Protein AF-A0A3P9BJD8-F1 (afdb_monomer_lite)

Secondary structure (DSSP, 8-state):
---HHHHHHHHHHTT---EEETTEEEETTEEEETT-EEEEEPTT-S-TTPPP-EEEHHHHHHHHHTTTS-HHHHHHHHHHTT--PPPTTHHHHHHHHHHTS-S--TTB-TTSPPPPPEEPTHHHHHHHHHHHHHTTS----S--HHHHHHHHHHTT---EEETTEEEETTEEEETT-EEEEEPTT-SSTTPPP-EEEHHHHHHHHHTTTS-HHHHHHHHHHTTPPPPPHHHHHHHHHHHTTS-S--TTB-TTSPP---EE---------------------THHHHHHHHHHHHHTTTSS-------------TTSSS-HHHHHHHHHHHHHHHHHS--S-SHHHHHHHHHHHHHHHHHHHHHHHHH------HHHHSS-TT---HHHHHHHHHHHHHHHTT-----------------------------TT-TTS-------------S--------TTSSSS---------------------PPPPS---PPP---EEE----TTSSS-TTTHHHHHTS-----HHHHHHTTPPPPS-EEEEEEEEEE-TTS-EEEEEEEEEEES-GGGS-GGGGGGEEEEE--S-GGGGTT-TT--TTS--HHHHHHSEEEEEEETTSPPPHHHHHSSEEEEEE-SS-GGGHHHHHHHHHHHHHHHHHHH-TTS--

Radius of gyration: 41.99 Å; chains: 1; bounding box: 119×107×106 Å

Organism: NCBI:txid106582

InterPro domains:
  IPR007852 Cdc73/Parafibromin [PTHR12466] (142-667)
  IPR031336 Cell division control protein 73, C-terminal [PF05179] (497-660)
  IPR032041 Paf1 complex subunit Cdc73, N-terminal domain [PF16050] (1-141)
  IPR032041 Paf1 complex subunit Cdc73, N-terminal domain [PF16050] (142-437)
  IPR038103 Cell division control protein 73, C-terminal domain superfamily [G3DSA:3.40.50.11990] (488-667)

Foldseek 3Di:
DDFPLSLLLVCLQVVHDWDDDDQWIDRDQFIDGQQAFGQFWQPPAPPPPHDTGGAGNVQLVLCVVCVVDDQVVSCVVCVVVVHDHRDPVCSVVSVCCSNVVDVDDPRGDPPDDGDDTDGDCVVVVVVVVVVVVVVVDDDPQQDFPLRLLLVCLQVVHDWDDDDQWIDRPQFIDGQQDFGQFWQPPAPPPPHHTGGAGNVQLVLCVVCVVDDLVVSVVVCVVVVHDHRDPVVSVQSVCCSNVVDVDGPRGHPPPDGDRTDRPPDDPDDDDDDDDDDDDDDDPPPPVVVVVVVVVVVVVPPPDDDDDDDDDDDDDPPPPDDPVRVVVVVVVVVVVVVVPDDPDPPVVVVVVVVVVVVVVVVVVVVVVSPDDDPDDPVNVVDDDPDDCCVVVVVVVVVVVCVVVVPDDDDDDDDDDDDDDDDDDDDDYDDDDDDDPPPPDDDDDDDDDDDDDDPDDDDDDDDDPPPDDDDDDDDDDDDDDDDDDDDDDDDDDDPDDPPDALAAEEEEAPDLPDQDDQQCVQCCQAVLFRDGPVVSVVVVDDRDQKDKHWHWDWDQDPPRDTDTDTGIHIYHNCCVPDDPVCLLRYAEYEDPQDLCSCPPPPPQDPVSDCARVCVRHAYEYEDEPPDDDHPRCVVHNYHYQYDHPPPRVVSNVSSVVVVVVSVVSCVPRPVSHGD

pLDDT: mean 72.23, std 21.78, range [26.94, 97.06]

Sequence (671 aa):
MADVLSVLRQYNIQKKEIVAKGDEVIFGEFSWPKNVKTNYIIWGTGKEGQPKEYYTLDSILFFLNNVHLPHPSYVQRAATENIRAVRRPDRKDLRTYLNGESSTSTSIDRSAPIEIGLQSRTQVRREADEAFSEAKKPRVEMADVLSVLRQYNIQKKEIVAKGDEVIFGEFSWPKNVKTNYIISGTGKEGQPKEYYTLDSILFLLNNVHLPHPSYVRRAATENIPVVRRPDRKGLLSYLNGESSTSTSIDRSAPIEIGLQSRTQVKRAADEASSEAKKPRVEDEERVRLDKERLAARLEGHKEGIVQIEQIRSLSEAMSVEKIAAIKAKIMAKKRSTIKTDLDDDITLKQRSFVDAEVDVTRDIVSRERVWRTRTTILQSTGKNFSKNIFAILQSVKAREEGRAPEQRPAQNTTQADPSLRNKQPVPAAYNRYDQERFKGKEETEGFKIDTMGTYHGMTLKSVTEGASARKAQTPALQPVPRPVSQARPPPNQKKGSRTPIIIIPAATTSLITMLNAKDLLQDLKFITSEEKKKQGIPRDNEVLLQRRKDQIQPGGTTLSVTVPYRVIDQPLKLAPQDWDRVVAVFVQGPAWQFKGWPWLLPDGSPVDIFAKIRAFHLKYDEATTDPNVQKWDVTVLELSRHRRHLDRPVFLRFWETLDRYMVKHKSHLRF

Structure (mmCIF, N/CA/C/O backbone):
data_AF-A0A3P9BJD8-F1
#
_entry.id   AF-A0A3P9BJD8-F1
#
loop_
_atom_site.group_PDB
_atom_site.id
_atom_site.type_symbol
_atom_site.label_atom_id
_atom_site.label_alt_id
_atom_site.label_comp_id
_atom_site.label_asym_id
_atom_site.label_entity_id
_atom_site.label_seq_id
_atom_site.pdbx_PDB_ins_code
_atom_site.Cartn_x
_atom_site.Cartn_y
_atom_site.Cartn_z
_atom_site.occupancy
_atom_site.B_iso_or_equiv
_atom_site.auth_seq_id
_atom_site.auth_comp_id
_atom_site.auth_asym_id
_atom_site.auth_atom_id
_atom_site.pdbx_PDB_model_num
ATOM 1 N N . MET A 1 1 ? 7.776 16.584 6.955 1.00 47.06 1 MET A N 1
ATOM 2 C CA . MET A 1 1 ? 6.543 16.967 7.676 1.00 47.06 1 MET A CA 1
ATOM 3 C C . MET A 1 1 ? 6.412 18.472 7.546 1.00 47.06 1 MET A C 1
ATOM 5 O O . MET A 1 1 ? 7.406 19.143 7.781 1.00 47.06 1 MET A O 1
ATOM 9 N N . ALA A 1 2 ? 5.279 18.977 7.057 1.00 63.59 2 ALA A N 1
ATOM 10 C CA . ALA A 1 2 ? 5.068 20.417 6.910 1.00 63.59 2 ALA A CA 1
ATOM 11 C C . ALA A 1 2 ? 4.661 21.017 8.262 1.00 63.59 2 ALA A C 1
ATOM 13 O O . ALA A 1 2 ? 3.865 20.416 8.981 1.00 63.59 2 ALA A O 1
ATOM 14 N N . ASP A 1 3 ? 5.225 22.169 8.611 1.00 84.25 3 ASP A N 1
ATOM 15 C CA . ASP A 1 3 ? 4.826 22.951 9.778 1.00 84.25 3 ASP A CA 1
ATOM 16 C C . ASP A 1 3 ? 3.440 23.587 9.583 1.00 84.25 3 ASP A C 1
ATOM 18 O O . ASP A 1 3 ? 2.992 23.813 8.456 1.00 84.25 3 ASP A O 1
ATOM 22 N N . VAL A 1 4 ? 2.758 23.895 10.690 1.00 89.38 4 VAL A N 1
ATOM 23 C CA . VAL A 1 4 ? 1.381 24.420 10.684 1.00 89.38 4 VAL A CA 1
ATOM 24 C C . VAL A 1 4 ? 1.233 25.734 9.903 1.00 89.38 4 VAL A C 1
ATOM 26 O O . VAL A 1 4 ? 0.201 25.966 9.273 1.00 89.38 4 VAL A O 1
ATOM 29 N N . LEU A 1 5 ? 2.274 26.574 9.872 1.00 90.81 5 LEU A N 1
ATOM 30 C CA . LEU A 1 5 ? 2.264 27.824 9.115 1.00 90.81 5 LEU A CA 1
ATOM 31 C C . LEU A 1 5 ? 2.356 27.571 7.606 1.00 90.81 5 LEU A C 1
ATOM 33 O O . LEU A 1 5 ? 1.607 28.172 6.834 1.00 90.81 5 LEU A O 1
ATOM 37 N N . SER A 1 6 ? 3.219 26.646 7.182 1.00 90.19 6 SER A N 1
ATOM 38 C CA . SER A 1 6 ? 3.285 26.189 5.791 1.00 90.19 6 SER A CA 1
ATOM 39 C C . SER A 1 6 ? 1.965 25.565 5.325 1.00 90.19 6 SER A C 1
ATOM 41 O O . SER A 1 6 ? 1.542 25.808 4.191 1.00 90.19 6 SER A O 1
ATOM 43 N N . VAL A 1 7 ? 1.284 24.805 6.193 1.00 90.69 7 VAL A N 1
ATOM 44 C CA . VAL A 1 7 ? -0.049 24.242 5.906 1.00 90.69 7 VAL A CA 1
ATOM 45 C C . VAL A 1 7 ? -1.085 25.358 5.746 1.00 90.69 7 VAL A C 1
ATOM 47 O O . VAL A 1 7 ? -1.796 25.384 4.740 1.00 90.69 7 VAL A O 1
ATOM 50 N N . LEU A 1 8 ? -1.120 26.330 6.664 1.00 91.75 8 LEU A N 1
ATOM 51 C CA . LEU A 1 8 ? -2.004 27.496 6.566 1.00 91.75 8 LEU A CA 1
ATOM 52 C C . LEU A 1 8 ? -1.777 28.275 5.260 1.00 91.75 8 LEU A C 1
ATOM 54 O O . LEU A 1 8 ? -2.735 28.599 4.556 1.00 91.75 8 LEU A O 1
ATOM 58 N N . ARG A 1 9 ? -0.512 28.521 4.893 1.00 91.62 9 ARG A N 1
ATOM 59 C CA . ARG A 1 9 ? -0.142 29.151 3.617 1.00 91.62 9 ARG A CA 1
ATOM 60 C C . ARG A 1 9 ? -0.677 28.357 2.428 1.00 91.62 9 ARG A C 1
ATOM 62 O O . ARG A 1 9 ? -1.290 28.934 1.534 1.00 91.62 9 ARG A O 1
ATOM 69 N N . GLN A 1 10 ? -0.461 27.043 2.400 1.00 91.81 10 GLN A N 1
ATOM 70 C CA . GLN A 1 10 ? -0.922 26.193 1.303 1.00 91.81 10 GLN A CA 1
ATOM 71 C C . GLN A 1 10 ? -2.446 26.258 1.135 1.00 91.81 10 GLN A C 1
ATOM 73 O O . GLN A 1 10 ? -2.926 26.402 0.010 1.00 91.81 10 GLN A O 1
ATOM 78 N N . TYR A 1 11 ? -3.200 26.189 2.234 1.00 92.38 11 TYR A N 1
ATOM 79 C CA . TYR A 1 11 ? -4.661 26.272 2.204 1.00 92.38 11 TYR A CA 1
ATOM 80 C C . TYR A 1 11 ? -5.148 27.650 1.742 1.00 92.38 11 TYR A C 1
ATOM 82 O O . TYR A 1 11 ? -6.061 27.721 0.918 1.00 92.38 11 TYR A O 1
ATOM 90 N N . ASN A 1 12 ? -4.498 28.735 2.179 1.00 91.12 12 ASN A N 1
ATOM 91 C CA . ASN A 1 12 ? -4.837 30.090 1.737 1.00 91.12 12 ASN A CA 1
ATOM 92 C C . ASN A 1 12 ? -4.551 30.326 0.241 1.00 91.12 12 ASN A C 1
ATOM 94 O O . ASN A 1 12 ? -5.351 30.973 -0.441 1.00 91.12 12 ASN A O 1
ATOM 98 N N . ILE A 1 13 ? -3.441 29.789 -0.282 1.00 91.50 13 ILE A N 1
ATOM 99 C CA . ILE A 1 13 ? -3.094 29.863 -1.714 1.00 91.50 13 ILE A CA 1
ATOM 100 C C . ILE A 1 13 ? -4.089 29.055 -2.548 1.00 91.50 13 ILE A C 1
ATOM 102 O O . ILE A 1 13 ? -4.570 29.530 -3.572 1.00 91.50 13 ILE A O 1
ATOM 106 N N . GLN A 1 14 ? -4.428 27.846 -2.097 1.00 92.12 14 GLN A N 1
ATOM 107 C CA . GLN A 1 14 ? -5.347 26.948 -2.802 1.00 92.12 14 GLN A CA 1
ATOM 108 C C . GLN A 1 14 ? -6.828 27.301 -2.595 1.00 92.12 14 GLN A C 1
ATOM 110 O O . GLN A 1 14 ? -7.682 26.609 -3.143 1.00 92.12 14 GLN A O 1
ATOM 115 N N . LYS A 1 15 ? -7.137 28.335 -1.798 1.00 89.69 15 LYS A N 1
ATOM 116 C CA . LYS A 1 15 ? -8.506 28.725 -1.412 1.00 89.69 15 LYS A CA 1
ATOM 117 C C . LYS A 1 15 ? -9.332 27.547 -0.887 1.00 89.69 15 LYS A C 1
ATOM 119 O O . LYS A 1 15 ? -10.521 27.429 -1.164 1.00 89.69 15 LYS A O 1
ATOM 124 N N . LYS A 1 16 ? -8.676 26.673 -0.121 1.00 89.38 16 LYS A N 1
ATOM 125 C CA . LYS A 1 16 ? -9.310 25.546 0.565 1.00 89.38 16 LYS A CA 1
ATOM 126 C C . LYS A 1 16 ? -9.976 26.013 1.853 1.00 89.38 16 LYS A C 1
ATOM 128 O O . LYS A 1 16 ? -9.532 26.978 2.471 1.00 89.38 16 LYS A O 1
ATOM 133 N N . GLU A 1 17 ? -11.016 25.299 2.263 1.00 87.94 17 GLU A N 1
ATOM 134 C CA . GLU A 1 17 ? -11.741 25.590 3.497 1.00 87.94 17 GLU A CA 1
ATOM 135 C C . GLU A 1 17 ? -10.847 25.363 4.731 1.00 87.94 17 GLU A C 1
ATOM 137 O O . GLU A 1 17 ? -10.181 24.331 4.852 1.00 87.94 17 GLU A O 1
ATOM 142 N N . ILE A 1 18 ? -10.834 26.344 5.638 1.00 91.00 18 ILE A N 1
ATOM 143 C CA . ILE A 1 18 ? -10.172 26.275 6.946 1.00 91.00 18 ILE A CA 1
ATOM 144 C C . ILE A 1 18 ? -11.271 26.399 7.997 1.00 91.00 18 ILE A C 1
ATOM 146 O O . ILE A 1 18 ? -11.939 27.430 8.076 1.00 91.00 18 ILE A O 1
ATOM 150 N N . VAL A 1 19 ? -11.463 25.356 8.805 1.00 87.94 19 VAL A N 1
ATOM 151 C CA . VAL A 1 19 ? -12.564 25.295 9.776 1.00 87.94 19 VAL A CA 1
ATOM 152 C C . VAL A 1 19 ? -12.017 25.527 11.180 1.00 87.94 19 VAL A C 1
ATOM 154 O O . VAL A 1 19 ? -11.294 24.690 11.713 1.00 87.94 19 VAL A O 1
ATOM 157 N N . ALA A 1 20 ? -12.379 26.644 11.810 1.00 86.00 20 ALA A N 1
ATOM 158 C CA . ALA A 1 20 ? -12.096 26.886 13.225 1.00 86.00 20 ALA A CA 1
ATOM 159 C C . ALA A 1 20 ? -13.279 26.394 14.077 1.00 86.00 20 ALA A C 1
ATOM 161 O O . ALA A 1 20 ? -14.385 26.922 13.959 1.00 86.00 20 ALA A O 1
ATOM 162 N N . LYS A 1 21 ? -13.067 25.381 14.929 1.00 80.94 21 LYS A N 1
ATOM 163 C CA . LYS A 1 21 ? -14.112 24.798 15.789 1.00 80.94 21 LYS A CA 1
ATOM 164 C C . LYS A 1 21 ? -13.615 24.704 17.232 1.00 80.94 21 LYS A C 1
ATOM 166 O O . LYS A 1 21 ? -12.722 23.919 17.532 1.00 80.94 21 LYS A O 1
ATOM 171 N N . GLY A 1 22 ? -14.223 25.480 18.132 1.00 85.12 22 GLY A N 1
ATOM 172 C CA . GLY A 1 22 ? -13.765 25.583 19.523 1.00 85.12 22 GLY A CA 1
ATOM 173 C C . GLY A 1 22 ? -12.336 26.131 19.598 1.00 85.12 22 GLY A C 1
ATOM 174 O O . GLY A 1 22 ? -12.045 27.156 18.975 1.00 85.12 22 GLY A O 1
ATOM 175 N N . ASP A 1 23 ? -11.459 25.412 20.300 1.00 85.81 23 ASP A N 1
ATOM 176 C CA . ASP A 1 23 ? -10.032 25.733 20.452 1.00 85.81 23 ASP A CA 1
ATOM 177 C C . ASP A 1 23 ? -9.136 25.089 19.385 1.00 85.81 23 ASP A C 1
ATOM 179 O O . ASP A 1 23 ? -7.915 25.129 19.498 1.00 85.81 23 ASP A O 1
ATOM 183 N N . GLU A 1 24 ? -9.715 24.514 18.330 1.00 87.75 24 GLU A N 1
ATOM 184 C CA . GLU A 1 24 ? -8.978 23.851 17.254 1.00 87.75 24 GLU A CA 1
ATOM 185 C C . GLU A 1 24 ? -9.192 24.524 15.892 1.00 87.75 24 GLU A C 1
ATOM 187 O O . GLU A 1 24 ? -10.252 25.084 15.589 1.00 87.75 24 GLU A O 1
ATOM 192 N N . VAL A 1 25 ? -8.168 24.430 15.046 1.00 88.69 25 VAL A N 1
ATOM 193 C CA . VAL A 1 25 ? -8.170 24.842 13.642 1.00 88.69 25 VAL A CA 1
ATOM 194 C C . VAL A 1 25 ? -7.900 23.618 12.778 1.00 88.69 25 VAL A C 1
ATOM 196 O O . VAL A 1 25 ? -6.876 22.948 12.921 1.00 88.69 25 VAL A O 1
ATOM 199 N N . ILE A 1 26 ? -8.826 23.346 11.865 1.00 88.06 26 ILE A N 1
ATOM 200 C CA . ILE A 1 26 ? -8.856 22.139 11.047 1.00 88.06 26 ILE A CA 1
ATOM 201 C C . ILE A 1 26 ? -8.512 22.490 9.597 1.00 88.06 26 ILE A C 1
ATOM 203 O O . ILE A 1 26 ? -9.154 23.338 8.971 1.00 88.06 26 ILE A O 1
ATOM 207 N N . PHE A 1 27 ? -7.527 21.775 9.061 1.00 88.56 27 PHE A N 1
ATOM 208 C CA . PHE A 1 27 ? -7.068 21.813 7.677 1.00 88.56 27 PHE A CA 1
ATOM 209 C C . PHE A 1 27 ? -7.289 20.434 7.048 1.00 88.56 27 PHE A C 1
ATOM 211 O O . PHE A 1 27 ? -6.396 19.580 7.049 1.00 88.56 27 PHE A O 1
ATOM 218 N N . GLY A 1 28 ? -8.501 20.194 6.540 1.00 84.81 28 GLY A N 1
ATOM 219 C CA . GLY A 1 28 ? -8.898 18.881 6.030 1.00 84.81 28 GLY A CA 1
ATOM 220 C C . GLY A 1 28 ? -8.763 17.798 7.107 1.00 84.81 28 GLY A C 1
ATOM 221 O O . GLY A 1 28 ? -9.435 17.844 8.136 1.00 84.81 28 GLY A O 1
ATOM 222 N N . GLU A 1 29 ? -7.860 16.842 6.889 1.00 79.88 29 GLU A N 1
ATOM 223 C CA . GLU A 1 29 ? -7.611 15.716 7.801 1.00 79.88 29 GLU A CA 1
ATOM 224 C C . GLU A 1 29 ? -6.773 16.077 9.038 1.00 79.88 29 GLU A C 1
ATOM 226 O O . GLU A 1 29 ? -6.646 15.260 9.947 1.00 79.88 29 GLU A O 1
ATOM 231 N N . PHE A 1 30 ? -6.187 17.275 9.097 1.00 85.44 30 PHE A N 1
ATOM 232 C CA . PHE A 1 30 ? -5.306 17.691 10.189 1.00 85.44 30 PHE A CA 1
ATOM 233 C C . PHE A 1 30 ? -5.970 18.742 11.080 1.00 85.44 30 PHE A C 1
ATOM 235 O O . PHE A 1 30 ? -6.682 19.614 10.591 1.00 85.44 30 PHE A O 1
ATOM 242 N N . SER A 1 31 ? -5.717 18.678 12.384 1.00 85.88 31 SER A N 1
ATOM 243 C CA . SER A 1 31 ? -6.149 19.645 13.393 1.00 85.88 31 SER A CA 1
ATOM 244 C C . SER A 1 31 ? -4.959 20.094 14.234 1.00 85.88 31 SER A C 1
ATOM 246 O O . SER A 1 31 ? -4.095 19.290 14.603 1.00 85.88 31 SER A O 1
ATOM 248 N N . TRP A 1 32 ? -4.937 21.381 14.556 1.00 89.44 32 TRP A N 1
ATOM 249 C CA . TRP A 1 32 ? -4.026 21.961 15.533 1.00 89.44 32 TRP A CA 1
ATOM 250 C C . TRP A 1 32 ? -4.806 22.816 16.525 1.00 89.44 32 TRP A C 1
ATOM 252 O O . TRP A 1 32 ? -5.788 23.454 16.137 1.00 89.44 32 TRP A O 1
ATOM 262 N N . PRO A 1 33 ? -4.367 22.894 17.789 1.00 90.06 33 PRO A N 1
ATOM 263 C CA . PRO A 1 33 ? -4.965 23.824 18.726 1.00 90.06 33 PRO A CA 1
ATOM 264 C C . PRO A 1 33 ? -4.637 25.265 18.308 1.00 90.06 33 PRO A C 1
ATOM 266 O O . PRO A 1 33 ? -3.548 25.555 17.818 1.00 90.06 33 PRO A O 1
ATOM 269 N N . LYS A 1 34 ? -5.567 26.198 18.507 1.00 90.19 34 LYS A N 1
ATOM 270 C CA . LYS A 1 34 ? -5.431 27.627 18.170 1.00 90.19 34 LYS A CA 1
ATOM 271 C C . LYS A 1 34 ? -4.180 28.266 18.779 1.00 90.19 34 LYS A C 1
ATOM 273 O O . LYS A 1 34 ? -3.515 29.090 18.149 1.00 90.19 34 LYS A O 1
ATOM 278 N N . ASN A 1 35 ? -3.831 27.856 19.995 1.00 89.75 35 ASN A N 1
ATOM 279 C CA . ASN A 1 35 ? -2.677 28.358 20.733 1.00 89.75 35 ASN A CA 1
ATOM 280 C C . ASN A 1 35 ? -1.329 27.758 20.285 1.00 89.75 35 ASN A C 1
ATOM 282 O O . ASN A 1 35 ? -0.302 28.157 20.839 1.00 89.75 35 ASN A O 1
ATOM 286 N N . VAL A 1 36 ? -1.303 26.849 19.296 1.00 91.31 36 VAL A N 1
ATOM 287 C CA . VAL A 1 36 ? -0.048 26.277 18.789 1.00 91.31 36 VAL A CA 1
ATOM 288 C C . VAL A 1 36 ? 0.872 27.389 18.307 1.00 91.31 36 VAL A C 1
ATOM 290 O O . VAL A 1 36 ? 0.460 28.275 17.551 1.00 91.31 36 VAL A O 1
ATOM 293 N N . LYS A 1 37 ? 2.132 27.356 18.744 1.00 91.69 37 LYS A N 1
ATOM 294 C CA . LYS A 1 37 ? 3.149 28.293 18.267 1.00 91.69 37 LYS A CA 1
ATOM 295 C C . LYS A 1 37 ? 3.562 27.909 16.852 1.00 91.69 37 LYS A C 1
ATOM 297 O O . LYS A 1 37 ? 3.872 26.757 16.566 1.00 91.69 37 LYS A O 1
ATOM 302 N N . THR A 1 38 ? 3.568 28.893 15.968 1.00 92.25 38 THR A N 1
ATOM 303 C CA . THR A 1 38 ? 4.128 28.746 14.626 1.00 92.25 38 THR A CA 1
ATOM 304 C C . THR A 1 38 ? 5.648 28.912 14.659 1.00 92.25 38 THR A C 1
ATOM 306 O O . THR A 1 38 ? 6.244 29.136 15.708 1.00 92.25 38 THR A O 1
ATOM 309 N N . ASN A 1 39 ? 6.285 28.826 13.498 1.00 90.88 39 ASN A N 1
ATOM 310 C CA . ASN A 1 39 ? 7.700 29.137 13.304 1.00 90.88 39 ASN A CA 1
ATOM 311 C C . ASN A 1 39 ? 7.946 30.608 12.900 1.00 90.88 39 ASN A C 1
ATOM 313 O O . ASN A 1 39 ? 9.070 30.955 12.545 1.00 90.88 39 ASN A O 1
ATOM 317 N N . TYR A 1 40 ? 6.930 31.481 12.944 1.00 92.19 40 TYR A N 1
ATOM 318 C CA . TYR A 1 40 ? 7.081 32.902 12.612 1.00 92.19 40 TYR A CA 1
ATOM 319 C C . TYR A 1 40 ? 7.417 33.730 13.858 1.00 92.19 40 TYR A C 1
ATOM 321 O O . TYR A 1 40 ? 6.608 33.817 14.788 1.00 92.19 40 TYR A O 1
ATOM 329 N N . ILE A 1 41 ? 8.599 34.348 13.868 1.00 91.50 41 ILE A N 1
ATOM 330 C CA . ILE A 1 41 ? 9.127 35.155 14.972 1.00 91.50 41 ILE A CA 1
ATOM 331 C C . ILE A 1 41 ? 8.352 36.472 15.092 1.00 91.50 41 ILE A C 1
ATOM 333 O O . ILE A 1 41 ? 8.094 37.158 14.106 1.00 91.50 41 ILE A O 1
ATOM 337 N N . ILE A 1 42 ? 8.032 36.859 16.324 1.00 92.56 42 ILE A N 1
ATOM 338 C CA . ILE A 1 42 ? 7.440 38.160 16.637 1.00 92.56 42 ILE A CA 1
ATOM 339 C C . ILE A 1 42 ? 8.519 39.242 16.536 1.00 92.56 42 ILE A C 1
ATOM 341 O O . ILE A 1 42 ? 9.519 39.194 17.263 1.00 92.56 42 ILE A O 1
ATOM 345 N N . TRP A 1 43 ? 8.304 40.259 15.696 1.00 90.50 43 TRP A N 1
ATOM 346 C CA . TRP A 1 43 ? 9.260 41.351 15.515 1.00 90.50 43 TRP A CA 1
ATOM 347 C C . TRP A 1 43 ? 9.629 42.016 16.838 1.00 90.50 43 TRP A C 1
ATOM 349 O O . TRP A 1 43 ? 8.755 42.410 17.611 1.00 90.50 43 TRP A O 1
ATOM 359 N N . GLY A 1 44 ? 10.930 42.188 17.080 1.00 84.81 44 GLY A N 1
ATOM 360 C CA . GLY A 1 44 ? 11.466 42.793 18.302 1.00 84.81 44 GLY A CA 1
ATOM 361 C C . GLY A 1 44 ? 11.752 41.804 19.436 1.00 84.81 44 GLY A C 1
ATOM 362 O O . GLY A 1 44 ? 12.218 42.240 20.480 1.00 84.81 44 GLY A O 1
ATOM 363 N N . THR A 1 45 ? 11.512 40.505 19.240 1.00 86.12 45 THR A N 1
ATOM 364 C CA . THR A 1 45 ? 11.947 39.436 20.162 1.00 86.12 45 THR A CA 1
ATOM 365 C C . THR A 1 45 ? 13.257 38.801 19.678 1.00 86.12 45 THR A C 1
ATOM 367 O O . THR A 1 45 ? 13.653 39.015 18.531 1.00 86.12 45 THR A O 1
ATOM 370 N N . GLY A 1 46 ? 13.972 38.061 20.536 1.00 79.75 46 GLY A N 1
ATOM 371 C CA . GLY A 1 46 ? 15.245 37.434 20.147 1.00 79.75 46 GLY A CA 1
ATOM 372 C C . GLY A 1 46 ? 16.455 38.376 20.056 1.00 79.75 46 GLY A C 1
ATOM 373 O O . GLY A 1 46 ? 17.476 37.990 19.488 1.00 79.75 46 GLY A O 1
ATOM 374 N N . LYS A 1 47 ? 16.343 39.613 20.559 1.00 80.50 47 LYS A N 1
ATOM 375 C CA . LYS A 1 47 ? 17.441 40.594 20.622 1.00 80.50 47 LYS A CA 1
ATOM 376 C C . LYS A 1 47 ? 18.143 40.520 21.981 1.00 80.50 47 LYS A C 1
ATOM 378 O O . LYS A 1 47 ? 17.505 40.187 22.975 1.00 80.50 47 LYS A O 1
ATOM 383 N N . GLU A 1 48 ? 19.442 40.824 22.013 1.00 73.88 48 GLU A N 1
ATOM 384 C CA . GLU A 1 48 ? 20.230 40.971 23.257 1.00 73.88 48 GLU A CA 1
ATOM 385 C C . GLU A 1 48 ? 20.163 39.752 24.203 1.00 73.88 48 GLU A C 1
ATOM 387 O O . GLU A 1 48 ? 20.160 39.882 25.422 1.00 73.88 48 GLU A O 1
ATOM 392 N N . GLY A 1 49 ? 20.087 38.538 23.643 1.00 74.38 49 GLY A N 1
ATOM 393 C CA . GLY A 1 49 ? 20.049 37.295 24.424 1.00 74.38 49 GLY A CA 1
ATOM 394 C C . GLY A 1 49 ? 18.677 36.926 25.003 1.00 74.38 49 GLY A C 1
ATOM 395 O O . GLY A 1 49 ? 18.560 35.889 25.653 1.00 74.38 49 GLY A O 1
ATOM 396 N N . GLN A 1 50 ? 17.625 37.711 24.745 1.00 79.56 50 GLN A N 1
ATOM 397 C CA . GLN A 1 50 ? 16.257 37.333 25.110 1.00 79.56 50 GLN A CA 1
ATOM 398 C C . GLN A 1 50 ? 15.720 36.200 24.219 1.00 79.56 50 GLN A C 1
ATOM 400 O O . GLN A 1 50 ? 16.099 36.102 23.048 1.00 79.56 50 GLN A O 1
ATOM 405 N N . PRO A 1 51 ? 14.814 35.342 24.728 1.00 84.81 51 PRO A N 1
ATOM 406 C CA . PRO A 1 51 ? 14.244 34.257 23.940 1.00 84.81 51 PRO A CA 1
ATOM 407 C C . PRO A 1 51 ? 13.437 34.787 22.746 1.00 84.81 51 PRO A C 1
ATOM 409 O O . PRO A 1 51 ? 12.753 35.810 22.823 1.00 84.81 51 PRO A O 1
ATOM 412 N N . LYS A 1 52 ? 13.499 34.064 21.623 1.00 88.19 52 LYS A N 1
ATOM 413 C CA . LYS A 1 52 ? 12.615 34.306 20.476 1.00 88.19 52 LYS A CA 1
ATOM 414 C C . LYS A 1 52 ? 11.191 33.903 20.850 1.00 88.19 52 LYS A C 1
ATOM 416 O O . LYS A 1 52 ? 10.973 32.793 21.338 1.00 88.19 52 LYS A O 1
ATOM 421 N N . GLU A 1 53 ? 10.223 34.771 20.580 1.00 90.62 53 GLU A N 1
ATOM 422 C CA . GLU A 1 53 ? 8.807 34.418 20.681 1.00 90.62 53 GLU A CA 1
ATOM 423 C C . GLU A 1 53 ? 8.203 34.237 19.293 1.00 90.62 53 GLU A C 1
ATOM 425 O O . GLU A 1 53 ? 8.611 34.890 18.333 1.00 90.62 53 GLU A O 1
ATOM 430 N N . TYR A 1 54 ? 7.183 33.388 19.208 1.00 92.00 54 TYR A N 1
ATOM 431 C CA . TYR A 1 54 ? 6.516 33.053 17.958 1.00 92.00 54 TYR A CA 1
ATOM 432 C C . TYR A 1 54 ? 5.029 33.377 18.026 1.00 92.00 54 TYR A C 1
ATOM 434 O O . TYR A 1 54 ? 4.408 33.257 19.088 1.00 92.00 54 TYR A O 1
ATOM 442 N N . TYR A 1 55 ? 4.448 33.768 16.893 1.00 94.06 55 TYR A N 1
ATOM 443 C CA . TYR A 1 55 ? 3.000 33.935 16.790 1.00 94.06 55 TYR A CA 1
ATOM 444 C C . TYR A 1 55 ? 2.287 32.591 16.906 1.00 94.06 55 TYR A C 1
ATOM 446 O O . TYR A 1 55 ? 2.776 31.576 16.405 1.00 94.06 55 TYR A O 1
ATOM 454 N N . THR A 1 56 ? 1.112 32.591 17.533 1.00 93.44 56 THR A N 1
ATOM 455 C CA . THR A 1 56 ? 0.239 31.418 17.542 1.00 93.44 56 THR A CA 1
ATOM 456 C C . THR A 1 56 ? -0.531 31.305 16.230 1.00 93.44 56 THR A C 1
ATOM 458 O O . THR A 1 56 ? -0.660 32.279 15.480 1.00 93.44 56 THR A O 1
ATOM 461 N N . LEU A 1 57 ? -1.064 30.118 15.947 1.00 92.94 57 LEU A N 1
ATOM 462 C CA . LEU A 1 57 ? -1.917 29.903 14.783 1.00 92.94 57 LEU A CA 1
ATOM 463 C C . LEU A 1 57 ? -3.138 30.830 14.791 1.00 92.94 57 LEU A C 1
ATOM 465 O O . LEU A 1 57 ? -3.469 31.402 13.755 1.00 92.94 57 LEU A O 1
ATOM 469 N N . ASP A 1 58 ? -3.754 31.031 15.955 1.00 93.69 58 ASP A N 1
ATOM 470 C CA . ASP A 1 58 ? -4.913 31.914 16.117 1.00 93.69 58 ASP A CA 1
ATOM 471 C C . ASP A 1 58 ? -4.585 33.371 15.774 1.00 93.69 58 ASP A C 1
ATOM 473 O O . ASP A 1 58 ? -5.316 34.017 15.027 1.00 93.69 58 ASP A O 1
ATOM 477 N N . SER A 1 59 ? -3.427 33.877 16.218 1.00 94.19 59 SER A N 1
ATOM 478 C CA . SER A 1 59 ? -2.959 35.227 15.879 1.00 94.19 59 SER A CA 1
ATOM 479 C C . SER A 1 59 ? -2.836 35.441 14.369 1.00 94.19 59 SER A C 1
ATOM 481 O O . SER A 1 59 ? -3.242 36.485 13.847 1.00 94.19 59 SER A O 1
ATOM 483 N N . ILE A 1 60 ? -2.275 34.456 13.661 1.00 94.44 60 ILE A N 1
ATOM 484 C CA . ILE A 1 60 ? -2.036 34.536 12.215 1.00 94.44 60 ILE A CA 1
ATOM 485 C C . ILE A 1 60 ? -3.340 34.342 11.434 1.00 94.44 60 ILE A C 1
ATOM 487 O O . ILE A 1 60 ? -3.592 35.074 10.476 1.00 94.44 60 ILE A O 1
ATOM 491 N N . LEU A 1 61 ? -4.198 33.410 11.852 1.00 93.56 61 LEU A N 1
ATOM 492 C CA . LEU A 1 61 ? -5.500 33.178 11.228 1.00 93.56 61 LEU A CA 1
ATOM 493 C C . LEU A 1 61 ? -6.432 34.384 11.416 1.00 93.56 61 LEU A C 1
ATOM 495 O O . LEU A 1 61 ? -7.065 34.840 10.463 1.00 93.56 61 LEU A O 1
ATOM 499 N N . PHE A 1 62 ? -6.458 34.965 12.618 1.00 94.19 62 PHE A N 1
ATOM 500 C CA . PHE A 1 62 ? -7.209 36.183 12.902 1.00 94.19 62 PHE A CA 1
ATOM 501 C C . PHE A 1 62 ? -6.707 37.371 12.073 1.00 94.19 62 PHE A C 1
ATOM 503 O O . PHE A 1 62 ? -7.512 38.157 11.564 1.00 94.19 62 PHE A O 1
ATOM 510 N N . PHE A 1 63 ? -5.386 37.494 11.890 1.00 95.12 63 PHE A N 1
ATOM 511 C CA . PHE A 1 63 ? -4.798 38.458 10.960 1.00 95.12 63 PHE A CA 1
ATOM 512 C C . PHE A 1 63 ? -5.272 38.232 9.526 1.00 95.12 63 PHE A C 1
ATOM 514 O O . PHE A 1 63 ? -5.744 39.187 8.912 1.00 95.12 63 PHE A O 1
ATOM 521 N N . LEU A 1 64 ? -5.211 36.996 9.023 1.00 92.25 64 LEU A N 1
ATOM 522 C CA . LEU A 1 64 ? -5.602 36.649 7.657 1.00 92.25 64 LEU A CA 1
ATOM 523 C C . LEU A 1 64 ? -7.077 36.986 7.366 1.00 92.25 64 LEU A C 1
ATOM 525 O O . LEU A 1 64 ? -7.384 37.553 6.319 1.00 92.25 64 LEU A O 1
ATOM 529 N N . ASN A 1 65 ? -7.976 36.730 8.318 1.00 92.12 65 ASN A N 1
ATOM 530 C CA . ASN A 1 65 ? -9.408 37.025 8.177 1.00 92.12 65 ASN A CA 1
ATOM 531 C C . ASN A 1 65 ? -9.734 38.528 8.262 1.00 92.12 65 ASN A C 1
ATOM 533 O O . ASN A 1 65 ? -10.752 38.983 7.742 1.00 92.12 65 ASN A O 1
ATOM 537 N N . ASN A 1 66 ? -8.863 39.324 8.888 1.00 93.00 66 ASN A N 1
ATOM 538 C CA . ASN A 1 66 ? -9.070 40.755 9.126 1.00 93.00 66 ASN A CA 1
ATOM 539 C C . ASN A 1 66 ? -8.049 41.641 8.390 1.00 93.00 66 ASN A C 1
ATOM 541 O O . ASN A 1 66 ? -7.824 42.788 8.782 1.00 93.00 66 ASN A O 1
ATOM 545 N N . VAL A 1 67 ? -7.435 41.145 7.309 1.00 91.25 67 VAL A N 1
ATOM 546 C CA . VAL A 1 67 ? -6.430 41.898 6.527 1.00 91.25 67 VAL A CA 1
ATOM 547 C C . VAL A 1 67 ? -6.963 43.189 5.904 1.00 91.25 67 VAL A C 1
ATOM 549 O O . VAL A 1 67 ? -6.173 44.073 5.581 1.00 91.25 67 VAL A O 1
ATOM 552 N N . HIS A 1 68 ? -8.281 43.297 5.726 1.00 89.94 68 HIS A N 1
ATOM 553 C CA . HIS A 1 68 ? -8.952 44.472 5.169 1.00 89.94 68 HIS A CA 1
ATOM 554 C C . HIS A 1 68 ? -9.067 45.628 6.177 1.00 89.94 68 HIS A C 1
ATOM 556 O O . HIS A 1 68 ? -9.263 46.770 5.769 1.00 89.94 68 HIS A O 1
ATOM 562 N N . LEU A 1 69 ? -8.934 45.358 7.482 1.00 92.00 69 LEU A N 1
ATOM 563 C CA . LEU A 1 69 ? -9.046 46.384 8.513 1.00 92.00 69 LEU A CA 1
ATOM 564 C C . LEU A 1 69 ? -7.742 47.190 8.654 1.00 92.00 69 LEU A C 1
ATOM 566 O O . LEU A 1 69 ? -6.648 46.604 8.682 1.00 92.00 69 LEU A O 1
ATOM 570 N N . PRO A 1 70 ? -7.830 48.522 8.846 1.00 93.56 70 PRO A N 1
ATOM 571 C CA . PRO A 1 70 ? -6.698 49.333 9.280 1.00 93.56 70 PRO A CA 1
ATOM 572 C C . PRO A 1 70 ? -6.066 48.775 10.562 1.00 93.56 70 PRO A C 1
ATOM 574 O O . PRO A 1 70 ? -6.758 48.233 11.426 1.00 93.56 70 PRO A O 1
ATOM 577 N N . HIS A 1 71 ? -4.743 48.913 10.710 1.00 92.19 71 HIS A N 1
ATOM 578 C CA . HIS A 1 71 ? -4.018 48.309 11.836 1.00 92.19 71 HIS A CA 1
ATOM 579 C C . HIS A 1 71 ? -4.588 48.677 13.220 1.00 92.19 71 HIS A C 1
ATOM 581 O O . HIS A 1 71 ? -4.772 47.748 14.004 1.00 92.19 71 HIS A O 1
ATOM 587 N N . PRO A 1 72 ? -4.932 49.946 13.524 1.00 93.31 72 PRO A N 1
ATOM 588 C CA . PRO A 1 72 ? -5.524 50.298 14.817 1.00 93.31 72 PRO A CA 1
ATOM 589 C C . PRO A 1 72 ? -6.843 49.561 15.092 1.00 93.31 72 PRO A C 1
ATOM 591 O O . PRO A 1 72 ? -6.993 48.943 16.142 1.00 93.31 72 PRO A O 1
ATOM 594 N N . SER A 1 73 ? -7.756 49.533 14.115 1.00 94.06 73 SER A N 1
ATOM 595 C CA . SER A 1 73 ? -9.049 48.844 14.229 1.00 94.06 73 SER A CA 1
ATOM 596 C C . SER A 1 73 ? -8.887 47.331 14.382 1.00 94.06 73 SER A C 1
ATOM 598 O O . SER A 1 73 ? -9.590 46.703 15.168 1.00 94.06 73 SER A O 1
ATOM 600 N N . TYR A 1 74 ? -7.920 46.734 13.678 1.00 95.50 74 TYR A N 1
ATOM 601 C CA . TYR A 1 74 ? -7.567 45.325 13.857 1.00 95.50 74 TYR A CA 1
ATOM 602 C C . TYR A 1 74 ? -7.030 45.036 15.261 1.00 95.50 74 TYR A C 1
ATOM 604 O O . TYR A 1 74 ? -7.391 44.015 15.834 1.00 95.50 74 TYR A O 1
ATOM 612 N N . VAL A 1 75 ? -6.157 45.894 15.804 1.00 93.81 75 VAL A N 1
ATOM 613 C CA . VAL A 1 75 ? -5.580 45.695 17.145 1.00 93.81 75 VAL A CA 1
ATOM 614 C C . VAL A 1 75 ? -6.673 45.777 18.202 1.00 93.81 75 VAL A C 1
ATOM 616 O O . VAL A 1 75 ? -6.718 44.923 19.081 1.00 93.81 75 VAL A O 1
ATOM 619 N N . GLN A 1 76 ? -7.586 46.743 18.078 1.00 93.25 76 GLN A N 1
ATOM 620 C CA . GLN A 1 76 ? -8.738 46.856 18.968 1.00 93.25 76 GLN A CA 1
ATOM 621 C C . GLN A 1 76 ? -9.613 45.598 18.903 1.00 93.25 76 GLN A C 1
ATOM 623 O O . GLN A 1 76 ? -9.944 45.032 19.939 1.00 93.25 76 GLN A O 1
ATOM 628 N N . ARG A 1 77 ? -9.904 45.102 17.693 1.00 92.88 77 ARG A N 1
ATOM 629 C CA . ARG A 1 77 ? -10.685 43.872 17.501 1.00 92.88 77 ARG A CA 1
ATOM 630 C C . ARG A 1 77 ? -9.971 42.630 18.045 1.00 92.88 77 ARG A C 1
ATOM 632 O O . ARG A 1 77 ? -10.609 41.787 18.658 1.00 92.88 77 ARG A O 1
ATOM 639 N N . ALA A 1 78 ? -8.656 42.525 17.854 1.00 93.19 78 ALA A N 1
ATOM 640 C CA . ALA A 1 78 ? -7.850 41.438 18.409 1.00 93.19 78 ALA A CA 1
ATOM 641 C C . ALA A 1 78 ? -7.873 41.452 19.945 1.00 93.19 78 ALA A C 1
ATOM 643 O O . ALA A 1 78 ? -7.993 40.399 20.562 1.00 93.19 78 ALA A O 1
ATOM 644 N N . ALA A 1 79 ? -7.809 42.640 20.556 1.00 92.00 79 ALA A N 1
ATOM 645 C CA . ALA A 1 79 ? -7.895 42.799 22.004 1.00 92.00 79 ALA A CA 1
ATOM 646 C C . ALA A 1 79 ? -9.270 42.384 22.551 1.00 92.00 79 ALA A C 1
ATOM 648 O O . ALA A 1 79 ? -9.327 41.722 23.583 1.00 92.00 79 ALA A O 1
ATOM 649 N N . THR A 1 80 ? -10.362 42.707 21.846 1.00 93.94 80 THR A N 1
ATOM 650 C CA . THR A 1 80 ? -11.718 42.260 22.213 1.00 93.94 80 THR A CA 1
ATOM 651 C C . THR A 1 80 ? -11.850 40.736 22.201 1.00 93.94 80 THR A C 1
ATOM 653 O O . THR A 1 80 ? -12.474 40.176 23.093 1.00 93.94 80 THR A O 1
ATOM 656 N N . GLU A 1 81 ? -11.221 40.065 21.235 1.00 89.44 81 GLU A N 1
ATOM 657 C CA . GLU A 1 81 ? -11.215 38.598 21.119 1.00 89.44 81 GLU A CA 1
ATOM 658 C C . GLU A 1 81 ? -10.139 37.928 22.000 1.00 89.44 81 GLU A C 1
ATOM 660 O O . GLU A 1 81 ? -9.974 36.712 21.965 1.00 89.44 81 GLU A O 1
ATOM 665 N N . ASN A 1 82 ? -9.383 38.708 22.786 1.00 91.94 82 ASN A N 1
ATOM 666 C CA . ASN A 1 82 ? -8.250 38.247 23.596 1.00 91.94 82 ASN A CA 1
ATOM 667 C C . ASN A 1 82 ? -7.169 37.491 22.787 1.00 91.94 82 ASN A C 1
ATOM 669 O O . ASN A 1 82 ? -6.502 36.579 23.280 1.00 91.94 82 ASN A O 1
ATOM 673 N N . ILE A 1 83 ? -6.975 37.886 21.526 1.00 92.50 83 ILE A N 1
ATOM 674 C CA . ILE A 1 83 ? -5.986 37.314 20.609 1.00 92.50 83 ILE A CA 1
ATOM 675 C C . ILE A 1 83 ? -4.791 38.261 20.510 1.00 92.50 83 ILE A C 1
ATOM 677 O O . ILE A 1 83 ? -4.923 39.469 20.301 1.00 92.50 83 ILE A O 1
ATOM 681 N N . ARG A 1 84 ? -3.573 37.713 20.589 1.00 92.38 84 ARG A N 1
ATOM 682 C CA . ARG A 1 84 ? -2.351 38.503 20.396 1.00 92.38 84 ARG A CA 1
ATOM 683 C C . ARG A 1 84 ? -2.289 39.037 18.959 1.00 92.38 84 ARG A C 1
ATOM 685 O O . ARG A 1 84 ? -2.164 38.267 18.008 1.00 92.38 84 ARG A O 1
ATOM 692 N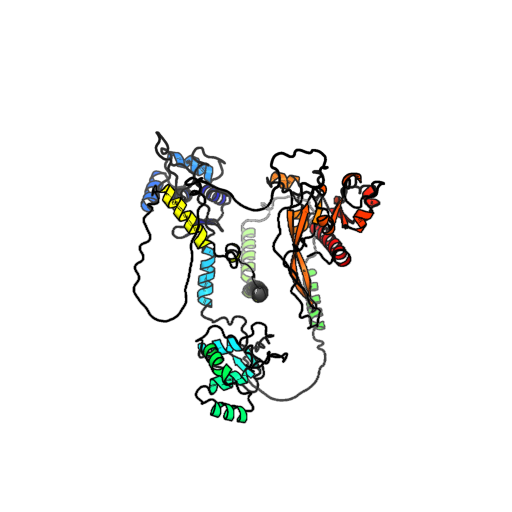 N . ALA A 1 85 ? -2.332 40.357 18.805 1.00 93.19 85 ALA A N 1
ATOM 693 C CA . ALA A 1 85 ? -2.287 41.025 17.508 1.00 93.19 85 ALA A CA 1
ATOM 694 C C . ALA A 1 85 ? -0.926 40.867 16.797 1.00 93.19 85 ALA A C 1
ATOM 696 O O . ALA A 1 85 ? 0.137 41.020 17.407 1.00 93.19 85 ALA A O 1
ATOM 697 N N . VAL A 1 86 ? -0.954 40.653 15.477 1.00 95.25 86 VAL A N 1
ATOM 698 C CA . VAL A 1 86 ? 0.250 40.733 14.632 1.00 95.25 86 VAL A CA 1
ATOM 699 C C . VAL A 1 86 ? 0.763 42.175 14.608 1.00 95.25 86 VAL A C 1
ATOM 701 O O . VAL A 1 86 ? 0.020 43.108 14.266 1.00 95.25 86 VAL A O 1
ATOM 704 N N . ARG A 1 87 ? 2.041 42.353 14.970 1.00 93.81 87 ARG A N 1
ATOM 705 C CA . ARG A 1 87 ? 2.699 43.658 15.113 1.00 93.81 87 ARG A CA 1
ATOM 706 C C . ARG A 1 87 ? 2.804 44.331 13.749 1.00 93.81 87 ARG A C 1
ATOM 708 O O . ARG A 1 87 ? 2.959 43.671 12.725 1.00 93.81 87 ARG A O 1
ATOM 715 N N . ARG A 1 88 ? 2.727 45.665 13.724 1.00 92.44 88 ARG A N 1
ATOM 716 C CA . ARG A 1 88 ? 2.736 46.454 12.481 1.00 92.44 88 ARG A CA 1
ATOM 717 C C . ARG A 1 88 ? 3.885 46.102 11.518 1.00 92.44 88 ARG A C 1
ATOM 719 O O . ARG A 1 88 ? 3.575 45.965 10.335 1.00 92.44 88 ARG A O 1
ATOM 726 N N . PRO A 1 89 ? 5.145 45.924 11.975 1.00 93.50 89 PRO A N 1
ATOM 727 C CA . PRO A 1 89 ? 6.263 45.593 11.086 1.00 93.50 89 PRO A CA 1
ATOM 728 C C . PRO A 1 89 ? 6.111 44.235 10.388 1.00 93.50 89 PRO A C 1
ATOM 730 O O . PRO A 1 89 ? 6.477 44.110 9.225 1.00 93.50 89 PRO A O 1
ATOM 733 N N . ASP A 1 90 ? 5.496 43.254 11.054 1.00 93.25 90 ASP A N 1
ATOM 734 C CA . ASP A 1 90 ? 5.336 41.895 10.523 1.00 93.25 90 ASP A CA 1
ATOM 735 C C . ASP A 1 90 ? 4.182 41.761 9.525 1.00 93.25 90 ASP A C 1
ATOM 737 O O . ASP A 1 90 ? 4.178 40.845 8.710 1.00 93.25 90 ASP A O 1
ATOM 741 N N . ARG A 1 91 ? 3.194 42.669 9.542 1.00 93.25 91 ARG A N 1
ATOM 742 C CA . ARG A 1 91 ? 1.962 42.526 8.736 1.00 93.25 91 ARG A CA 1
ATOM 743 C C . ARG A 1 91 ? 2.230 42.379 7.243 1.00 93.25 91 ARG A C 1
ATOM 745 O O . ARG A 1 91 ? 1.554 41.593 6.586 1.00 93.25 91 ARG A O 1
ATOM 752 N N . LYS A 1 92 ? 3.140 43.194 6.696 1.00 91.88 92 LYS A N 1
ATOM 753 C CA . LYS A 1 92 ? 3.400 43.211 5.250 1.00 91.88 92 LYS A CA 1
ATOM 754 C C . LYS A 1 92 ? 4.052 41.900 4.825 1.00 91.88 92 LYS A C 1
ATOM 756 O O . LYS A 1 92 ? 3.530 41.250 3.930 1.00 91.88 92 LYS A O 1
ATOM 761 N N . ASP A 1 93 ? 5.122 41.516 5.510 1.00 93.06 93 ASP A N 1
ATOM 762 C CA . ASP A 1 93 ? 5.901 40.315 5.209 1.00 93.06 93 ASP A CA 1
ATOM 763 C C . ASP A 1 93 ? 5.110 39.016 5.447 1.00 93.06 93 ASP A C 1
ATOM 765 O O . ASP A 1 93 ? 5.075 38.124 4.600 1.00 93.06 93 ASP A O 1
ATOM 769 N N . LEU A 1 94 ? 4.358 38.940 6.549 1.00 92.69 94 LEU A N 1
ATOM 770 C CA . LEU A 1 94 ? 3.498 37.793 6.831 1.00 92.69 94 LEU A CA 1
ATOM 771 C C . LEU A 1 94 ? 2.387 37.647 5.782 1.00 92.69 94 LEU A C 1
ATOM 773 O O . LEU A 1 94 ? 2.075 36.537 5.353 1.00 92.69 94 LEU A O 1
ATOM 777 N N . ARG A 1 95 ? 1.789 38.762 5.338 1.00 93.00 95 ARG A N 1
ATOM 778 C CA . ARG A 1 95 ? 0.744 38.750 4.304 1.00 93.00 95 ARG A CA 1
ATOM 779 C C . ARG A 1 95 ? 1.291 38.291 2.954 1.00 93.00 95 ARG A C 1
ATOM 781 O O . ARG A 1 95 ? 0.660 37.445 2.324 1.00 93.00 95 ARG A O 1
ATOM 788 N N . THR A 1 96 ? 2.430 38.826 2.515 1.00 92.38 96 THR A N 1
ATOM 789 C CA . THR A 1 96 ? 3.052 38.431 1.240 1.00 92.38 96 THR A CA 1
ATOM 790 C C . THR A 1 96 ? 3.421 36.948 1.254 1.00 92.38 96 THR A C 1
ATOM 792 O O . THR A 1 96 ? 3.142 36.232 0.291 1.00 92.38 96 THR A O 1
ATOM 795 N N . TYR A 1 97 ? 3.937 36.445 2.379 1.00 92.00 97 TYR A N 1
ATOM 796 C CA . TYR A 1 97 ? 4.226 35.024 2.552 1.00 92.00 97 TYR A CA 1
ATOM 797 C C . TYR A 1 97 ? 2.964 34.148 2.484 1.00 92.00 97 TYR A C 1
ATOM 799 O O . TYR A 1 97 ? 2.927 33.182 1.715 1.00 92.00 97 TYR A O 1
ATOM 807 N N . LEU A 1 98 ? 1.907 34.486 3.235 1.00 91.69 98 LEU A N 1
ATOM 808 C CA . LEU A 1 98 ? 0.656 33.713 3.273 1.00 91.69 98 LEU A CA 1
ATOM 809 C C . LEU A 1 98 ? -0.100 33.722 1.940 1.00 91.69 98 LEU A C 1
ATOM 811 O O . LEU A 1 98 ? -0.762 32.737 1.616 1.00 91.69 98 LEU A O 1
ATOM 815 N N . ASN A 1 99 ? -0.013 34.808 1.170 1.00 91.25 99 ASN A N 1
ATOM 816 C CA . ASN A 1 99 ? -0.599 34.908 -0.170 1.00 91.25 99 ASN A CA 1
ATOM 817 C C . ASN A 1 99 ? 0.208 34.166 -1.242 1.00 91.25 99 ASN A C 1
ATOM 819 O O . ASN A 1 99 ? -0.268 34.001 -2.361 1.00 91.25 99 ASN A O 1
ATOM 823 N N . GLY A 1 100 ? 1.416 33.712 -0.908 1.00 88.38 100 GLY A N 1
ATOM 824 C CA . GLY A 1 100 ? 2.308 33.041 -1.842 1.00 88.38 100 GLY A CA 1
ATOM 825 C C . GLY A 1 100 ? 3.115 33.973 -2.743 1.00 88.38 100 GLY A C 1
ATOM 826 O O . GLY A 1 100 ? 3.806 33.474 -3.625 1.00 88.38 100 GLY A O 1
ATOM 827 N N . GLU A 1 101 ? 3.076 35.286 -2.498 1.00 89.69 101 GLU A N 1
ATOM 828 C CA . GLU A 1 101 ? 3.895 36.289 -3.195 1.00 89.69 101 GLU A CA 1
ATOM 829 C C . GLU A 1 101 ? 5.384 36.131 -2.845 1.00 89.69 101 GLU A C 1
ATOM 831 O O . GLU A 1 101 ? 6.252 36.397 -3.672 1.00 89.69 101 GLU A O 1
ATOM 836 N N . SER A 1 102 ? 5.686 35.627 -1.642 1.00 85.75 102 SER A N 1
ATOM 837 C CA . SER A 1 102 ? 7.016 35.147 -1.269 1.00 85.75 102 SER A CA 1
ATOM 838 C C . SER A 1 102 ? 6.995 33.663 -0.877 1.00 85.75 102 SER A C 1
ATOM 840 O O . SER A 1 102 ? 6.024 33.124 -0.329 1.00 85.75 102 SER A O 1
ATOM 842 N N . SER A 1 103 ? 8.082 32.957 -1.194 1.00 77.81 103 SER A N 1
ATOM 843 C CA . SER A 1 103 ? 8.313 31.561 -0.793 1.00 77.81 103 SER A CA 1
ATOM 844 C C . SER A 1 103 ? 9.034 31.439 0.554 1.00 77.81 103 SER A C 1
ATOM 846 O O . SER A 1 103 ? 9.077 30.353 1.131 1.00 77.81 103 SER A O 1
ATOM 848 N N . THR A 1 104 ? 9.605 32.536 1.056 1.00 78.44 104 THR A N 1
ATOM 849 C CA . THR A 1 104 ? 10.389 32.609 2.297 1.00 78.44 104 THR A CA 1
ATOM 850 C C . THR A 1 104 ? 10.204 33.967 2.975 1.00 78.44 104 THR A C 1
ATOM 852 O O . THR A 1 104 ? 9.965 34.959 2.293 1.00 78.44 104 THR A O 1
ATOM 855 N N . SER A 1 105 ? 10.372 34.009 4.297 1.00 85.19 105 SER A N 1
ATOM 856 C CA . SER A 1 105 ? 10.434 35.230 5.109 1.00 85.19 105 SER A CA 1
ATOM 857 C C . SER A 1 105 ? 11.648 35.139 6.037 1.00 85.19 105 SER A C 1
ATOM 859 O O . SER A 1 105 ? 12.004 34.047 6.487 1.00 85.19 105 SER A O 1
ATOM 861 N N . THR A 1 106 ? 12.299 36.272 6.305 1.00 84.00 106 THR A N 1
ATOM 862 C CA . THR A 1 106 ? 13.435 36.368 7.240 1.00 84.00 106 THR A CA 1
ATOM 863 C C . THR A 1 106 ? 13.016 36.152 8.694 1.00 84.00 106 THR A C 1
ATOM 865 O O . THR A 1 106 ? 13.854 35.807 9.524 1.00 84.00 106 THR A O 1
ATOM 868 N N . SER A 1 107 ? 11.724 36.303 8.991 1.00 87.19 107 SER A N 1
ATOM 869 C CA . SER A 1 107 ? 11.133 36.065 10.308 1.00 87.19 107 SER A CA 1
ATOM 870 C C . SER A 1 107 ? 10.728 34.603 10.534 1.00 87.19 107 SER A C 1
ATOM 872 O O . SER A 1 107 ? 10.291 34.267 11.631 1.00 87.19 107 SER A O 1
ATOM 874 N N . ILE A 1 108 ? 10.866 33.713 9.542 1.00 88.88 108 ILE A N 1
ATOM 875 C CA . ILE A 1 108 ? 10.562 32.282 9.700 1.00 88.88 108 ILE A CA 1
ATOM 876 C C . ILE A 1 108 ? 11.799 31.535 10.205 1.00 88.88 108 ILE A C 1
ATOM 878 O O . ILE A 1 108 ? 12.777 31.350 9.477 1.00 88.88 108 ILE A O 1
ATOM 882 N N . ASP A 1 109 ? 11.727 31.036 11.438 1.00 85.00 109 ASP A N 1
ATOM 883 C CA . ASP A 1 109 ? 12.773 30.216 12.044 1.00 85.00 109 ASP A CA 1
ATOM 884 C C . ASP A 1 109 ? 12.551 28.727 11.753 1.00 85.00 109 ASP A C 1
ATOM 886 O O . ASP A 1 109 ? 11.736 28.056 12.386 1.00 85.00 109 ASP A O 1
ATOM 890 N N . ARG A 1 110 ? 13.310 28.167 10.807 1.00 79.38 110 ARG A N 1
ATOM 891 C CA . ARG A 1 110 ? 13.230 26.731 10.476 1.00 79.38 110 ARG A CA 1
ATOM 892 C C . ARG A 1 110 ? 13.782 25.811 11.571 1.00 79.38 110 ARG A C 1
ATOM 894 O O . ARG A 1 110 ? 13.610 24.601 11.460 1.00 79.38 110 ARG A O 1
ATOM 901 N N . SER A 1 111 ? 14.449 26.360 12.587 1.00 75.50 111 SER A N 1
ATOM 902 C CA . SER A 1 111 ? 14.977 25.600 13.724 1.00 75.50 111 SER A CA 1
ATOM 903 C C . SER A 1 111 ? 14.001 25.507 14.903 1.00 75.50 111 SER A C 1
ATOM 905 O O . SER A 1 111 ? 14.281 24.796 15.868 1.00 75.50 111 SER A O 1
ATOM 907 N N . ALA A 1 112 ? 12.848 26.185 14.833 1.00 73.56 112 ALA A N 1
ATOM 908 C CA . ALA A 1 112 ? 11.834 26.123 15.878 1.00 73.56 112 ALA A CA 1
ATOM 909 C C . ALA A 1 112 ? 11.246 24.698 16.012 1.00 73.56 112 ALA A C 1
ATOM 911 O O . ALA A 1 112 ? 10.989 24.046 14.996 1.00 73.56 112 ALA A O 1
ATOM 912 N N . PRO A 1 113 ? 11.001 24.200 17.239 1.00 59.75 113 PRO A N 1
ATOM 913 C CA . PRO A 1 113 ? 10.348 22.910 17.449 1.00 59.75 113 PRO A CA 1
ATOM 914 C C . PRO A 1 113 ? 8.926 22.930 16.864 1.00 59.75 113 PRO A C 1
ATOM 916 O O . PRO A 1 113 ? 8.109 23.775 17.223 1.00 59.75 113 PRO A O 1
ATOM 919 N N . ILE A 1 114 ? 8.645 22.009 15.937 1.00 66.69 114 ILE A N 1
ATOM 920 C CA . ILE A 1 114 ? 7.379 21.938 15.193 1.00 66.69 114 ILE A CA 1
ATOM 921 C C . ILE A 1 114 ? 6.424 20.970 15.900 1.00 66.69 114 ILE A C 1
ATOM 923 O O . ILE A 1 114 ? 6.734 19.786 16.034 1.00 66.69 114 ILE A O 1
ATOM 927 N N . GLU A 1 115 ? 5.234 21.440 16.279 1.00 62.41 115 GLU A N 1
ATOM 928 C CA . GLU A 1 115 ? 4.135 20.558 16.686 1.00 62.41 115 GLU A CA 1
ATOM 929 C C . GLU A 1 115 ? 3.467 19.922 15.452 1.00 62.41 115 GLU A C 1
ATOM 931 O O . GLU A 1 115 ? 2.946 20.601 14.561 1.00 62.41 115 GLU A O 1
ATOM 936 N N . ILE A 1 116 ? 3.505 18.588 15.383 1.00 62.28 116 ILE A N 1
ATOM 937 C CA . ILE A 1 116 ? 2.914 17.797 14.295 1.00 62.28 116 ILE A CA 1
ATOM 938 C C . ILE A 1 116 ? 1.395 17.727 14.505 1.00 62.28 116 ILE A C 1
ATOM 940 O O . ILE A 1 116 ? 0.940 17.372 15.590 1.00 62.28 116 ILE A O 1
ATOM 944 N N . GLY A 1 117 ? 0.618 18.048 13.466 1.00 59.59 117 GLY A N 1
ATOM 945 C CA . GLY A 1 117 ? -0.847 18.079 13.531 1.00 59.59 117 GLY A CA 1
ATOM 946 C C . GLY A 1 117 ? -1.461 16.743 13.920 1.00 59.59 117 GLY A C 1
ATOM 947 O O . GLY A 1 117 ? -1.079 15.693 13.399 1.00 59.59 117 GLY A O 1
ATOM 948 N N . LEU A 1 118 ? -2.442 16.795 14.817 1.00 61.16 118 LEU A N 1
ATOM 949 C CA . LEU A 1 118 ? -3.258 15.651 15.207 1.00 61.16 118 LEU A CA 1
ATOM 950 C C . LEU A 1 118 ? -4.325 15.440 14.128 1.00 61.16 118 LEU A C 1
ATOM 952 O O . LEU A 1 118 ? -4.941 16.401 13.681 1.00 61.16 118 LEU A O 1
ATOM 956 N N . GLN A 1 119 ? -4.566 14.206 13.680 1.00 56.22 119 GLN A N 1
ATOM 957 C CA . GLN A 1 119 ? -5.649 13.958 12.720 1.00 56.22 119 GLN A CA 1
ATOM 958 C C . GLN A 1 119 ? -7.000 14.386 13.322 1.00 56.22 119 GLN A C 1
ATOM 960 O O . GLN A 1 119 ? -7.327 14.007 14.450 1.00 56.22 119 GLN A O 1
ATOM 965 N N . SER A 1 120 ? -7.755 15.216 12.598 1.00 49.66 120 SER A N 1
ATOM 966 C CA . SER A 1 120 ? -8.938 15.907 13.114 1.00 49.66 120 SER A CA 1
ATOM 967 C C . SER A 1 120 ? -10.072 14.919 13.442 1.00 49.66 120 SER A C 1
ATOM 969 O O . SER A 1 120 ? -10.549 14.155 12.606 1.00 49.66 120 SER A O 1
ATOM 971 N N . ARG A 1 121 ? -10.544 14.938 14.698 1.00 46.00 121 ARG A N 1
ATOM 972 C CA . ARG A 1 121 ? -11.637 14.095 15.244 1.00 46.00 121 ARG A CA 1
ATOM 973 C C . ARG A 1 121 ? -13.037 14.510 14.762 1.00 46.00 121 ARG A C 1
ATOM 975 O O . ARG A 1 121 ? -14.049 14.012 15.250 1.00 46.00 121 ARG A O 1
ATOM 982 N N . THR A 1 122 ? -13.120 15.469 13.851 1.00 41.78 122 THR A N 1
ATOM 983 C CA . THR A 1 122 ? -14.336 16.252 13.601 1.00 41.78 122 THR A CA 1
ATOM 984 C C . THR A 1 122 ? -15.265 15.602 12.578 1.00 41.78 122 THR A C 1
ATOM 986 O O . THR A 1 122 ? -16.469 15.851 12.623 1.00 41.78 122 THR A O 1
ATOM 989 N N . GLN A 1 123 ? -14.745 14.698 11.743 1.00 42.53 123 GLN A N 1
ATOM 990 C CA . GLN A 1 123 ? -15.559 13.815 10.901 1.00 42.53 123 GLN A CA 1
ATOM 991 C C . GLN A 1 123 ? -16.207 12.686 11.729 1.00 42.53 123 GLN A C 1
ATOM 993 O O . GLN A 1 123 ? -17.356 12.335 11.495 1.00 42.53 123 GLN A O 1
ATOM 998 N N . VAL A 1 124 ? -15.557 12.272 12.827 1.00 44.56 124 VAL A N 1
ATOM 999 C CA . VAL A 1 124 ? -16.064 11.255 13.770 1.00 44.56 124 VAL A CA 1
ATOM 1000 C C . VAL A 1 124 ? -17.317 11.724 14.520 1.00 44.56 124 VAL A C 1
ATOM 1002 O O . VAL A 1 124 ? -18.107 10.896 14.947 1.00 44.56 124 VAL A O 1
ATOM 1005 N N . ARG A 1 125 ? -17.535 13.038 14.697 1.00 40.00 125 ARG A N 1
ATOM 1006 C CA . ARG A 1 125 ? -18.679 13.566 15.473 1.00 40.00 125 ARG A CA 1
ATOM 1007 C C . ARG A 1 125 ? -19.967 13.766 14.671 1.00 40.00 125 ARG A C 1
ATOM 1009 O O . ARG A 1 125 ? -21.026 13.532 15.230 1.00 40.00 125 ARG A O 1
ATOM 1016 N N . ARG A 1 126 ? -19.902 14.158 13.391 1.00 40.09 126 ARG A N 1
ATOM 1017 C CA . ARG A 1 126 ? -21.118 14.209 12.549 1.00 40.09 126 ARG A CA 1
ATOM 1018 C C . ARG A 1 126 ? -21.613 12.801 12.228 1.00 40.09 126 ARG A C 1
ATOM 1020 O O . ARG A 1 126 ? -22.802 12.553 12.345 1.00 40.09 126 ARG A O 1
ATOM 1027 N N . GLU A 1 127 ? -20.685 11.876 11.981 1.00 41.00 127 GLU A N 1
ATOM 1028 C CA . GLU A 1 127 ? -20.992 10.446 11.894 1.00 41.00 127 GLU A CA 1
ATOM 1029 C C . GLU A 1 127 ? -21.489 9.886 13.239 1.00 41.00 127 GLU A C 1
ATOM 1031 O O . GLU A 1 127 ? -22.370 9.038 13.241 1.00 41.00 127 GLU A O 1
ATOM 1036 N N . ALA A 1 128 ? -20.998 10.378 14.388 1.00 39.28 128 ALA A N 1
ATOM 1037 C CA . ALA A 1 128 ? -21.463 9.923 15.702 1.00 39.28 128 ALA A CA 1
ATOM 1038 C C . ALA A 1 128 ? -22.837 10.467 16.115 1.00 39.28 128 ALA A C 1
ATOM 1040 O O . ALA A 1 128 ? -23.559 9.721 16.761 1.00 39.28 128 ALA A O 1
ATOM 1041 N N . ASP A 1 129 ? -23.210 11.706 15.778 1.00 37.28 129 ASP A N 1
ATOM 1042 C CA . ASP A 1 129 ? -24.522 12.275 16.138 1.00 37.28 129 ASP A CA 1
ATOM 1043 C C . ASP A 1 129 ? -25.642 11.724 15.234 1.00 37.28 129 ASP A C 1
ATOM 1045 O O . ASP A 1 129 ? -26.733 11.409 15.716 1.00 37.28 129 ASP A O 1
ATOM 1049 N N . GLU A 1 130 ? -25.349 11.504 13.947 1.00 44.03 130 GLU A N 1
ATOM 1050 C CA . GLU A 1 130 ? -26.243 10.799 13.018 1.00 44.03 130 GLU A CA 1
ATOM 1051 C C . GLU A 1 130 ? -26.383 9.320 13.439 1.00 44.03 130 GLU A C 1
ATOM 1053 O O . GLU A 1 130 ? -27.503 8.821 13.589 1.00 44.03 130 GLU A O 1
ATOM 1058 N N . ALA A 1 131 ? -25.274 8.677 13.843 1.00 41.44 131 ALA A N 1
ATOM 1059 C CA . ALA A 1 131 ? -25.282 7.342 14.445 1.00 41.44 131 ALA A CA 1
ATOM 1060 C C . ALA A 1 131 ? -25.938 7.277 15.839 1.00 41.44 131 ALA A C 1
ATOM 1062 O O . ALA A 1 131 ? -26.432 6.215 16.210 1.00 41.44 131 ALA A O 1
ATOM 1063 N N . PHE A 1 132 ? -25.988 8.361 16.625 1.00 36.41 132 PHE A N 1
ATOM 1064 C CA . PHE A 1 132 ? -26.616 8.357 17.956 1.00 36.41 132 PHE A CA 1
ATOM 1065 C C . PHE A 1 132 ? -28.145 8.336 17.865 1.00 36.41 132 PHE A C 1
ATOM 1067 O O . PHE A 1 132 ? -28.810 7.729 18.706 1.00 36.41 132 PHE A O 1
ATOM 1074 N N . SER A 1 133 ? -28.706 8.958 16.822 1.00 37.28 133 SER A N 1
ATOM 1075 C CA . SER A 1 133 ? -30.142 8.891 16.529 1.00 37.28 133 SER A CA 1
ATOM 1076 C C . SER A 1 133 ? -30.563 7.509 16.004 1.00 37.28 133 SER A C 1
ATOM 1078 O O . SER A 1 133 ? -31.654 7.028 16.319 1.00 37.28 133 SER A O 1
ATOM 1080 N N . GLU A 1 134 ? -29.658 6.816 15.306 1.00 37.97 134 GLU A N 1
ATOM 1081 C CA . GLU A 1 134 ? -29.876 5.465 14.779 1.00 37.97 134 GLU A CA 1
ATOM 1082 C C . GLU A 1 134 ? -29.574 4.357 15.816 1.00 37.97 134 GLU A C 1
ATOM 1084 O O . GLU A 1 134 ? -30.174 3.279 15.790 1.00 37.97 134 GLU A O 1
ATOM 1089 N N . ALA A 1 135 ? -28.743 4.647 16.826 1.00 34.16 135 ALA A N 1
ATOM 1090 C CA . ALA A 1 135 ? -28.346 3.733 17.906 1.00 34.16 135 ALA A CA 1
ATOM 1091 C C . ALA A 1 135 ? -29.437 3.422 18.951 1.00 34.16 135 ALA A C 1
ATOM 1093 O O . ALA A 1 135 ? -29.172 2.701 19.916 1.00 34.16 135 ALA A O 1
ATOM 1094 N N . LYS A 1 136 ? -30.679 3.893 18.770 1.00 31.47 136 LYS A N 1
ATOM 1095 C CA . LYS A 1 136 ? -31.827 3.405 19.558 1.00 31.47 136 LYS A CA 1
ATOM 1096 C C . LYS A 1 136 ? -32.558 2.214 18.931 1.00 31.47 136 LYS A C 1
ATOM 1098 O O . LYS A 1 136 ? -33.504 1.711 19.536 1.00 31.47 136 LYS A O 1
ATOM 1103 N N . LYS A 1 137 ? -32.101 1.697 17.785 1.00 33.12 137 LYS A N 1
ATOM 1104 C CA . LYS A 1 137 ? -32.477 0.353 17.323 1.00 33.12 137 LYS A CA 1
ATOM 1105 C C . LYS A 1 137 ? -31.333 -0.624 17.612 1.00 33.12 137 LYS A C 1
ATOM 1107 O O . LYS A 1 137 ? -30.243 -0.449 17.073 1.00 33.12 137 LYS A O 1
ATOM 1112 N N . PRO A 1 138 ? -31.532 -1.654 18.455 1.00 31.61 138 PRO A N 1
ATOM 1113 C CA . PRO A 1 138 ? -30.493 -2.645 18.696 1.00 31.61 138 PRO A CA 1
ATOM 1114 C C . PRO A 1 138 ? -30.231 -3.429 17.402 1.00 31.61 138 PRO A C 1
ATOM 1116 O O . PRO A 1 138 ? -31.049 -4.256 17.005 1.00 31.61 138 PRO A O 1
ATOM 1119 N N . ARG A 1 139 ? -29.087 -3.163 16.757 1.00 35.44 139 ARG A N 1
ATOM 1120 C CA . ARG A 1 139 ? -28.525 -3.997 15.686 1.00 35.44 139 ARG A CA 1
ATOM 1121 C C . ARG A 1 139 ? -28.221 -5.382 16.260 1.00 35.44 139 ARG A C 1
ATOM 1123 O O . ARG A 1 139 ? -27.401 -5.514 17.167 1.00 35.44 139 ARG A O 1
ATOM 1130 N N . VAL A 1 140 ? -28.891 -6.404 15.738 1.00 37.12 140 VAL A N 1
ATOM 1131 C CA . VAL A 1 140 ? -28.531 -7.808 15.959 1.00 37.12 140 VAL A CA 1
ATOM 1132 C C . VAL A 1 140 ? -27.302 -8.077 15.089 1.00 37.12 140 VAL A C 1
ATOM 1134 O O . VAL A 1 140 ? -27.417 -8.299 13.887 1.00 37.12 140 VAL A O 1
ATOM 1137 N N . GLU A 1 141 ? -26.108 -7.943 15.671 1.00 39.19 141 GLU A N 1
ATOM 1138 C CA . GLU A 1 141 ? -24.871 -8.434 15.055 1.00 39.19 141 GLU A CA 1
ATOM 1139 C C . GLU A 1 141 ? -25.014 -9.936 14.797 1.00 39.19 141 GLU A C 1
ATOM 1141 O O . GLU A 1 141 ? -25.553 -10.625 15.653 1.00 39.19 141 GLU A O 1
ATOM 1146 N N . MET A 1 142 ? -24.552 -10.405 13.632 1.00 48.38 142 MET A N 1
ATOM 1147 C CA . MET A 1 142 ? -24.527 -11.794 13.132 1.00 48.38 142 MET A CA 1
ATOM 1148 C C . MET A 1 142 ? -24.436 -12.862 14.236 1.00 48.38 142 MET A C 1
ATOM 1150 O O . MET A 1 142 ? -23.360 -13.374 14.549 1.00 48.38 142 MET A O 1
ATOM 1154 N N . ALA A 1 143 ? -25.575 -13.187 14.836 1.00 55.19 143 ALA A N 1
ATOM 1155 C CA . ALA A 1 143 ? -25.632 -13.957 16.062 1.00 55.19 143 ALA A CA 1
ATOM 1156 C C . ALA A 1 143 ? -26.053 -15.386 15.740 1.00 55.19 143 ALA A C 1
ATOM 1158 O O . ALA A 1 143 ? -27.055 -15.638 15.072 1.00 55.19 143 ALA A O 1
ATOM 1159 N N . ASP A 1 144 ? -25.267 -16.329 16.242 1.00 75.50 144 ASP A N 1
ATOM 1160 C CA . ASP A 1 144 ? -25.685 -17.711 16.394 1.00 75.50 144 ASP A CA 1
ATOM 1161 C C . ASP A 1 144 ? -26.998 -17.780 17.190 1.00 75.50 144 ASP A C 1
ATOM 1163 O O . ASP A 1 144 ? -27.253 -16.957 18.072 1.00 75.50 144 ASP A O 1
ATOM 1167 N N . VAL A 1 145 ? -27.824 -18.789 16.901 1.00 82.44 145 VAL A N 1
ATOM 1168 C CA . VAL A 1 145 ? -29.164 -18.959 17.493 1.00 82.44 145 VAL A CA 1
ATOM 1169 C C . VAL A 1 145 ? -29.142 -18.880 19.025 1.00 82.44 145 VAL A C 1
ATOM 1171 O O . VAL A 1 145 ? -30.048 -18.313 19.634 1.00 82.44 145 VAL A O 1
ATOM 1174 N N . LEU A 1 146 ? -28.081 -19.389 19.665 1.00 84.12 146 LEU A N 1
ATOM 1175 C CA . LEU A 1 146 ? -27.925 -19.338 21.119 1.00 84.12 146 LEU A CA 1
ATOM 1176 C C . LEU A 1 146 ? -27.640 -17.919 21.632 1.00 84.12 146 LEU A C 1
ATOM 1178 O O . LEU A 1 146 ? -28.198 -17.520 22.655 1.00 84.12 146 LEU A O 1
ATOM 1182 N N . SER A 1 147 ? -26.805 -17.144 20.937 1.00 84.00 147 SER A N 1
ATOM 1183 C CA . SER A 1 147 ? -26.568 -15.734 21.263 1.00 84.00 147 SER A CA 1
ATOM 1184 C C . SER A 1 147 ? -27.817 -14.878 21.059 1.00 84.00 147 SER A C 1
ATOM 1186 O O . SER A 1 147 ? -28.094 -14.022 21.903 1.00 84.00 147 SER A O 1
ATOM 1188 N N . VAL A 1 148 ? -28.604 -15.136 20.006 1.00 84.94 148 VAL A N 1
ATOM 1189 C CA . VAL A 1 148 ? -29.905 -14.473 19.796 1.00 84.94 148 VAL A CA 1
ATOM 1190 C C . VAL A 1 148 ? -30.859 -14.815 20.938 1.00 84.94 148 VAL A C 1
ATOM 1192 O O . VAL A 1 148 ? -31.413 -13.912 21.566 1.00 84.94 148 VAL A O 1
ATOM 1195 N N . LEU A 1 149 ? -30.983 -16.100 21.286 1.00 85.19 149 LEU A N 1
ATOM 1196 C CA . LEU A 1 149 ? -31.811 -16.559 22.402 1.00 85.19 149 LEU A CA 1
ATOM 1197 C C . LEU A 1 149 ? -31.391 -15.912 23.731 1.00 85.19 149 LEU A C 1
ATOM 1199 O O . LEU A 1 149 ? -32.237 -15.425 24.482 1.00 85.19 149 LEU A O 1
ATOM 1203 N N . ARG A 1 150 ? -30.083 -15.847 24.011 1.00 85.00 150 ARG A N 1
ATOM 1204 C CA . ARG A 1 150 ? -29.527 -15.156 25.184 1.00 85.00 150 ARG A CA 1
ATOM 1205 C C . ARG A 1 150 ? -29.897 -13.676 25.185 1.00 85.00 150 ARG A C 1
ATOM 1207 O O . ARG A 1 150 ? -30.338 -13.163 26.209 1.00 85.00 150 ARG A O 1
ATOM 1214 N N . GLN A 1 151 ? -29.726 -12.985 24.060 1.00 84.00 151 GLN A N 1
ATOM 1215 C CA . GLN A 1 151 ? -30.041 -11.563 23.952 1.00 84.00 151 GLN A CA 1
ATOM 1216 C C . GLN A 1 151 ? -31.528 -11.300 24.213 1.00 84.00 151 GLN A C 1
ATOM 1218 O O . GLN A 1 151 ? -31.850 -10.398 24.985 1.00 84.00 151 GLN A O 1
ATOM 1223 N N . TYR A 1 152 ? -32.424 -12.105 23.636 1.00 84.81 152 TYR A N 1
ATOM 1224 C CA . TYR A 1 152 ? -33.868 -11.988 23.855 1.00 84.81 152 TYR A CA 1
ATOM 1225 C C . TYR A 1 152 ? -34.260 -12.298 25.305 1.00 84.81 152 TYR A C 1
ATOM 1227 O O . TYR A 1 152 ? -35.050 -11.554 25.888 1.00 84.81 152 TYR A O 1
ATOM 1235 N N . ASN A 1 153 ? -33.650 -13.314 25.927 1.00 85.62 153 ASN A N 1
ATOM 1236 C CA . ASN A 1 153 ? -33.902 -13.658 27.329 1.00 85.62 153 ASN A CA 1
ATOM 1237 C C . ASN A 1 153 ? -33.405 -12.578 28.312 1.00 85.62 153 ASN A C 1
ATOM 1239 O O . ASN A 1 153 ? -34.108 -12.253 29.272 1.00 85.62 153 ASN A O 1
ATOM 1243 N N . ILE A 1 154 ? -32.228 -11.984 28.064 1.00 84.88 154 ILE A N 1
ATOM 1244 C CA . ILE A 1 154 ? -31.682 -10.871 28.864 1.00 84.88 154 ILE A CA 1
ATOM 1245 C C . ILE A 1 154 ? -32.535 -9.610 28.687 1.00 84.88 154 ILE A C 1
ATOM 1247 O O . ILE A 1 154 ? -32.843 -8.931 29.663 1.00 84.88 154 ILE A O 1
ATOM 1251 N N . GLN A 1 155 ? -32.939 -9.301 27.452 1.00 82.94 155 GLN A N 1
ATOM 1252 C CA . GLN A 1 155 ? -33.744 -8.117 27.133 1.00 82.94 155 GLN A CA 1
ATOM 1253 C C . GLN A 1 155 ? -35.237 -8.288 27.457 1.00 82.94 155 GLN A C 1
ATOM 1255 O O . GLN A 1 155 ? -35.993 -7.339 27.267 1.00 82.94 155 GLN A O 1
ATOM 1260 N N . LYS A 1 156 ? -35.667 -9.474 27.921 1.00 81.31 156 LYS A N 1
ATOM 1261 C CA . LYS A 1 156 ? -37.078 -9.831 28.165 1.00 81.31 156 LYS A CA 1
ATOM 1262 C C . LYS A 1 156 ? -37.985 -9.531 26.966 1.00 81.31 156 LYS A C 1
ATOM 1264 O O . LYS A 1 156 ? -39.122 -9.096 27.125 1.00 81.31 156 LYS A O 1
ATOM 1269 N N . LYS A 1 157 ? -37.464 -9.761 25.760 1.00 80.12 157 LYS A N 1
ATOM 1270 C CA . LYS A 1 157 ? -38.222 -9.646 24.512 1.00 80.12 157 LYS A CA 1
ATOM 1271 C C . LYS A 1 157 ? -39.060 -10.898 24.287 1.00 80.12 157 LYS A C 1
ATOM 1273 O O . LYS A 1 157 ? -38.680 -11.988 24.708 1.00 80.12 157 LYS A O 1
ATOM 1278 N N . GLU A 1 158 ? -40.184 -10.732 23.602 1.00 78.19 158 GLU A N 1
ATOM 1279 C CA . GLU A 1 158 ? -41.081 -11.833 23.267 1.00 78.19 158 GLU A CA 1
ATOM 1280 C C . GLU A 1 158 ? -40.412 -12.815 22.290 1.00 78.19 158 GLU A C 1
ATOM 1282 O O . GLU A 1 158 ? -39.783 -12.404 21.312 1.00 78.19 158 GLU A O 1
ATOM 1287 N N . ILE A 1 159 ? -40.535 -14.113 22.580 1.00 85.69 159 ILE A N 1
ATOM 1288 C CA . ILE A 1 159 ? -40.087 -15.217 21.725 1.00 85.69 159 ILE A CA 1
ATOM 1289 C C . ILE A 1 159 ? -41.345 -15.984 21.323 1.00 85.69 159 ILE A C 1
ATOM 1291 O O . ILE A 1 159 ? -42.002 -16.578 22.180 1.00 85.69 159 ILE A O 1
ATOM 1295 N N . VAL A 1 160 ? -41.690 -15.967 20.036 1.00 80.81 160 VAL A N 1
ATOM 1296 C CA . VAL A 1 160 ? -42.921 -16.592 19.534 1.00 80.81 160 VAL A CA 1
ATOM 1297 C C . VAL A 1 160 ? -42.581 -17.953 18.937 1.00 80.81 160 VAL A C 1
ATOM 1299 O O . VAL A 1 160 ? -41.871 -18.037 17.939 1.00 80.81 160 VAL A O 1
ATOM 1302 N N . ALA A 1 161 ? -43.098 -19.030 19.528 1.00 80.88 161 ALA A N 1
ATOM 1303 C CA . ALA A 1 161 ? -43.020 -20.369 18.949 1.00 80.88 161 ALA A CA 1
ATOM 1304 C C . ALA A 1 161 ? -44.310 -20.657 18.164 1.00 80.88 161 ALA A C 1
ATOM 1306 O O . ALA A 1 161 ? -45.377 -20.793 18.763 1.00 80.88 161 ALA A O 1
ATOM 1307 N N . LYS A 1 162 ? -44.227 -20.744 16.830 1.00 77.06 162 LYS A N 1
ATOM 1308 C CA . LYS A 1 162 ? -45.374 -20.995 15.943 1.00 77.06 162 LYS A CA 1
ATOM 1309 C C . LYS A 1 162 ? -45.115 -22.250 15.110 1.00 77.06 162 LYS A C 1
ATOM 1311 O O . LYS A 1 162 ? -44.232 -22.265 14.263 1.00 77.06 162 LYS A O 1
ATOM 1316 N N . GLY A 1 163 ? -45.899 -23.304 15.342 1.00 79.75 163 GLY A N 1
ATOM 1317 C CA . GLY A 1 163 ? -45.710 -24.587 14.657 1.00 79.75 163 GLY A CA 1
ATOM 1318 C C . GLY A 1 163 ? -44.337 -25.198 14.962 1.00 79.75 163 GLY A C 1
ATOM 1319 O O . GLY A 1 163 ? -44.016 -25.415 16.134 1.00 79.75 163 GLY A O 1
ATOM 1320 N N . ASP A 1 164 ? -43.545 -25.448 13.917 1.00 81.00 164 ASP A N 1
ATOM 1321 C CA . ASP A 1 164 ? -42.183 -26.005 13.997 1.00 81.00 164 ASP A CA 1
ATOM 1322 C C . ASP A 1 164 ? -41.073 -24.931 13.997 1.00 81.00 164 ASP A C 1
ATOM 1324 O O . ASP A 1 164 ? -39.886 -25.244 14.015 1.00 81.00 164 ASP A O 1
ATOM 1328 N N . GLU A 1 165 ? -41.438 -23.645 14.022 1.00 84.50 165 GLU A N 1
ATOM 1329 C CA . GLU A 1 165 ? -40.490 -22.527 13.977 1.00 84.50 165 GLU A CA 1
ATOM 1330 C C . GLU A 1 165 ? -40.533 -21.670 15.251 1.00 84.50 165 GLU A C 1
ATOM 1332 O O . GLU A 1 165 ? -41.563 -21.516 15.919 1.00 84.50 165 GLU A O 1
ATOM 1337 N N . VAL A 1 166 ? -39.381 -21.094 15.586 1.00 83.88 166 VAL A N 1
ATOM 1338 C CA . VAL A 1 166 ? -39.179 -20.143 16.680 1.00 83.88 166 VAL A CA 1
ATOM 1339 C C . VAL A 1 166 ? -38.751 -18.806 16.089 1.00 83.88 166 VAL A C 1
ATOM 1341 O O . VAL A 1 166 ? -37.758 -18.722 15.363 1.00 83.88 166 VAL A O 1
ATOM 1344 N N . ILE A 1 167 ? -39.504 -17.759 16.413 1.00 82.38 167 ILE A N 1
ATOM 1345 C CA . ILE A 1 167 ? -39.367 -16.419 15.846 1.00 82.38 167 ILE A CA 1
ATOM 1346 C C . ILE A 1 167 ? -38.789 -15.471 16.903 1.00 82.38 167 ILE A C 1
ATOM 1348 O O . ILE A 1 167 ? -39.348 -15.303 17.990 1.00 82.38 167 ILE A O 1
ATOM 1352 N N . PHE A 1 168 ? -37.682 -14.819 16.548 1.00 81.81 168 PHE A N 1
ATOM 1353 C CA . PHE A 1 168 ? -36.989 -13.788 17.317 1.00 81.81 168 PHE A CA 1
ATOM 1354 C C . PHE A 1 168 ? -37.014 -12.469 16.535 1.00 81.81 168 PHE A C 1
ATOM 1356 O O . PHE A 1 168 ? -36.050 -12.104 15.852 1.00 81.81 168 PHE A O 1
ATOM 1363 N N . GLY A 1 169 ? -38.130 -11.744 16.623 1.00 78.44 169 GLY A N 1
ATOM 1364 C CA . GLY A 1 169 ? -38.328 -10.499 15.877 1.00 78.44 169 GLY A CA 1
ATOM 1365 C C . GLY A 1 169 ? -38.347 -10.744 14.366 1.00 78.44 169 GLY A C 1
ATOM 1366 O O . GLY A 1 169 ? -39.336 -11.241 13.844 1.00 78.44 169 GLY A O 1
ATOM 1367 N N . GLU A 1 170 ? -37.261 -10.394 13.673 1.00 72.31 170 GLU A N 1
ATOM 1368 C CA . GLU A 1 170 ? -37.113 -10.520 12.209 1.00 72.31 170 GLU A CA 1
ATOM 1369 C C . GLU A 1 170 ? -36.499 -11.861 11.759 1.00 72.31 170 GLU A C 1
ATOM 1371 O O . GLU A 1 170 ? -36.461 -12.161 10.564 1.00 72.31 170 GLU A O 1
ATOM 1376 N N . PHE A 1 171 ? -36.018 -12.679 12.700 1.00 80.25 171 PHE A N 1
ATOM 1377 C CA . PHE A 1 171 ? -35.357 -13.951 12.407 1.00 80.25 171 PHE A CA 1
ATOM 1378 C C . PHE A 1 171 ? -36.213 -15.142 12.834 1.00 80.25 171 PHE A C 1
ATOM 1380 O O . PHE A 1 171 ? -36.785 -15.134 13.924 1.00 80.25 171 PHE A O 1
ATOM 1387 N N . SER A 1 172 ? -36.250 -16.189 12.011 1.00 80.75 172 SER A N 1
ATOM 1388 C CA . SER A 1 172 ? -36.938 -17.450 12.306 1.00 80.75 172 SER A CA 1
ATOM 1389 C C . SER A 1 172 ? -35.993 -18.639 12.136 1.00 80.75 172 SER A C 1
ATOM 1391 O O . SER A 1 172 ? -35.264 -18.723 11.145 1.00 80.75 172 SER A O 1
ATOM 1393 N N . TRP A 1 173 ? -36.023 -19.568 13.094 1.00 83.19 173 TRP A N 1
ATOM 1394 C CA . TRP A 1 173 ? -35.300 -20.843 13.034 1.00 83.19 173 TRP A CA 1
ATOM 1395 C C . TRP A 1 173 ? -36.235 -22.011 13.339 1.00 83.19 173 TRP A C 1
ATOM 1397 O O . TRP A 1 173 ? -37.095 -21.872 14.212 1.00 83.19 173 TRP A O 1
ATOM 1407 N N . PRO A 1 174 ? -36.050 -23.177 12.704 1.00 85.12 174 PRO A N 1
ATOM 1408 C CA . PRO A 1 174 ? -36.771 -24.370 13.109 1.00 85.12 174 PRO A CA 1
ATOM 1409 C C . PRO A 1 174 ? -36.386 -24.816 14.531 1.00 85.12 174 PRO A C 1
ATOM 1411 O O . PRO A 1 174 ? -35.261 -24.622 15.001 1.00 85.12 174 PRO A O 1
ATOM 1414 N N . LYS A 1 175 ? -37.328 -25.436 15.243 1.00 84.38 175 LYS A N 1
ATOM 1415 C CA . LYS A 1 175 ? -37.148 -25.935 16.620 1.00 84.38 175 LYS A CA 1
ATOM 1416 C C . LYS A 1 175 ? -36.016 -26.963 16.739 1.00 84.38 175 LYS A C 1
ATOM 1418 O O . LYS A 1 175 ? -35.311 -27.019 17.752 1.00 84.38 175 LYS A O 1
ATOM 1423 N N . ASN A 1 176 ? -35.804 -27.746 15.684 1.00 84.19 176 ASN A N 1
ATOM 1424 C CA . ASN A 1 176 ? -34.794 -28.801 15.612 1.00 84.19 176 ASN A CA 1
ATOM 1425 C C . ASN A 1 176 ? -33.356 -28.303 15.349 1.00 84.19 176 ASN A C 1
ATOM 1427 O O . ASN A 1 176 ? -32.431 -29.119 15.385 1.00 84.19 176 ASN A O 1
ATOM 1431 N N . VAL A 1 177 ? -33.142 -26.998 15.130 1.00 86.75 177 VAL A N 1
ATOM 1432 C CA . VAL A 1 177 ? -31.810 -26.441 14.841 1.00 86.75 177 VAL A CA 1
ATOM 1433 C C . VAL A 1 177 ? -30.851 -26.720 15.985 1.00 86.75 177 VAL A C 1
ATOM 1435 O O . VAL A 1 177 ? -31.134 -26.422 17.149 1.00 86.75 177 VAL A O 1
ATOM 1438 N N . LYS A 1 178 ? -29.680 -27.264 15.647 1.00 86.44 178 LYS A N 1
ATOM 1439 C CA . LYS A 1 178 ? -28.589 -27.480 16.598 1.00 86.44 178 LYS A CA 1
ATOM 1440 C C . LYS A 1 178 ? -27.937 -26.147 16.943 1.00 86.44 178 LYS A C 1
ATOM 1442 O O . LYS A 1 178 ? -27.523 -25.388 16.073 1.00 86.44 178 LYS A O 1
ATOM 1447 N N . THR A 1 179 ? -27.827 -25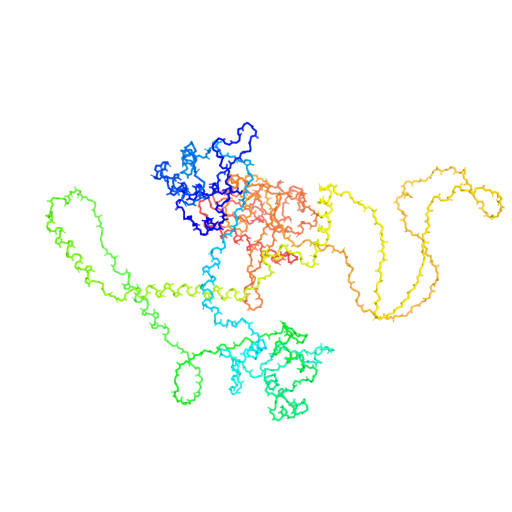.872 18.234 1.00 87.06 179 THR A N 1
ATOM 1448 C CA . THR A 1 179 ? -27.113 -24.699 18.745 1.00 87.06 179 THR A CA 1
ATOM 1449 C C . THR A 1 179 ? -25.606 -24.958 18.814 1.00 87.06 179 THR A C 1
ATOM 1451 O O . THR A 1 179 ? -25.122 -26.035 18.482 1.00 87.06 179 THR A O 1
ATOM 1454 N N . ASN A 1 180 ? -24.836 -23.980 19.284 1.00 84.44 180 ASN A N 1
ATOM 1455 C CA . ASN A 1 180 ? -23.397 -24.105 19.536 1.00 84.44 180 ASN A CA 1
ATOM 1456 C C . ASN A 1 180 ? -23.058 -24.602 20.960 1.00 84.44 180 ASN A C 1
ATOM 1458 O O . ASN A 1 180 ? -21.892 -24.546 21.360 1.00 84.44 180 ASN A O 1
ATOM 1462 N N . TYR A 1 181 ? -24.041 -25.080 21.736 1.00 84.25 181 TYR A N 1
ATOM 1463 C CA . TYR A 1 181 ? -23.811 -25.623 23.079 1.00 84.25 181 TYR A CA 1
ATOM 1464 C C . TYR A 1 181 ? -23.637 -27.148 23.050 1.00 84.25 181 TYR A C 1
ATOM 1466 O O . TYR A 1 181 ? -24.560 -27.875 22.678 1.00 84.25 181 TYR A O 1
ATOM 1474 N N . ILE A 1 182 ? -22.462 -27.632 23.463 1.00 85.19 182 ILE A N 1
ATOM 1475 C CA . ILE A 1 182 ? -22.099 -29.058 23.462 1.00 85.19 182 ILE A CA 1
ATOM 1476 C C . ILE A 1 182 ? -22.805 -29.806 24.602 1.00 85.19 182 ILE A C 1
ATOM 1478 O O . ILE A 1 182 ? -22.852 -29.333 25.739 1.00 85.19 182 ILE A O 1
ATOM 1482 N N . ILE A 1 183 ? -23.280 -31.018 24.312 1.00 85.69 183 ILE A N 1
ATOM 1483 C CA . ILE A 1 183 ? -23.820 -31.954 25.304 1.00 85.69 183 ILE A CA 1
ATOM 1484 C C . ILE A 1 183 ? -22.670 -32.568 26.122 1.00 85.69 183 ILE A C 1
ATOM 1486 O O . ILE A 1 183 ? -21.796 -33.248 25.572 1.00 85.69 183 ILE A O 1
ATOM 1490 N N . SER A 1 184 ? -22.663 -32.384 27.447 1.00 79.31 184 SER A N 1
ATOM 1491 C CA . SER A 1 184 ? -21.608 -32.921 28.317 1.00 79.31 184 SER A CA 1
ATOM 1492 C C . SER A 1 184 ? -21.548 -34.444 28.281 1.00 79.31 184 SER A C 1
ATOM 1494 O O . SER A 1 184 ? -22.557 -35.133 28.447 1.00 79.31 184 SER A O 1
ATOM 1496 N N . GLY A 1 185 ? -20.337 -34.966 28.073 1.00 70.88 185 GLY A N 1
ATOM 1497 C CA . GLY A 1 185 ? -20.057 -36.391 27.885 1.00 70.88 185 GLY A CA 1
ATOM 1498 C C . GLY A 1 185 ? -19.866 -36.804 26.423 1.00 70.88 185 GLY A C 1
ATOM 1499 O O . GLY A 1 185 ? -19.488 -37.942 26.183 1.00 70.88 185 GLY A O 1
ATOM 1500 N N . THR A 1 186 ? -20.072 -35.898 25.461 1.00 70.44 186 THR A N 1
ATOM 1501 C CA . THR A 1 186 ? -19.772 -36.129 24.035 1.00 70.44 186 THR A CA 1
ATOM 1502 C C . THR A 1 186 ? -18.395 -35.557 23.659 1.00 70.44 186 THR A C 1
ATOM 1504 O O . THR A 1 186 ? -17.870 -34.682 24.353 1.00 70.44 186 THR A O 1
ATOM 1507 N N . GLY A 1 187 ? -17.745 -36.084 22.613 1.00 61.91 187 GLY A N 1
ATOM 1508 C CA . GLY A 1 187 ? -16.409 -35.635 22.179 1.00 61.91 187 GLY A CA 1
ATOM 1509 C C . GLY A 1 187 ? -15.211 -36.143 23.002 1.00 61.91 187 GLY A C 1
ATOM 1510 O O . GLY A 1 187 ? -14.082 -35.716 22.756 1.00 61.91 187 GLY A O 1
ATOM 1511 N N . LYS A 1 188 ? -15.426 -37.046 23.968 1.00 59.66 188 LYS A N 1
ATOM 1512 C CA . LYS A 1 188 ? -14.369 -37.820 24.646 1.00 59.66 188 LYS A CA 1
ATOM 1513 C C . LYS A 1 188 ? -14.369 -39.248 24.079 1.00 59.66 188 LYS A C 1
ATOM 1515 O O . LYS A 1 188 ? -15.423 -39.740 23.703 1.00 59.66 188 LYS A O 1
ATOM 1520 N N . GLU A 1 189 ? -13.195 -39.875 23.972 1.00 53.12 189 GLU A N 1
ATOM 1521 C CA . GLU A 1 189 ? -13.021 -41.249 23.444 1.00 53.12 189 GLU A CA 1
ATOM 1522 C C . GLU A 1 189 ? -13.416 -41.459 21.963 1.00 53.12 189 GLU A C 1
ATOM 1524 O O . GLU A 1 189 ? -13.884 -42.521 21.573 1.00 53.12 189 GLU A O 1
ATOM 1529 N N . GLY A 1 190 ? -13.208 -40.457 21.100 1.00 53.41 190 GLY A N 1
ATOM 1530 C CA . GLY A 1 190 ? -13.352 -40.624 19.642 1.00 53.41 190 GLY A CA 1
ATOM 1531 C C . GLY A 1 190 ? -14.787 -40.582 19.097 1.00 53.41 190 GLY A C 1
ATOM 1532 O O . GLY A 1 190 ? -14.970 -40.690 17.889 1.00 53.41 190 GLY A O 1
ATOM 1533 N N . GLN A 1 191 ? -15.792 -40.369 19.949 1.00 63.31 191 GLN A N 1
ATOM 1534 C CA . GLN A 1 191 ? -17.183 -40.131 19.540 1.00 63.31 191 GLN A CA 1
ATOM 1535 C C . GLN A 1 191 ? -17.383 -38.689 19.017 1.00 63.31 191 GLN A C 1
ATOM 1537 O O . GLN A 1 191 ? -16.741 -37.763 19.530 1.00 63.31 191 GLN A O 1
ATOM 1542 N N . PRO A 1 192 ? -18.270 -38.459 18.026 1.00 73.50 192 PRO A N 1
ATOM 1543 C CA . PRO A 1 192 ? -18.556 -37.124 17.502 1.00 73.50 192 PRO A CA 1
ATOM 1544 C C . PRO A 1 192 ? -19.156 -36.203 18.579 1.00 73.50 192 PRO A C 1
ATOM 1546 O O . PRO A 1 192 ? -19.823 -36.646 19.514 1.00 73.50 192 PRO A O 1
ATOM 1549 N N . LYS A 1 193 ? -18.899 -34.895 18.463 1.00 79.75 193 LYS A N 1
ATOM 1550 C CA . LYS A 1 193 ? -19.510 -33.880 19.335 1.00 79.75 193 LYS A CA 1
ATOM 1551 C C . LYS A 1 193 ? -20.987 -33.719 18.978 1.00 79.75 193 LYS A C 1
ATOM 1553 O O . LYS A 1 193 ? -21.309 -33.512 17.809 1.00 79.75 193 LYS A O 1
ATOM 1558 N N . GLU A 1 194 ? -21.861 -33.742 19.978 1.00 83.38 194 GLU A N 1
ATOM 1559 C CA . GLU A 1 194 ? -23.289 -33.462 19.803 1.00 83.38 194 GLU A CA 1
ATOM 1560 C C . GLU A 1 194 ? -23.669 -32.140 20.470 1.00 83.38 194 GLU A C 1
ATOM 1562 O O . GLU A 1 194 ? -23.075 -31.733 21.473 1.00 83.38 194 GLU A O 1
ATOM 1567 N N . TYR A 1 195 ? -24.684 -31.480 19.915 1.00 87.12 195 TYR A N 1
ATOM 1568 C CA . TYR A 1 195 ? -25.132 -30.155 20.331 1.00 87.12 195 TYR A CA 1
ATOM 1569 C C . TYR A 1 195 ? -26.621 -30.171 20.683 1.00 87.12 195 TYR A C 1
ATOM 1571 O O . TYR A 1 195 ? -27.397 -30.880 20.040 1.00 87.12 195 TYR A O 1
ATOM 1579 N N . TYR A 1 196 ? -27.026 -29.378 21.679 1.00 87.81 196 TYR A N 1
ATOM 1580 C CA . TYR A 1 196 ? -28.443 -29.242 22.036 1.00 87.81 196 TYR A CA 1
ATOM 1581 C C . TYR A 1 196 ? -29.223 -28.493 20.954 1.00 87.81 196 TYR A C 1
ATOM 1583 O O . TYR A 1 196 ? -28.714 -27.536 20.363 1.00 87.81 196 TYR A O 1
ATOM 1591 N N . THR A 1 197 ? -30.474 -28.896 20.731 1.00 89.62 197 THR A N 1
ATOM 1592 C CA . THR A 1 197 ? -31.388 -28.193 19.824 1.00 89.62 197 THR A CA 1
ATOM 1593 C C . THR A 1 197 ? -31.981 -26.947 20.475 1.00 89.62 197 THR A C 1
ATOM 1595 O O . THR A 1 197 ? -32.038 -26.843 21.704 1.00 89.62 197 THR A O 1
ATOM 1598 N N . LEU A 1 198 ? -32.445 -26.006 19.652 1.00 87.81 198 LEU A N 1
ATOM 1599 C CA . LEU A 1 198 ? -33.114 -24.791 20.108 1.00 87.81 198 LEU A CA 1
ATOM 1600 C C . LEU A 1 198 ? -34.307 -25.106 21.021 1.00 87.81 198 LEU A C 1
ATOM 1602 O O . LEU A 1 198 ? -34.435 -24.514 22.093 1.00 87.81 198 LEU A O 1
ATOM 1606 N N . ASP A 1 199 ? -35.124 -26.085 20.637 1.00 88.31 199 ASP A N 1
ATOM 1607 C CA . ASP A 1 199 ? -36.300 -26.512 21.399 1.00 88.31 199 ASP A CA 1
ATOM 1608 C C . ASP A 1 199 ? -35.943 -27.047 22.794 1.00 88.31 199 ASP A C 1
ATOM 1610 O O . ASP A 1 199 ? -36.553 -26.671 23.793 1.00 88.31 199 ASP A O 1
ATOM 1614 N N . SER A 1 200 ? -34.863 -27.829 22.898 1.00 87.81 200 SER A N 1
ATOM 1615 C CA . SER A 1 200 ? -34.379 -28.372 24.178 1.00 87.81 200 SER A CA 1
ATOM 1616 C C . SER A 1 200 ? -34.011 -27.265 25.175 1.00 87.81 200 SER A C 1
ATOM 1618 O O . SER A 1 200 ? -34.290 -27.359 26.376 1.00 87.81 200 SER A O 1
ATOM 1620 N N . ILE A 1 201 ? -33.380 -26.197 24.676 1.00 88.75 201 ILE A N 1
ATOM 1621 C CA . ILE A 1 201 ? -32.932 -25.056 25.484 1.00 88.75 201 ILE A CA 1
ATOM 1622 C C . ILE A 1 201 ? -34.108 -24.134 25.828 1.00 88.75 201 ILE A C 1
ATOM 1624 O O . ILE A 1 201 ? -34.213 -23.676 26.969 1.00 88.75 201 ILE A O 1
ATOM 1628 N N . LEU A 1 202 ? -35.022 -23.899 24.884 1.00 87.25 202 LEU A N 1
ATOM 1629 C CA . LEU A 1 202 ? -36.232 -23.109 25.114 1.00 87.25 202 LEU A CA 1
ATOM 1630 C C . LEU A 1 202 ? -37.156 -23.792 26.135 1.00 87.25 202 LEU A C 1
ATOM 1632 O O . LEU A 1 202 ? -37.657 -23.152 27.061 1.00 87.25 202 LEU A O 1
ATOM 1636 N N . PHE A 1 203 ? -37.307 -25.114 26.037 1.00 87.38 203 PHE A N 1
ATOM 1637 C CA . PHE A 1 203 ? -38.077 -25.905 26.990 1.00 87.38 203 PHE A CA 1
ATOM 1638 C C . PHE A 1 203 ? -37.485 -25.847 28.405 1.00 87.38 203 PHE A C 1
ATOM 1640 O O . PHE A 1 203 ? -38.230 -25.760 29.388 1.00 87.38 203 PHE A O 1
ATOM 1647 N N . LEU A 1 204 ? -36.149 -25.837 28.527 1.00 87.69 204 LEU A N 1
ATOM 1648 C CA . LEU A 1 204 ? -35.469 -25.610 29.804 1.00 87.69 204 LEU A CA 1
ATOM 1649 C C . LEU A 1 204 ? -35.770 -24.216 30.369 1.00 87.69 204 LEU A C 1
ATOM 1651 O O . LEU A 1 204 ? -36.055 -24.128 31.562 1.00 87.69 204 LEU A O 1
ATOM 1655 N N . LEU A 1 205 ? -35.738 -23.162 29.542 1.00 86.06 205 LEU A N 1
ATOM 1656 C CA . LEU A 1 205 ? -36.034 -21.779 29.950 1.00 86.06 205 LEU A CA 1
ATOM 1657 C C . LEU A 1 205 ? -37.478 -21.603 30.451 1.00 86.06 205 LEU A C 1
ATOM 1659 O O . LEU A 1 205 ? -37.700 -20.948 31.468 1.00 86.06 205 LEU A O 1
ATOM 1663 N N . ASN A 1 206 ? -38.450 -22.251 29.810 1.00 87.56 206 ASN A N 1
ATOM 1664 C CA . ASN A 1 206 ? -39.852 -22.197 30.241 1.00 87.56 206 ASN A CA 1
ATOM 1665 C C . ASN A 1 206 ? -40.105 -22.976 31.546 1.00 87.56 206 ASN A C 1
ATOM 1667 O O . ASN A 1 206 ? -41.009 -22.651 32.316 1.00 87.56 206 ASN A O 1
ATOM 1671 N N . ASN A 1 207 ? -39.283 -23.989 31.836 1.00 86.56 207 ASN A N 1
ATOM 1672 C CA . ASN A 1 207 ? -39.446 -24.887 32.982 1.00 86.56 207 ASN A CA 1
ATOM 1673 C C . ASN A 1 207 ? -38.320 -24.758 34.029 1.00 86.56 207 ASN A C 1
ATOM 1675 O O . ASN A 1 207 ? -38.071 -25.697 34.790 1.00 86.56 207 ASN A O 1
ATOM 1679 N N . VAL A 1 208 ? -37.642 -23.602 34.116 1.00 86.00 208 VAL A N 1
ATOM 1680 C CA . VAL A 1 208 ? -36.508 -23.390 35.049 1.00 86.00 208 VAL A CA 1
ATOM 1681 C C . VAL A 1 208 ? -36.901 -23.616 36.508 1.00 86.00 208 VAL A C 1
ATOM 1683 O O . VAL A 1 208 ? -36.098 -24.154 37.271 1.00 86.00 208 VAL A O 1
ATOM 1686 N N . HIS A 1 209 ? -38.133 -23.256 36.872 1.00 82.25 209 HIS A N 1
ATOM 1687 C CA . HIS A 1 209 ? -38.685 -23.378 38.223 1.00 82.25 209 HIS A CA 1
ATOM 1688 C C . HIS A 1 209 ? -38.886 -24.836 38.674 1.00 82.25 209 HIS A C 1
ATOM 1690 O O . HIS A 1 209 ? -39.005 -25.098 39.869 1.00 82.25 209 HIS A O 1
ATOM 1696 N N . LEU A 1 210 ? -38.909 -25.801 37.746 1.00 85.88 210 LEU A N 1
ATOM 1697 C CA . LEU A 1 210 ? -39.104 -27.204 38.092 1.00 85.88 210 LEU A CA 1
ATOM 1698 C C . LEU A 1 210 ? -37.796 -27.868 38.557 1.00 85.88 210 LEU A C 1
ATOM 1700 O O . LEU A 1 210 ? -36.758 -27.753 37.883 1.00 85.88 210 LEU A O 1
ATOM 1704 N N . PRO A 1 211 ? -37.839 -28.675 39.636 1.00 86.00 211 PRO A N 1
ATOM 1705 C CA . PRO A 1 211 ? -36.756 -29.589 39.978 1.00 86.00 211 PRO A CA 1
ATOM 1706 C C . PRO A 1 211 ? -36.403 -30.488 38.788 1.00 86.00 211 PRO A C 1
ATOM 1708 O O . PRO A 1 211 ? -37.279 -30.903 38.029 1.00 86.00 211 PRO A O 1
ATOM 1711 N N . HIS A 1 212 ? -35.118 -30.814 38.615 1.00 85.94 212 HIS A N 1
ATOM 1712 C CA . HIS A 1 212 ? -34.643 -31.575 37.449 1.00 85.94 212 HIS A CA 1
ATOM 1713 C C . HIS A 1 212 ? -35.413 -32.880 37.171 1.00 85.94 212 HIS A C 1
ATOM 1715 O O . HIS A 1 212 ? -35.774 -33.076 36.015 1.00 85.94 212 HIS A O 1
ATOM 1721 N N . PRO A 1 213 ? -35.778 -33.706 38.171 1.00 86.44 213 PRO A N 1
ATOM 1722 C CA . PRO A 1 213 ? -36.595 -34.899 37.927 1.00 86.44 213 PRO A CA 1
ATOM 1723 C C . PRO A 1 213 ? -37.991 -34.603 37.348 1.00 86.44 213 PRO A C 1
ATOM 1725 O O . PRO A 1 213 ? -38.499 -35.357 36.523 1.00 86.44 213 PRO A O 1
ATOM 1728 N N . SER A 1 214 ? -38.625 -33.499 37.751 1.00 87.38 214 SER A N 1
ATOM 1729 C CA . SER A 1 214 ? -39.935 -33.089 37.223 1.00 87.38 214 SER A CA 1
ATOM 1730 C C . SER A 1 214 ? -39.821 -32.478 35.825 1.00 87.38 214 SER A C 1
ATOM 1732 O O . SER A 1 214 ? -40.674 -32.731 34.982 1.00 87.38 214 SER A O 1
ATOM 1734 N N . TYR A 1 215 ? -38.735 -31.750 35.554 1.00 90.88 215 TYR A N 1
ATOM 1735 C CA . TYR A 1 215 ? -38.394 -31.275 34.211 1.00 90.88 215 TYR A CA 1
ATOM 1736 C C . TYR A 1 215 ? -38.170 -32.434 33.228 1.00 90.88 215 TYR A C 1
ATOM 1738 O O . TYR A 1 215 ? -38.722 -32.401 32.135 1.00 90.88 215 TYR A O 1
ATOM 1746 N N . VAL A 1 216 ? -37.426 -33.477 33.626 1.00 87.50 216 VAL A N 1
ATOM 1747 C CA . VAL A 1 216 ? -37.168 -34.653 32.771 1.00 87.50 216 VAL A CA 1
ATOM 1748 C C . VAL A 1 216 ? -38.469 -35.365 32.405 1.00 87.50 216 VAL A C 1
ATOM 1750 O O . VAL A 1 216 ? -38.682 -35.677 31.238 1.00 87.50 216 VAL A O 1
ATOM 1753 N N . ARG A 1 217 ? -39.367 -35.572 33.380 1.00 87.50 217 ARG A N 1
ATOM 1754 C CA . ARG A 1 217 ? -40.684 -36.177 33.124 1.00 87.50 217 ARG A CA 1
ATOM 1755 C C . ARG A 1 217 ? -41.504 -35.352 32.134 1.00 87.50 217 ARG A C 1
ATOM 1757 O O . ARG A 1 217 ? -42.075 -35.920 31.215 1.00 87.50 217 ARG A O 1
ATOM 1764 N N . ARG A 1 218 ? -41.510 -34.025 32.286 1.00 86.31 218 ARG A N 1
ATOM 1765 C CA . ARG A 1 218 ? -42.249 -33.122 31.395 1.00 86.31 218 ARG A CA 1
ATOM 1766 C C . ARG A 1 218 ? -41.661 -33.072 29.982 1.00 86.31 218 ARG A C 1
ATOM 1768 O O . ARG A 1 218 ? -42.416 -33.088 29.024 1.00 86.31 218 ARG A O 1
ATOM 1775 N N . ALA A 1 219 ? -40.335 -33.058 29.857 1.00 87.56 219 ALA A N 1
ATOM 1776 C CA . ALA A 1 219 ? -39.650 -33.113 28.564 1.00 87.56 219 ALA A CA 1
ATOM 1777 C C . ALA A 1 219 ? -39.954 -34.421 27.817 1.00 87.56 219 ALA A C 1
ATOM 1779 O O . ALA A 1 219 ? -40.188 -34.399 26.615 1.00 87.56 219 ALA A O 1
ATOM 1780 N N . ALA A 1 220 ? -40.007 -35.546 28.540 1.00 87.31 220 ALA A N 1
ATOM 1781 C CA . ALA A 1 220 ? -40.360 -36.841 27.966 1.00 87.31 220 ALA A CA 1
ATOM 1782 C C . ALA A 1 220 ? -41.813 -36.885 27.464 1.00 87.31 220 ALA A C 1
ATOM 1784 O O . ALA A 1 220 ? -42.066 -37.465 26.415 1.00 87.31 220 ALA A O 1
ATOM 1785 N N . THR A 1 221 ? -42.758 -36.249 28.167 1.00 86.88 221 THR A N 1
ATOM 1786 C CA . THR A 1 221 ? -44.156 -36.138 27.712 1.00 86.88 221 THR A CA 1
ATOM 1787 C C . THR A 1 221 ? -44.287 -35.328 26.419 1.00 86.88 221 THR A C 1
ATOM 1789 O O . THR A 1 221 ? -45.082 -35.688 25.559 1.00 86.88 221 THR A O 1
ATOM 1792 N N . GLU A 1 222 ? -43.481 -34.277 26.261 1.00 81.38 222 GLU A N 1
ATOM 1793 C CA . GLU A 1 222 ? -43.472 -33.397 25.080 1.00 81.38 222 GLU A CA 1
ATOM 1794 C C . GLU A 1 222 ? -42.547 -33.910 23.952 1.00 81.38 222 GLU A C 1
ATOM 1796 O O . GLU A 1 222 ? -42.409 -33.257 22.923 1.00 81.38 222 GLU A O 1
ATOM 1801 N N . ASN A 1 223 ? -41.906 -35.077 24.122 1.00 83.31 223 ASN A N 1
ATOM 1802 C CA . ASN A 1 223 ? -40.903 -35.647 23.205 1.00 83.31 223 ASN A CA 1
ATOM 1803 C C . ASN A 1 223 ? -39.696 -34.727 22.910 1.00 83.31 223 ASN A C 1
ATOM 1805 O O . ASN A 1 223 ? -39.098 -34.791 21.836 1.00 83.31 223 ASN A O 1
ATOM 1809 N N . ILE A 1 224 ? -39.291 -33.900 23.878 1.00 85.56 224 ILE A N 1
ATOM 1810 C CA . ILE A 1 224 ? -38.172 -32.959 23.731 1.00 85.56 224 ILE A CA 1
ATOM 1811 C C . ILE A 1 224 ? -36.895 -33.547 24.360 1.00 85.56 224 ILE A C 1
ATOM 1813 O O . ILE A 1 224 ? -36.937 -34.033 25.498 1.00 85.56 224 ILE A O 1
ATOM 1817 N N . PRO A 1 225 ? -35.728 -33.480 23.685 1.00 85.06 225 PRO A N 1
ATOM 1818 C CA . PRO A 1 225 ? -34.462 -33.919 24.266 1.00 85.06 225 PRO A CA 1
ATOM 1819 C C . PRO A 1 225 ? -34.115 -33.171 25.566 1.00 85.06 225 PRO A C 1
ATOM 1821 O O . PRO A 1 225 ? -34.112 -31.943 25.648 1.00 85.06 225 PRO A O 1
ATOM 1824 N N . VAL A 1 226 ? -33.800 -33.930 26.617 1.00 86.50 226 VAL A N 1
ATOM 1825 C CA . VAL A 1 226 ? -33.576 -33.397 27.970 1.00 86.50 226 VAL A CA 1
ATOM 1826 C C . VAL A 1 226 ? -32.177 -32.785 28.088 1.00 86.50 226 VAL A C 1
ATOM 1828 O O . VAL A 1 226 ? -31.173 -33.456 27.834 1.00 86.50 226 VAL A O 1
ATOM 1831 N N . VAL A 1 227 ? -32.078 -31.545 28.585 1.00 87.75 227 VAL A N 1
ATOM 1832 C CA . VAL A 1 227 ? -30.778 -30.953 28.949 1.00 87.75 227 VAL A CA 1
ATOM 1833 C C . VAL A 1 227 ? -30.195 -31.665 30.170 1.00 87.75 227 VAL A C 1
ATOM 1835 O O . VAL A 1 227 ? -30.822 -31.712 31.234 1.00 87.75 227 VAL A O 1
ATOM 1838 N N . ARG A 1 228 ? -28.977 -32.208 30.041 1.00 87.12 228 ARG A N 1
ATOM 1839 C CA . ARG A 1 228 ? -28.324 -33.006 31.090 1.00 87.12 228 ARG A CA 1
ATOM 1840 C C . ARG A 1 228 ? -28.056 -32.168 32.345 1.00 87.12 228 ARG A C 1
ATOM 1842 O O . ARG A 1 228 ? -27.729 -30.981 32.283 1.00 87.12 228 ARG A O 1
ATOM 1849 N N . ARG A 1 229 ? -28.129 -32.809 33.517 1.00 82.94 229 ARG A N 1
ATOM 1850 C CA . ARG A 1 229 ? -27.920 -32.158 34.826 1.00 82.94 229 ARG A CA 1
ATOM 1851 C C . ARG A 1 229 ? -26.599 -31.370 34.947 1.00 82.94 229 ARG A C 1
ATOM 1853 O O . ARG A 1 229 ? -26.660 -30.273 35.502 1.00 82.94 229 ARG A O 1
ATOM 1860 N N . PRO A 1 230 ? -25.440 -31.859 34.450 1.00 84.25 230 PRO A N 1
ATOM 1861 C CA . PRO A 1 230 ? -24.175 -31.119 34.526 1.00 84.25 230 PRO A CA 1
ATOM 1862 C C . PRO A 1 230 ? -24.177 -29.814 33.718 1.00 84.25 230 PRO A C 1
ATOM 1864 O O . PRO A 1 230 ? -23.574 -28.832 34.143 1.00 84.25 230 PRO A O 1
ATOM 1867 N N . ASP A 1 231 ? -24.897 -29.785 32.595 1.00 85.69 231 ASP A N 1
ATOM 1868 C CA . ASP A 1 231 ? -24.938 -28.641 31.676 1.00 85.69 231 ASP A CA 1
ATOM 1869 C C . ASP A 1 231 ? -25.923 -27.565 32.124 1.00 85.69 231 ASP A C 1
ATOM 1871 O O . ASP A 1 231 ? -25.713 -26.377 31.878 1.00 85.69 231 ASP A O 1
ATOM 1875 N N . ARG A 1 232 ? -26.978 -27.962 32.848 1.00 87.00 232 ARG A N 1
ATOM 1876 C CA . ARG A 1 232 ? -28.072 -27.074 33.263 1.00 87.00 232 ARG A CA 1
ATOM 1877 C C . ARG A 1 232 ? -27.583 -25.804 33.965 1.00 87.00 232 ARG A C 1
ATOM 1879 O O . ARG A 1 232 ? -28.072 -24.723 33.655 1.00 87.00 232 ARG A O 1
ATOM 1886 N N . LYS A 1 233 ? -26.627 -25.910 34.895 1.00 84.94 233 LYS A N 1
ATOM 1887 C CA . LYS A 1 233 ? -26.123 -24.746 35.649 1.00 84.94 233 LYS A CA 1
ATOM 1888 C C . LYS A 1 233 ? -25.344 -23.783 34.746 1.00 84.94 233 LYS A C 1
ATOM 1890 O O . LYS A 1 233 ? -25.608 -22.587 34.759 1.00 84.94 233 LYS A O 1
ATOM 1895 N N . GLY A 1 234 ? -24.412 -24.305 33.946 1.00 83.38 234 GLY A N 1
ATOM 1896 C CA . GLY A 1 234 ? -23.569 -23.489 33.069 1.00 83.38 234 GLY A CA 1
ATOM 1897 C C . GLY A 1 234 ? -24.346 -22.836 31.925 1.00 83.38 234 GLY A C 1
ATOM 1898 O O . GLY A 1 234 ? -24.050 -21.699 31.560 1.00 83.38 234 GLY A O 1
ATOM 1899 N N . LEU A 1 235 ? -25.346 -23.536 31.383 1.00 85.81 235 LEU A N 1
ATOM 1900 C CA . LEU A 1 235 ? -26.224 -23.026 30.334 1.00 85.81 235 LEU A CA 1
ATOM 1901 C C . LEU A 1 235 ? -27.137 -21.905 30.852 1.00 85.81 235 LEU A C 1
ATOM 1903 O O . LEU A 1 235 ? -27.243 -20.866 30.207 1.00 85.81 235 LEU A O 1
ATOM 1907 N N . LEU A 1 236 ? -27.741 -22.067 32.035 1.00 86.62 236 LEU A N 1
ATOM 1908 C CA . LEU A 1 236 ? -28.607 -21.037 32.624 1.00 86.62 236 LEU A CA 1
ATOM 1909 C C . LEU A 1 236 ? -27.838 -19.767 33.004 1.00 86.62 236 LEU A C 1
ATOM 1911 O O . LEU A 1 236 ? -28.295 -18.676 32.671 1.00 86.62 236 LEU A O 1
ATOM 1915 N N . SER A 1 237 ? -26.653 -19.884 33.614 1.00 85.12 237 SER A N 1
ATOM 1916 C CA . SER A 1 237 ? -25.820 -18.707 33.916 1.00 85.12 237 SER A CA 1
ATOM 1917 C C . SER A 1 237 ? -25.413 -17.946 32.650 1.00 85.12 237 SER A C 1
ATOM 1919 O O . SER A 1 237 ? -25.369 -16.717 32.652 1.00 85.12 237 SER A O 1
ATOM 1921 N N . TYR A 1 238 ? -25.186 -18.649 31.536 1.00 84.44 238 TYR A N 1
ATOM 1922 C CA . TYR A 1 238 ? -24.911 -18.003 30.255 1.00 84.44 238 TYR A CA 1
ATOM 1923 C C . TYR A 1 238 ? -26.153 -17.295 29.686 1.00 84.44 238 TYR A C 1
ATOM 1925 O O . TYR A 1 238 ? -26.078 -16.118 29.326 1.00 84.44 238 TYR A O 1
ATOM 1933 N N . LEU A 1 239 ? -27.305 -17.976 29.651 1.00 84.94 239 LEU A N 1
ATOM 1934 C CA . LEU A 1 239 ? -28.560 -17.446 29.098 1.00 84.94 239 LEU A CA 1
ATOM 1935 C C . LEU A 1 239 ? -29.142 -16.281 29.908 1.00 84.94 239 LEU A C 1
ATOM 1937 O O . LEU A 1 239 ? -29.778 -15.405 29.328 1.00 84.94 239 LEU A O 1
ATOM 1941 N N . ASN A 1 240 ? -28.919 -16.251 31.223 1.00 84.44 240 ASN A N 1
ATOM 1942 C CA . ASN A 1 240 ? -29.330 -15.148 32.096 1.00 84.44 240 ASN A CA 1
ATOM 1943 C C . ASN A 1 240 ? -28.336 -13.976 32.089 1.00 84.44 240 ASN A C 1
ATOM 1945 O O . ASN A 1 240 ? -28.616 -12.931 32.668 1.00 84.44 240 ASN A O 1
ATOM 1949 N N . GLY A 1 241 ? -27.181 -14.133 31.436 1.00 78.88 241 GLY A N 1
ATOM 1950 C CA . GLY A 1 241 ? -26.155 -13.096 31.353 1.00 78.88 241 GLY A CA 1
ATOM 1951 C C . GLY A 1 241 ? -25.208 -13.016 32.554 1.00 78.88 241 GLY A C 1
ATOM 1952 O O . GLY A 1 241 ? -24.339 -12.150 32.551 1.00 78.88 241 GLY A O 1
ATOM 1953 N N . GLU A 1 242 ? -25.313 -13.924 33.531 1.00 80.44 242 GLU A N 1
ATOM 1954 C CA . GLU A 1 242 ? -24.398 -14.020 34.683 1.00 80.44 242 GLU A CA 1
ATOM 1955 C C . GLU A 1 242 ? -22.965 -14.359 34.248 1.00 80.44 242 GLU A C 1
ATOM 1957 O O . GLU A 1 242 ? -21.996 -13.908 34.858 1.00 80.44 242 GLU A O 1
ATOM 1962 N N . SER A 1 243 ? -22.816 -15.133 33.168 1.00 73.00 243 SER A N 1
ATOM 1963 C CA . SER A 1 243 ? -21.531 -15.403 32.529 1.00 73.00 243 SER A CA 1
ATOM 1964 C C . SER A 1 243 ? -21.518 -14.938 31.070 1.00 73.00 243 SER A C 1
ATOM 1966 O O . SER A 1 243 ? -22.472 -15.105 30.306 1.00 73.00 243 SER A O 1
ATOM 1968 N N . SER A 1 244 ? -20.407 -14.321 30.661 1.00 63.78 244 SER A N 1
ATOM 1969 C CA . SER A 1 244 ? -20.175 -13.873 29.280 1.00 63.78 244 SER A CA 1
ATOM 1970 C C . SER A 1 244 ? -19.639 -14.986 28.373 1.00 63.78 244 SER A C 1
ATOM 1972 O O . SER A 1 244 ? -19.678 -14.862 27.150 1.00 63.78 244 SER A O 1
ATOM 1974 N N . THR A 1 245 ? -19.147 -16.085 28.957 1.00 64.44 245 THR A N 1
ATOM 1975 C CA . THR A 1 245 ? -18.617 -17.260 28.254 1.00 64.44 245 THR A CA 1
ATOM 1976 C C . THR A 1 245 ? -18.927 -18.542 29.034 1.00 64.44 245 THR A C 1
ATOM 1978 O O . THR A 1 245 ? -19.045 -18.516 30.258 1.00 64.44 245 THR A O 1
ATOM 1981 N N . SER A 1 246 ? -19.056 -19.669 28.330 1.00 71.12 246 SER A N 1
ATOM 1982 C CA . SER A 1 246 ? -19.160 -21.007 28.923 1.00 71.12 246 SER A CA 1
ATOM 1983 C C . SER A 1 246 ? -18.188 -21.948 28.215 1.00 71.12 246 SER A C 1
ATOM 1985 O O . SER A 1 246 ? -18.000 -21.852 27.003 1.00 71.12 246 SER A O 1
ATOM 1987 N N . THR A 1 247 ? -17.558 -22.851 28.967 1.00 70.38 247 THR A N 1
ATOM 1988 C CA . THR A 1 247 ? -16.584 -23.833 28.454 1.00 70.38 247 THR A CA 1
ATOM 1989 C C . THR A 1 247 ? -17.183 -24.803 27.437 1.00 70.38 247 THR A C 1
ATOM 1991 O O . THR A 1 247 ? -16.443 -25.388 26.654 1.00 70.38 247 THR A O 1
ATOM 1994 N N . SER A 1 248 ? -18.508 -24.969 27.449 1.00 77.69 248 SER A N 1
ATOM 1995 C CA . SER A 1 248 ? -19.247 -25.883 26.570 1.00 77.69 248 SER A CA 1
ATOM 1996 C C . SER A 1 248 ? -19.717 -25.229 25.262 1.00 77.69 248 SER A C 1
ATOM 1998 O O . SER A 1 248 ? -20.391 -25.886 24.473 1.00 77.69 248 SER A O 1
ATOM 2000 N N . ILE A 1 249 ? -19.386 -23.953 25.019 1.00 80.00 249 ILE A N 1
ATOM 2001 C CA . ILE A 1 249 ? -19.748 -23.239 23.785 1.00 80.00 249 ILE A CA 1
ATOM 2002 C C . ILE A 1 249 ? -18.655 -23.442 22.734 1.00 80.00 249 ILE A C 1
ATOM 2004 O O . ILE A 1 249 ? -17.527 -22.966 22.890 1.00 80.00 249 ILE A O 1
ATOM 2008 N N . ASP A 1 250 ? -19.006 -24.106 21.635 1.00 73.94 250 ASP A N 1
ATOM 2009 C CA . ASP A 1 250 ? -18.108 -24.339 20.507 1.00 73.94 250 ASP A CA 1
ATOM 2010 C C . ASP A 1 250 ? -18.275 -23.253 19.440 1.00 73.94 250 ASP A C 1
ATOM 2012 O O . ASP A 1 250 ? -19.182 -23.295 18.612 1.00 73.94 250 ASP A O 1
ATOM 2016 N N . ARG A 1 251 ? -17.364 -22.275 19.420 1.00 69.31 251 ARG A N 1
ATOM 2017 C CA . ARG A 1 251 ? -17.366 -21.198 18.409 1.00 69.31 251 ARG A CA 1
ATOM 2018 C C . ARG A 1 251 ? -16.977 -21.665 17.001 1.00 69.31 251 ARG A C 1
ATOM 2020 O O . ARG A 1 251 ? -16.930 -20.840 16.095 1.00 69.31 251 ARG A O 1
ATOM 2027 N N . SER A 1 252 ? -16.636 -22.943 16.830 1.00 62.97 252 SER A N 1
ATOM 2028 C CA . SER A 1 252 ? -16.288 -23.539 15.537 1.00 62.97 252 SER A CA 1
ATOM 2029 C C . SER A 1 252 ? -17.402 -24.400 14.934 1.00 62.97 252 SER A C 1
ATOM 2031 O O . SER A 1 252 ? -17.215 -24.933 13.842 1.00 62.97 252 SER A O 1
ATOM 2033 N N . ALA A 1 253 ? -18.549 -24.532 15.615 1.00 63.19 253 ALA A N 1
ATOM 2034 C CA . ALA A 1 253 ? -19.694 -25.272 15.092 1.00 63.19 253 ALA A CA 1
ATOM 2035 C C . ALA A 1 253 ? -20.232 -24.609 13.802 1.00 63.19 253 ALA A C 1
ATOM 2037 O O . ALA A 1 253 ? -20.328 -23.379 13.763 1.00 63.19 253 ALA A O 1
ATOM 2038 N N . PRO A 1 254 ? -20.581 -25.382 12.753 1.00 52.22 254 PRO A N 1
ATOM 2039 C CA . PRO A 1 254 ? -21.237 -24.850 11.561 1.00 52.22 254 PRO A CA 1
ATOM 2040 C C . PRO A 1 254 ? -22.522 -24.112 11.957 1.00 52.22 254 PRO A C 1
ATOM 2042 O O . PRO A 1 254 ? -23.386 -24.691 12.610 1.00 52.22 254 PRO A O 1
ATOM 2045 N N . ILE A 1 255 ? -22.625 -22.828 11.612 1.00 59.59 255 ILE A N 1
ATOM 2046 C CA . ILE A 1 255 ? -23.772 -21.988 11.976 1.00 59.59 255 ILE A CA 1
ATOM 2047 C C . ILE A 1 255 ? -24.798 -22.063 10.845 1.00 59.59 255 ILE A C 1
ATOM 2049 O O . ILE A 1 255 ? -24.504 -21.658 9.721 1.00 59.59 255 ILE A O 1
ATOM 2053 N N . GLU A 1 256 ? -26.005 -22.544 11.144 1.00 54.50 256 GLU A N 1
ATOM 2054 C CA . GLU A 1 256 ? -27.158 -22.388 10.254 1.00 54.50 256 GLU A CA 1
ATOM 2055 C C . GLU A 1 256 ? -27.665 -20.940 10.354 1.00 54.50 256 GLU A C 1
ATOM 2057 O O . GLU A 1 256 ? -28.171 -20.494 11.388 1.00 54.50 256 GLU A O 1
ATOM 2062 N N . ILE A 1 257 ? -27.452 -20.169 9.284 1.00 57.22 257 ILE A N 1
ATOM 2063 C CA . ILE A 1 257 ? -27.883 -18.770 9.180 1.00 57.22 257 ILE A CA 1
ATOM 2064 C C . ILE A 1 257 ? -29.414 -18.756 9.148 1.00 57.22 257 ILE A C 1
ATOM 2066 O O . ILE A 1 257 ? -30.019 -19.418 8.307 1.00 57.22 257 ILE A O 1
ATOM 2070 N N . GLY A 1 258 ? -30.031 -18.014 10.073 1.00 53.62 258 GLY A N 1
ATOM 2071 C CA . GLY A 1 258 ? -31.486 -17.887 10.144 1.00 53.62 258 GLY A CA 1
ATOM 2072 C C . GLY A 1 258 ? -32.059 -17.376 8.832 1.00 53.62 258 GLY A C 1
ATOM 2073 O O . GLY A 1 258 ? -31.547 -16.411 8.261 1.00 53.62 258 GLY A O 1
ATOM 2074 N N . LEU A 1 259 ? -33.116 -18.030 8.355 1.00 50.16 259 LEU A N 1
ATOM 2075 C CA . LEU A 1 259 ? -33.860 -17.566 7.194 1.00 50.16 259 LEU A CA 1
ATOM 2076 C C . LEU A 1 259 ? -34.496 -16.226 7.583 1.00 50.16 259 LEU A C 1
ATOM 2078 O O . LEU A 1 259 ? -35.331 -16.170 8.485 1.00 50.16 259 LEU A O 1
ATOM 2082 N N . GLN A 1 260 ? -34.066 -15.129 6.952 1.00 43.84 260 GLN A N 1
ATOM 2083 C CA . GLN A 1 260 ? -34.745 -13.843 7.095 1.00 43.84 260 GLN A CA 1
ATOM 2084 C C . GLN A 1 260 ? -36.174 -14.016 6.583 1.00 43.84 260 GLN A C 1
ATOM 2086 O O . GLN A 1 260 ? -36.399 -14.179 5.380 1.00 43.84 260 GLN A O 1
ATOM 2091 N N . SER A 1 261 ? -37.143 -13.995 7.497 1.00 37.34 261 SER A N 1
ATOM 2092 C CA . SER A 1 261 ? -38.549 -13.984 7.120 1.00 37.34 261 SER A CA 1
ATOM 2093 C C . SER A 1 261 ? -38.826 -12.675 6.384 1.00 37.34 261 SER A C 1
ATOM 2095 O O . SER A 1 261 ? -38.763 -11.589 6.956 1.00 37.34 261 SER A O 1
ATOM 2097 N N . ARG A 1 262 ? -39.120 -12.771 5.084 1.00 32.91 262 ARG A N 1
ATOM 2098 C CA . ARG A 1 262 ? -39.610 -11.657 4.270 1.00 32.91 262 ARG A CA 1
ATOM 2099 C C . ARG A 1 262 ? -40.965 -11.240 4.833 1.00 32.91 262 ARG A C 1
ATOM 2101 O O . ARG A 1 262 ? -41.977 -11.867 4.529 1.00 32.91 262 ARG A O 1
ATOM 2108 N N . THR A 1 263 ? -40.992 -10.198 5.655 1.00 30.08 263 THR A N 1
ATOM 2109 C CA . THR A 1 263 ? -42.220 -9.664 6.250 1.00 30.08 263 THR A CA 1
ATOM 2110 C C . THR A 1 263 ? -43.116 -9.089 5.149 1.00 30.08 263 THR A C 1
ATOM 2112 O O . THR A 1 263 ? -43.016 -7.924 4.773 1.00 30.08 263 THR A O 1
ATOM 2115 N N . GLN A 1 264 ? -43.999 -9.918 4.591 1.00 31.83 264 GLN A N 1
ATOM 2116 C CA . GLN A 1 264 ? -45.156 -9.455 3.839 1.00 31.83 264 GLN A CA 1
ATOM 2117 C C . GLN A 1 264 ? -46.254 -9.090 4.834 1.00 31.83 264 GLN A C 1
ATOM 2119 O O . GLN A 1 264 ? -46.935 -9.950 5.385 1.00 31.83 264 GLN A O 1
ATOM 2124 N N . VAL A 1 265 ? -46.465 -7.792 5.033 1.00 31.94 265 VAL A N 1
ATOM 2125 C CA . VAL A 1 265 ? -47.758 -7.298 5.503 1.00 31.94 265 VAL A CA 1
ATOM 2126 C C . VAL A 1 265 ? -48.654 -7.159 4.277 1.00 31.94 265 VAL A C 1
ATOM 2128 O O . VAL A 1 265 ? -48.622 -6.139 3.592 1.00 31.94 265 VAL A O 1
ATOM 2131 N N . LYS A 1 266 ? -49.473 -8.175 3.998 1.00 31.95 266 LYS A N 1
ATOM 2132 C CA . LYS A 1 266 ? -50.801 -7.965 3.411 1.00 31.95 266 LYS A CA 1
ATOM 2133 C C . LYS A 1 266 ? -51.714 -9.161 3.687 1.00 31.95 266 LYS A C 1
ATOM 2135 O O . LYS A 1 266 ? -51.404 -10.290 3.346 1.00 31.95 266 LYS A O 1
ATOM 2140 N N . ARG A 1 267 ? -52.803 -8.807 4.370 1.00 28.42 267 ARG A N 1
ATOM 2141 C CA . ARG A 1 267 ? -54.094 -9.464 4.621 1.00 28.42 267 ARG A CA 1
ATOM 2142 C C . ARG A 1 267 ? -54.345 -10.834 3.983 1.00 28.42 267 ARG A C 1
ATOM 2144 O O . ARG A 1 267 ? -54.172 -11.025 2.788 1.00 28.42 267 ARG A O 1
ATOM 2151 N N . ALA A 1 268 ? -54.911 -11.687 4.832 1.00 28.53 268 ALA A N 1
ATOM 2152 C CA . ALA A 1 268 ? -55.655 -12.895 4.523 1.00 28.53 268 ALA A CA 1
ATOM 2153 C C . ALA A 1 268 ? -56.603 -12.759 3.319 1.00 28.53 268 ALA A C 1
ATOM 2155 O O . ALA A 1 268 ? -57.362 -11.792 3.253 1.00 28.53 268 ALA A O 1
ATOM 2156 N N . ALA A 1 269 ? -56.588 -13.768 2.445 1.00 29.00 269 ALA A N 1
ATOM 2157 C CA . ALA A 1 269 ? -57.769 -14.528 2.033 1.00 29.00 269 ALA A CA 1
ATOM 2158 C C . ALA A 1 269 ? -57.352 -15.734 1.165 1.00 29.00 269 ALA A C 1
ATOM 2160 O O . ALA A 1 269 ? -56.603 -15.578 0.205 1.00 29.00 269 ALA A O 1
ATOM 2161 N N . ASP A 1 270 ? -57.907 -16.881 1.547 1.00 31.17 270 ASP A N 1
ATOM 2162 C CA . ASP A 1 270 ? -58.183 -18.113 0.803 1.00 31.17 270 ASP A CA 1
ATOM 2163 C C . ASP A 1 270 ? -57.127 -19.161 0.419 1.00 31.17 270 ASP A C 1
ATOM 2165 O O . ASP A 1 270 ? -55.981 -18.906 0.058 1.00 31.17 270 ASP A O 1
ATOM 2169 N N . GLU A 1 271 ? -57.623 -20.390 0.578 1.00 31.33 271 GLU A N 1
ATOM 2170 C CA . GLU A 1 271 ? -57.004 -21.705 0.544 1.00 31.33 271 GLU A CA 1
ATOM 2171 C C . GLU A 1 271 ? -56.624 -22.231 -0.855 1.00 31.33 271 GLU A C 1
ATOM 2173 O O . GLU A 1 271 ? -57.152 -21.826 -1.886 1.00 31.33 271 GLU A O 1
ATOM 2178 N N . ALA A 1 272 ? -55.817 -23.298 -0.789 1.00 30.89 272 ALA A N 1
ATOM 2179 C CA . ALA A 1 272 ? -55.875 -24.519 -1.596 1.00 30.89 272 ALA A CA 1
ATOM 2180 C C . ALA A 1 272 ? -54.983 -24.662 -2.850 1.00 30.89 272 ALA A C 1
ATOM 2182 O O . ALA A 1 272 ? -55.258 -24.176 -3.943 1.00 30.89 272 ALA A O 1
ATOM 2183 N N . SER A 1 273 ? -54.050 -25.607 -2.680 1.00 29.02 273 SER A N 1
ATOM 2184 C CA . SER A 1 273 ? -53.677 -26.679 -3.616 1.00 29.02 273 SER A CA 1
ATOM 2185 C C . SER A 1 273 ? -52.412 -26.526 -4.471 1.00 29.02 273 SER A C 1
ATOM 2187 O O . SER A 1 273 ? -51.852 -25.460 -4.697 1.00 29.02 273 SER A O 1
ATOM 2189 N N . SER A 1 274 ? -51.914 -27.709 -4.803 1.00 33.41 274 SER A N 1
ATOM 2190 C CA . SER A 1 274 ? -50.576 -28.145 -5.171 1.00 33.41 274 SER A CA 1
ATOM 2191 C C . SER A 1 274 ? -50.279 -28.127 -6.678 1.00 33.41 274 SER A C 1
ATOM 2193 O O . SER A 1 274 ? -51.193 -28.172 -7.486 1.00 33.41 274 SER A O 1
ATOM 2195 N N . GLU A 1 275 ? -48.977 -28.221 -6.998 1.00 29.39 275 GLU A N 1
ATOM 2196 C CA . GLU A 1 275 ? -48.346 -28.882 -8.168 1.00 29.39 275 GLU A CA 1
ATOM 2197 C C . GLU A 1 275 ? -47.528 -28.040 -9.181 1.00 29.39 275 GLU A C 1
ATOM 2199 O O . GLU A 1 275 ? -47.975 -27.083 -9.798 1.00 29.39 275 GLU A O 1
ATOM 2204 N N . ALA A 1 276 ? -46.284 -28.514 -9.353 1.00 32.91 276 ALA A N 1
ATOM 2205 C CA . ALA A 1 276 ? -45.479 -28.680 -10.572 1.00 32.91 276 ALA A CA 1
ATOM 2206 C C . ALA A 1 276 ? -45.253 -27.532 -11.599 1.00 32.91 276 ALA A C 1
ATOM 2208 O O . ALA A 1 276 ? -46.081 -27.202 -12.438 1.00 32.91 276 ALA A O 1
ATOM 2209 N N . LYS A 1 277 ? -43.983 -27.085 -11.625 1.00 42.12 277 LYS A N 1
ATOM 2210 C CA . LYS A 1 277 ? -43.118 -26.653 -12.756 1.00 42.12 277 LYS A CA 1
ATOM 2211 C C . LYS A 1 277 ? -43.749 -26.428 -14.153 1.00 42.12 277 LYS A C 1
ATOM 2213 O O . LYS A 1 277 ? -44.039 -27.405 -14.836 1.00 42.12 277 LYS A O 1
ATOM 2218 N N . LYS A 1 278 ? -43.668 -25.182 -14.669 1.00 31.38 278 LYS A N 1
ATOM 2219 C CA . LYS A 1 278 ? -43.476 -24.821 -16.105 1.00 31.38 278 LYS A CA 1
ATOM 2220 C C . LYS A 1 278 ? -42.700 -23.483 -16.268 1.00 31.38 278 LYS A C 1
ATOM 2222 O O . LYS A 1 278 ? -42.764 -22.659 -15.357 1.00 31.38 278 LYS A O 1
ATOM 2227 N N . PRO A 1 279 ? -41.941 -23.270 -17.371 1.00 35.72 279 PRO A N 1
ATOM 2228 C CA . PRO A 1 279 ? -41.046 -22.118 -17.568 1.00 35.72 279 PRO A CA 1
ATOM 2229 C C . PRO A 1 279 ? -41.790 -20.859 -18.063 1.00 35.72 279 PRO A C 1
ATOM 2231 O O . PRO A 1 279 ? -42.774 -20.958 -18.792 1.00 35.72 279 PRO A O 1
ATOM 2234 N N . ARG A 1 280 ? -41.320 -19.674 -17.644 1.00 33.25 280 ARG A N 1
ATOM 2235 C CA . ARG A 1 280 ? -41.959 -18.356 -17.833 1.00 33.25 280 ARG A CA 1
ATOM 2236 C C . ARG A 1 280 ? -41.485 -17.684 -19.135 1.00 33.25 280 ARG A C 1
ATOM 2238 O O . ARG A 1 280 ? -40.296 -17.447 -19.296 1.00 33.25 280 ARG A O 1
ATOM 2245 N N . VAL A 1 281 ? -42.430 -17.360 -20.021 1.00 42.50 281 VAL A N 1
ATOM 2246 C CA . VAL A 1 281 ? -42.264 -16.779 -21.379 1.00 42.50 281 VAL A CA 1
ATOM 2247 C C . VAL A 1 281 ? -42.307 -15.230 -21.383 1.00 42.50 281 VAL A C 1
ATOM 2249 O O . VAL A 1 281 ? -42.348 -14.590 -22.422 1.00 42.50 281 VAL A O 1
ATOM 2252 N N . GLU A 1 282 ? -42.265 -14.572 -20.223 1.00 39.88 282 GLU A N 1
ATOM 2253 C CA . GLU A 1 282 ? -42.513 -13.118 -20.132 1.00 39.88 282 GLU A CA 1
ATOM 2254 C C . GLU A 1 282 ? -41.298 -12.201 -20.403 1.00 39.88 282 GLU A C 1
ATOM 2256 O O . GLU A 1 282 ? -41.465 -10.981 -20.471 1.00 39.88 282 GLU A O 1
ATOM 2261 N N . ASP A 1 283 ? -40.087 -12.743 -20.571 1.00 52.69 283 ASP A N 1
ATOM 2262 C CA . ASP A 1 283 ? -38.873 -11.925 -20.747 1.00 52.69 283 ASP A CA 1
ATOM 2263 C C . ASP A 1 283 ? -38.665 -11.421 -22.190 1.00 52.69 283 ASP A C 1
ATOM 2265 O O . ASP A 1 283 ? -38.025 -10.389 -22.398 1.00 52.69 283 ASP A O 1
ATOM 2269 N N . GLU A 1 284 ? -39.241 -12.074 -23.205 1.00 48.06 284 GLU A N 1
ATOM 2270 C CA . GLU A 1 284 ? -38.991 -11.713 -24.611 1.00 48.06 284 GLU A CA 1
ATOM 2271 C C . GLU A 1 284 ? -39.753 -10.455 -25.065 1.00 48.06 284 GLU A C 1
ATOM 2273 O O . GLU A 1 284 ? -39.209 -9.630 -25.806 1.00 48.06 284 GLU A O 1
ATOM 2278 N N . GLU A 1 285 ? -40.980 -10.240 -24.577 1.00 50.50 285 GLU A N 1
ATOM 2279 C CA . GLU A 1 285 ? -41.761 -9.040 -24.916 1.00 50.50 285 GLU A CA 1
ATOM 2280 C C . GLU A 1 285 ? -41.181 -7.772 -24.285 1.00 50.50 285 GLU A C 1
ATOM 2282 O O . GLU A 1 285 ? -41.140 -6.724 -24.932 1.00 50.50 285 GLU A O 1
ATOM 2287 N N . ARG A 1 286 ? -40.657 -7.864 -23.056 1.00 54.75 286 ARG A N 1
ATOM 2288 C CA . ARG A 1 286 ? -40.046 -6.718 -22.363 1.00 54.75 286 ARG A CA 1
ATOM 2289 C C . ARG A 1 286 ? -38.754 -6.269 -23.044 1.00 54.75 286 ARG A C 1
ATOM 2291 O O . ARG A 1 286 ? -38.542 -5.074 -23.228 1.00 54.75 286 ARG A O 1
ATOM 2298 N N . VAL A 1 287 ? -37.936 -7.220 -23.500 1.00 57.09 287 VAL A N 1
ATOM 2299 C CA . VAL A 1 287 ? -36.690 -6.937 -24.232 1.00 57.09 287 VAL A CA 1
ATOM 2300 C C . VAL A 1 287 ? -36.969 -6.339 -25.615 1.00 57.09 287 VAL A C 1
ATOM 2302 O O . VAL A 1 287 ? -36.221 -5.474 -26.082 1.00 57.09 287 VAL A O 1
ATOM 2305 N N . ARG A 1 288 ? -38.054 -6.757 -26.276 1.00 64.50 288 ARG A N 1
ATOM 2306 C CA . ARG A 1 288 ? -38.465 -6.194 -27.567 1.00 64.50 288 ARG A CA 1
ATOM 2307 C C . ARG A 1 288 ? -38.948 -4.746 -27.427 1.00 64.50 288 ARG A C 1
ATOM 2309 O O . ARG A 1 288 ? -38.532 -3.901 -28.218 1.00 64.50 288 ARG A O 1
ATOM 2316 N N . LEU A 1 289 ? -39.736 -4.453 -26.391 1.00 59.44 289 LEU A N 1
ATOM 2317 C CA . LEU A 1 289 ? -40.252 -3.108 -26.119 1.00 59.44 289 LEU A CA 1
ATOM 2318 C C . LEU A 1 289 ? -39.133 -2.121 -25.738 1.00 59.44 289 LEU A C 1
ATOM 2320 O O . LEU A 1 289 ? -39.143 -0.968 -26.171 1.00 59.44 289 LEU A O 1
ATOM 2324 N N . ASP A 1 290 ? -38.117 -2.581 -25.001 1.00 59.62 290 ASP A N 1
ATOM 2325 C CA . ASP A 1 290 ? -36.947 -1.762 -24.659 1.00 59.62 290 ASP A CA 1
ATOM 2326 C C . ASP A 1 290 ? -36.020 -1.507 -25.861 1.00 59.62 290 ASP A C 1
ATOM 2328 O O . ASP A 1 290 ? -35.470 -0.408 -25.989 1.00 59.62 290 ASP A O 1
ATOM 2332 N N . LYS A 1 291 ? -35.891 -2.464 -26.794 1.00 58.22 291 LYS A N 1
ATOM 2333 C CA . LYS A 1 291 ? -35.166 -2.251 -28.063 1.00 58.22 291 LYS A CA 1
ATOM 2334 C C . LYS A 1 291 ? -35.841 -1.202 -28.947 1.00 58.22 291 LYS A C 1
ATOM 2336 O O . LYS A 1 291 ? -35.155 -0.356 -29.519 1.00 58.22 291 LYS A O 1
ATOM 2341 N N . GLU A 1 292 ? -37.166 -1.227 -29.031 1.00 59.78 292 GLU A N 1
ATOM 2342 C CA . GLU A 1 292 ? -37.950 -0.274 -29.825 1.00 59.78 292 GLU A CA 1
ATOM 2343 C C . GLU A 1 292 ? -37.890 1.143 -29.227 1.00 59.78 292 GLU A C 1
ATOM 2345 O O . GLU A 1 292 ? -37.693 2.132 -29.937 1.00 59.78 292 GLU A O 1
ATOM 2350 N N . ARG A 1 293 ? -37.915 1.243 -27.891 1.00 64.62 293 ARG A N 1
ATOM 2351 C CA . ARG A 1 293 ? -37.773 2.510 -27.160 1.00 64.62 293 ARG A CA 1
ATOM 2352 C C . ARG A 1 293 ? -36.379 3.134 -27.294 1.00 64.62 293 ARG A C 1
ATOM 2354 O O . ARG A 1 293 ? -36.252 4.359 -27.252 1.00 64.62 293 ARG A O 1
ATOM 2361 N N . LEU A 1 294 ? -35.338 2.312 -27.454 1.00 52.25 294 LEU A N 1
ATOM 2362 C CA . LEU A 1 294 ? -33.965 2.767 -27.686 1.00 52.25 294 LEU A CA 1
ATOM 2363 C C . LEU A 1 294 ? -33.754 3.237 -29.137 1.00 52.25 294 LEU A C 1
ATOM 2365 O O . LEU A 1 294 ? -33.066 4.234 -29.352 1.00 52.25 294 LEU A O 1
ATOM 2369 N N . ALA A 1 295 ? -34.394 2.582 -30.113 1.00 56.59 295 ALA A N 1
ATOM 2370 C CA . ALA A 1 295 ? -34.352 2.971 -31.526 1.00 56.59 295 ALA A CA 1
ATOM 2371 C C . ALA A 1 295 ? -35.032 4.332 -31.776 1.00 56.59 295 ALA A C 1
ATOM 2373 O O . ALA A 1 295 ? -34.440 5.207 -32.406 1.00 56.59 295 ALA A O 1
ATOM 2374 N N . ALA A 1 296 ? -36.197 4.575 -31.163 1.00 59.59 296 ALA A N 1
ATOM 2375 C CA . ALA A 1 296 ? -36.911 5.854 -31.263 1.00 59.59 296 ALA A CA 1
ATOM 2376 C C . ALA A 1 296 ? -36.136 7.049 -30.665 1.00 59.59 296 ALA A C 1
ATOM 2378 O O . ALA A 1 296 ? -36.381 8.204 -31.008 1.00 59.59 296 ALA A O 1
ATOM 2379 N N . ARG A 1 297 ? -35.174 6.787 -29.769 1.00 57.78 297 ARG A N 1
ATOM 2380 C CA . ARG A 1 297 ? -34.334 7.817 -29.138 1.00 57.78 297 ARG A CA 1
ATOM 2381 C C . ARG A 1 297 ? -33.118 8.211 -29.983 1.00 57.78 297 ARG A C 1
ATOM 2383 O O . ARG A 1 297 ? -32.510 9.240 -29.698 1.00 57.78 297 ARG A O 1
ATOM 2390 N N . LEU A 1 298 ? -32.772 7.413 -30.997 1.00 49.78 298 LEU A N 1
ATOM 2391 C CA . LEU A 1 298 ? -31.580 7.594 -31.834 1.00 49.78 298 LEU A CA 1
ATOM 2392 C C . LEU A 1 298 ? -31.877 8.212 -33.215 1.00 49.78 298 LEU A C 1
ATOM 2394 O O . LEU A 1 298 ? -30.946 8.605 -33.912 1.00 49.78 298 LEU A O 1
ATOM 2398 N N . GLU A 1 299 ? -33.149 8.329 -33.602 1.00 48.12 299 GLU A N 1
ATOM 2399 C CA . GLU A 1 299 ? -33.571 8.829 -34.923 1.00 48.12 299 GLU A CA 1
ATOM 2400 C C . GLU A 1 299 ? -33.836 10.353 -34.951 1.00 48.12 299 GLU A C 1
ATOM 2402 O O . GLU A 1 299 ? -33.871 10.970 -36.010 1.00 48.12 299 GLU A O 1
ATOM 2407 N N . GLY A 1 300 ? -33.942 11.001 -33.783 1.00 46.31 300 GLY A N 1
ATOM 2408 C CA . GLY A 1 300 ? -34.363 12.405 -33.652 1.00 46.31 300 GLY A CA 1
ATOM 2409 C C . GLY A 1 300 ? -33.307 13.495 -33.887 1.00 46.31 300 GLY A C 1
ATOM 2410 O O . GLY A 1 300 ? -33.602 14.658 -33.633 1.00 46.31 300 GLY A O 1
ATOM 2411 N N . HIS A 1 301 ? -32.089 13.176 -34.332 1.00 46.84 301 HIS A N 1
ATOM 2412 C CA . HIS A 1 301 ? -31.076 14.198 -34.636 1.00 46.84 301 HIS A CA 1
ATOM 2413 C C . HIS A 1 301 ? -30.238 13.826 -35.864 1.00 46.84 301 HIS A C 1
ATOM 2415 O O . HIS A 1 301 ? -29.103 13.359 -35.761 1.00 46.84 301 HIS A O 1
ATOM 2421 N N . LYS A 1 302 ? -30.793 14.102 -37.044 1.00 36.22 302 LYS A N 1
ATOM 2422 C CA . LYS A 1 302 ? -30.027 14.367 -38.263 1.00 36.22 302 LYS A CA 1
ATOM 2423 C C . LYS A 1 302 ? -30.578 15.622 -38.936 1.00 36.22 302 LYS A C 1
ATOM 2425 O O . LYS A 1 302 ? -31.765 15.900 -38.838 1.00 36.22 302 LYS A O 1
ATOM 2430 N N . GLU A 1 303 ? -29.666 16.302 -39.629 1.00 35.09 303 GLU A N 1
ATOM 2431 C CA . GLU A 1 303 ? -29.802 17.546 -40.406 1.00 35.09 303 GLU A CA 1
ATOM 2432 C C . GLU A 1 303 ? -29.570 18.838 -39.586 1.00 35.09 303 GLU A C 1
ATOM 2434 O O . GLU A 1 303 ? -30.147 19.033 -38.527 1.00 35.09 303 GLU A O 1
ATOM 2439 N N . GLY A 1 304 ? -28.679 19.761 -39.960 1.00 35.44 304 GLY A N 1
ATOM 2440 C CA . GLY A 1 304 ? -28.001 19.953 -41.237 1.00 35.44 304 GLY A CA 1
ATOM 2441 C C . GLY A 1 304 ? -26.663 20.691 -41.115 1.00 35.44 304 GLY A C 1
ATOM 2442 O O . GLY A 1 304 ? -26.320 21.306 -40.107 1.00 35.44 304 GLY A O 1
ATOM 2443 N N . ILE A 1 305 ? -25.908 20.546 -42.196 1.00 41.50 305 ILE A N 1
ATOM 2444 C CA . ILE A 1 305 ? -24.591 21.099 -42.500 1.00 41.50 305 ILE A CA 1
ATOM 2445 C C . ILE A 1 305 ? -24.638 22.635 -42.451 1.00 41.50 305 ILE A C 1
ATOM 2447 O O . ILE A 1 305 ? -25.457 23.249 -43.128 1.00 41.50 305 ILE A O 1
ATOM 2451 N N . VAL A 1 306 ? -23.741 23.261 -41.683 1.00 33.72 306 VAL A N 1
ATOM 2452 C CA . VAL A 1 306 ? -23.551 24.721 -41.687 1.00 33.72 306 VAL A CA 1
ATOM 2453 C C . VAL A 1 306 ? -22.476 25.059 -42.718 1.00 33.72 306 VAL A C 1
ATOM 2455 O O . VAL A 1 306 ? -21.299 24.769 -42.508 1.00 33.72 306 VAL A O 1
ATOM 2458 N N . GLN A 1 307 ? -22.890 25.646 -43.843 1.00 34.06 307 GLN A N 1
ATOM 2459 C CA . GLN A 1 307 ? -21.983 26.296 -44.787 1.00 34.06 307 GLN A CA 1
ATOM 2460 C C . GLN A 1 307 ? -21.471 27.619 -44.202 1.00 34.06 307 GLN A C 1
ATOM 2462 O O . GLN A 1 307 ? -22.216 28.405 -43.619 1.00 34.06 307 GLN A O 1
ATOM 2467 N N . ILE A 1 308 ? -20.166 27.816 -44.356 1.00 41.59 308 ILE A N 1
ATOM 2468 C CA . ILE A 1 308 ? -19.393 28.997 -43.989 1.00 41.59 308 ILE A CA 1
ATOM 2469 C C . ILE A 1 308 ? -19.507 29.986 -45.145 1.00 41.59 308 ILE A C 1
ATOM 2471 O O . ILE A 1 308 ? -19.025 29.665 -46.220 1.00 41.59 308 ILE A O 1
ATOM 2475 N N . GLU A 1 309 ? -20.135 31.145 -44.926 1.00 39.69 309 GLU A N 1
ATOM 2476 C CA . GLU A 1 309 ? -19.798 32.454 -45.517 1.00 39.69 309 GLU A CA 1
ATOM 2477 C C . GLU A 1 309 ? -20.863 33.502 -45.135 1.00 39.69 309 GLU A C 1
ATOM 2479 O O . GLU A 1 309 ? -22.041 33.188 -45.020 1.00 39.69 309 GLU A O 1
ATOM 2484 N N . GLN A 1 310 ? -20.430 34.759 -44.971 1.00 41.16 310 GLN A N 1
ATOM 2485 C CA . GLN A 1 310 ? -21.213 35.973 -44.656 1.00 41.16 310 GLN A CA 1
ATOM 2486 C C . GLN A 1 310 ? -21.380 36.331 -43.167 1.00 41.16 310 GLN A C 1
ATOM 2488 O O . GLN A 1 310 ? -22.440 36.248 -42.552 1.00 41.16 310 GLN A O 1
ATOM 2493 N N . ILE A 1 311 ? -20.294 36.880 -42.622 1.00 48.59 311 ILE A N 1
ATOM 2494 C CA . ILE A 1 311 ? -20.282 37.730 -41.429 1.00 48.59 311 ILE A CA 1
ATOM 2495 C C . ILE A 1 311 ? -20.985 39.056 -41.773 1.00 48.59 311 ILE A C 1
ATOM 2497 O O . ILE A 1 311 ? -20.423 39.885 -42.487 1.00 48.59 311 ILE A O 1
ATOM 2501 N N . ARG A 1 312 ? -22.194 39.282 -41.242 1.00 45.91 312 ARG A N 1
ATOM 2502 C CA . ARG A 1 312 ? -22.782 40.623 -41.061 1.00 45.91 312 ARG A CA 1
ATOM 2503 C C . ARG A 1 312 ? -23.483 40.716 -39.705 1.00 45.91 312 ARG A C 1
ATOM 2505 O O . ARG A 1 312 ? -24.177 39.799 -39.278 1.00 45.91 312 ARG A O 1
ATOM 2512 N N . SER A 1 313 ? -23.231 41.829 -39.019 1.00 43.66 313 SER A N 1
ATOM 2513 C CA . SER A 1 313 ? -23.635 42.111 -37.641 1.00 43.66 313 SER A CA 1
ATOM 2514 C C . SER A 1 313 ? -25.160 42.159 -37.486 1.00 43.66 313 SER A C 1
ATOM 2516 O O . SER A 1 313 ? -25.831 43.001 -38.076 1.00 43.66 313 SER A O 1
ATOM 2518 N N . LEU A 1 314 ? -25.716 41.289 -36.639 1.00 45.19 314 LEU A N 1
ATOM 2519 C CA . LEU A 1 314 ? -27.148 41.218 -36.299 1.00 45.19 314 LEU A CA 1
ATOM 2520 C C . LEU A 1 314 ? -27.651 42.394 -35.434 1.00 45.19 314 LEU A C 1
ATOM 2522 O O . LEU A 1 314 ? -28.773 42.356 -34.933 1.00 45.19 314 LEU A O 1
ATOM 2526 N N . SER A 1 315 ? -26.847 43.444 -35.256 1.00 51.06 315 SER A N 1
ATOM 2527 C CA . SER A 1 315 ? -27.242 44.662 -34.542 1.00 51.06 315 SER A CA 1
ATOM 2528 C C . SER A 1 315 ? -28.114 45.613 -35.373 1.00 51.06 315 SER A C 1
ATOM 2530 O O . SER A 1 315 ? -28.653 46.556 -34.809 1.00 51.06 315 SER A O 1
ATOM 2532 N N . GLU A 1 316 ? -28.268 45.378 -36.682 1.00 55.25 316 GLU A N 1
ATOM 2533 C CA . GLU A 1 316 ? -28.905 46.336 -37.607 1.00 55.25 316 GLU A CA 1
ATOM 2534 C C . GLU A 1 316 ? -30.203 45.821 -38.269 1.00 55.25 316 GLU A C 1
ATOM 2536 O O . GLU A 1 316 ? -30.904 46.577 -38.931 1.00 55.25 316 GLU A O 1
ATOM 2541 N N . ALA A 1 317 ? -30.592 44.556 -38.053 1.00 55.25 317 ALA A N 1
ATOM 2542 C CA . ALA A 1 317 ? -31.745 43.943 -38.735 1.00 55.25 317 ALA A CA 1
ATOM 2543 C C . ALA A 1 317 ? -32.979 43.663 -37.845 1.00 55.25 317 ALA A C 1
ATOM 2545 O O . ALA A 1 317 ? -33.993 43.172 -38.342 1.00 55.25 317 ALA A O 1
ATOM 2546 N N . MET A 1 318 ? -32.936 43.947 -36.535 1.00 53.50 318 MET A N 1
ATOM 2547 C CA . MET A 1 318 ? -34.045 43.677 -35.601 1.00 53.50 318 MET A CA 1
ATOM 2548 C C . MET A 1 318 ? -34.141 44.766 -34.524 1.00 53.50 318 MET A C 1
ATOM 2550 O O . MET A 1 318 ? -33.199 44.973 -33.764 1.00 53.50 318 MET A O 1
ATOM 2554 N N . SER A 1 319 ? -35.293 45.438 -34.423 1.00 69.69 319 SER A N 1
ATOM 2555 C CA . SER A 1 319 ? -35.531 46.466 -33.402 1.00 69.69 319 SER A CA 1
ATOM 2556 C C . SER A 1 319 ? -35.529 45.879 -31.983 1.00 69.69 319 SER A C 1
ATOM 2558 O O . SER A 1 319 ? -35.933 44.732 -31.757 1.00 69.69 319 SER A O 1
ATOM 2560 N N . VAL A 1 320 ? -35.093 46.680 -31.004 1.00 64.38 320 VAL A N 1
ATOM 2561 C CA . VAL A 1 320 ? -34.982 46.299 -29.580 1.00 64.38 320 VAL A CA 1
ATOM 2562 C C . VAL A 1 320 ? -36.306 45.751 -29.032 1.00 64.38 320 VAL A C 1
ATOM 2564 O O . VAL A 1 320 ? -36.321 44.789 -28.263 1.00 64.38 320 VAL A O 1
ATOM 2567 N N . GLU A 1 321 ? -37.428 46.287 -29.505 1.00 69.06 321 GLU A N 1
ATOM 2568 C CA . GLU A 1 321 ? -38.774 45.840 -29.141 1.00 69.06 321 GLU A CA 1
ATOM 2569 C C . GLU A 1 321 ? -39.079 44.420 -29.629 1.00 69.06 321 GLU A C 1
ATOM 2571 O O . GLU A 1 321 ? -39.680 43.623 -28.909 1.00 69.06 321 GLU A O 1
ATOM 2576 N N . LYS A 1 322 ? -38.593 44.043 -30.816 1.00 69.94 322 LYS A N 1
ATOM 2577 C CA . LYS A 1 322 ? -38.778 42.696 -31.369 1.00 69.94 322 LYS A CA 1
ATOM 2578 C C . LYS A 1 322 ? -37.917 41.672 -30.625 1.00 69.94 322 LYS A C 1
ATOM 2580 O O . LYS A 1 322 ? -38.358 40.547 -30.391 1.00 69.94 322 LYS A O 1
ATOM 2585 N N . ILE A 1 323 ? -36.733 42.079 -30.161 1.00 63.28 323 ILE A N 1
ATOM 2586 C CA . ILE A 1 323 ? -35.871 41.272 -29.280 1.00 63.28 323 ILE A CA 1
ATOM 2587 C C . ILE A 1 323 ? -36.528 41.090 -27.901 1.00 63.28 323 ILE A C 1
ATOM 2589 O O . ILE A 1 323 ? -36.513 39.983 -27.355 1.00 63.28 323 ILE A O 1
ATOM 2593 N N . ALA A 1 324 ? -37.154 42.135 -27.351 1.00 68.50 324 ALA A N 1
ATOM 2594 C CA . ALA A 1 324 ? -37.899 42.060 -26.095 1.00 68.50 324 ALA A CA 1
ATOM 2595 C C . ALA A 1 324 ? -39.134 41.152 -26.215 1.00 68.50 324 ALA A C 1
ATOM 2597 O O . ALA A 1 324 ? -39.352 40.296 -25.357 1.00 68.50 324 ALA A O 1
ATOM 2598 N N . ALA A 1 325 ? -39.878 41.251 -27.320 1.00 72.06 325 ALA A N 1
ATOM 2599 C CA . ALA A 1 325 ? -41.028 40.398 -27.601 1.00 72.06 325 ALA A CA 1
ATOM 2600 C C . ALA A 1 325 ? -40.631 38.919 -27.763 1.00 72.06 325 ALA A C 1
ATOM 2602 O O . ALA A 1 325 ? -41.299 38.034 -27.227 1.00 72.06 325 ALA A O 1
ATOM 2603 N N . ILE A 1 326 ? -39.508 38.627 -28.431 1.00 69.88 326 ILE A N 1
ATOM 2604 C CA . ILE A 1 326 ? -38.986 37.257 -28.559 1.00 69.88 326 ILE A CA 1
ATOM 2605 C C . ILE A 1 326 ? -38.516 36.723 -27.200 1.00 69.88 326 ILE A C 1
ATOM 2607 O O . ILE A 1 326 ? -38.849 35.592 -26.844 1.00 69.88 326 ILE A O 1
ATOM 2611 N N . LYS A 1 327 ? -37.818 37.531 -26.390 1.00 68.06 327 LYS A N 1
ATOM 2612 C CA . LYS A 1 327 ? -37.420 37.144 -25.024 1.00 68.06 327 LYS A CA 1
ATOM 2613 C C . LYS A 1 327 ? -38.626 36.890 -24.119 1.00 68.06 327 LYS A C 1
ATOM 2615 O O . LYS A 1 327 ? -38.624 35.907 -23.378 1.00 68.06 327 LYS A O 1
ATOM 2620 N N . ALA A 1 328 ? -39.667 37.716 -24.211 1.00 70.44 328 ALA A N 1
ATOM 2621 C CA . ALA A 1 328 ? -40.913 37.531 -23.473 1.00 70.44 328 ALA A CA 1
ATOM 2622 C C . ALA A 1 328 ? -41.631 36.242 -23.900 1.00 70.44 328 ALA A C 1
ATOM 2624 O O . ALA A 1 328 ? -42.065 35.465 -23.051 1.00 70.44 328 ALA A O 1
ATOM 2625 N N . LYS A 1 329 ? -41.665 35.947 -25.205 1.00 77.38 329 LYS A N 1
ATOM 2626 C CA . LYS A 1 329 ? -42.261 34.719 -25.751 1.00 77.38 329 LYS A CA 1
ATOM 2627 C C . LYS A 1 329 ? -41.477 33.461 -25.351 1.00 77.38 329 LYS A C 1
ATOM 2629 O O . LYS A 1 329 ? -42.085 32.438 -25.042 1.00 77.38 329 LYS A O 1
ATOM 2634 N N . ILE A 1 330 ? -40.145 33.539 -25.268 1.00 64.06 330 ILE A N 1
ATOM 2635 C CA . ILE A 1 330 ? -39.284 32.458 -24.751 1.00 64.06 330 ILE A CA 1
ATOM 2636 C C . ILE A 1 330 ? -39.486 32.262 -23.242 1.00 64.06 330 ILE A C 1
ATOM 2638 O O . ILE A 1 330 ? -39.583 31.123 -22.789 1.00 64.06 330 ILE A O 1
ATOM 2642 N N . MET A 1 331 ? -39.594 33.339 -22.456 1.00 63.88 331 MET A N 1
ATOM 2643 C CA . MET A 1 331 ? -39.878 33.239 -21.019 1.00 63.88 331 MET A CA 1
ATOM 2644 C C . MET A 1 331 ? -41.273 32.674 -20.738 1.00 63.88 331 MET A C 1
ATOM 2646 O O . MET A 1 331 ? -41.411 31.841 -19.845 1.00 63.88 331 MET A O 1
ATOM 2650 N N . ALA A 1 332 ? -42.285 33.059 -21.517 1.00 63.28 332 ALA A N 1
ATOM 2651 C CA . ALA A 1 332 ? -43.634 32.512 -21.405 1.00 63.28 332 ALA A CA 1
ATOM 2652 C C . ALA A 1 332 ? -43.662 31.010 -21.735 1.00 63.28 332 ALA A C 1
ATOM 2654 O O . ALA A 1 332 ? -44.237 30.228 -20.983 1.00 63.28 332 ALA A O 1
ATOM 2655 N N . LYS A 1 333 ? -42.942 30.586 -22.785 1.00 64.31 333 LYS A N 1
ATOM 2656 C CA . LYS A 1 333 ? -42.801 29.167 -23.146 1.00 64.31 333 LYS A CA 1
ATOM 2657 C C . LYS A 1 333 ? -41.995 28.377 -22.102 1.00 64.31 333 LYS A C 1
ATOM 2659 O O . LYS A 1 333 ? -42.337 27.239 -21.803 1.00 64.31 333 LYS A O 1
ATOM 2664 N N . LYS A 1 334 ? -40.973 28.978 -21.476 1.00 58.38 334 LYS A N 1
ATOM 2665 C CA . LYS A 1 334 ? -40.258 28.377 -20.331 1.00 58.38 334 LYS A CA 1
ATOM 2666 C C . LYS A 1 334 ? -41.155 28.215 -19.102 1.00 58.38 334 LYS A C 1
ATOM 2668 O O . LYS A 1 334 ? -41.057 27.197 -18.431 1.00 58.38 334 LYS A O 1
ATOM 2673 N N . ARG A 1 335 ? -42.043 29.175 -18.826 1.00 54.22 335 ARG A N 1
ATOM 2674 C CA . ARG A 1 335 ? -42.983 29.107 -17.695 1.00 54.22 335 ARG A CA 1
ATOM 2675 C C . ARG A 1 335 ? -44.111 28.091 -17.906 1.00 54.22 335 ARG A C 1
ATOM 2677 O O . ARG A 1 335 ? -44.590 27.545 -16.925 1.00 54.22 335 ARG A O 1
ATOM 2684 N N . SER A 1 336 ? -44.494 27.788 -19.149 1.00 51.38 336 SER A N 1
ATOM 2685 C CA . SER A 1 336 ? -45.541 26.796 -19.452 1.00 51.38 336 SER A CA 1
ATOM 2686 C C . SER A 1 336 ? -45.035 25.359 -19.651 1.00 51.38 336 SER A C 1
ATOM 2688 O O . SER A 1 336 ? -45.853 24.454 -19.779 1.00 51.38 336 SER A O 1
ATOM 2690 N N . THR A 1 337 ? -43.715 25.132 -19.721 1.00 46.38 337 THR A N 1
ATOM 2691 C CA . THR A 1 337 ? -43.121 23.800 -20.001 1.00 46.38 337 THR A CA 1
ATOM 2692 C C . THR A 1 337 ? -42.569 23.113 -18.742 1.00 46.38 337 THR A C 1
ATOM 2694 O O . THR A 1 337 ? -42.027 22.017 -18.823 1.00 46.38 337 THR A O 1
ATOM 2697 N N . ILE A 1 338 ? -42.736 23.712 -17.559 1.00 44.59 338 ILE A N 1
ATOM 2698 C CA . ILE A 1 338 ? -42.416 23.065 -16.281 1.00 44.59 338 ILE A CA 1
ATOM 2699 C C . ILE A 1 338 ? -43.720 22.496 -15.714 1.00 44.59 338 ILE A C 1
ATOM 2701 O O . ILE A 1 338 ? -44.401 23.127 -14.912 1.00 44.59 338 ILE A O 1
ATOM 2705 N N . LYS A 1 339 ? -44.084 21.297 -16.186 1.00 40.34 339 LYS A N 1
ATOM 2706 C CA . LYS A 1 339 ? -44.880 20.365 -15.382 1.00 40.34 339 LYS A CA 1
ATOM 2707 C C . LYS A 1 339 ? -43.957 19.806 -14.301 1.00 40.34 339 LYS A C 1
ATOM 2709 O O . LYS A 1 339 ? -42.899 19.255 -14.597 1.00 40.34 339 LYS A O 1
ATOM 2714 N N . THR A 1 340 ? -44.373 20.003 -13.063 1.00 42.81 340 THR A N 1
ATOM 2715 C CA . THR A 1 340 ? -43.775 19.550 -11.807 1.00 42.81 340 THR A CA 1
ATOM 2716 C C . THR A 1 340 ? -43.923 18.034 -11.623 1.00 42.81 340 THR A C 1
ATOM 2718 O O . THR A 1 340 ? -44.641 17.615 -10.730 1.00 42.81 340 THR A O 1
ATOM 2721 N N . ASP A 1 341 ? -43.283 17.226 -12.476 1.00 43.19 341 ASP A N 1
ATOM 2722 C CA . ASP A 1 341 ? -43.303 15.748 -12.377 1.00 43.19 341 ASP A CA 1
ATOM 2723 C C . ASP A 1 341 ? -41.920 15.094 -12.628 1.00 43.19 341 ASP A C 1
ATOM 2725 O O . ASP A 1 341 ? -41.827 13.894 -12.875 1.00 43.19 341 ASP A O 1
ATOM 2729 N N . LEU A 1 342 ? -40.814 15.855 -12.596 1.00 44.84 342 LEU A N 1
ATOM 2730 C CA . LEU A 1 342 ? -39.467 15.337 -12.924 1.00 44.84 342 LEU A CA 1
ATOM 2731 C C . LEU A 1 342 ? -38.391 15.527 -11.841 1.00 44.84 342 LEU A C 1
ATOM 2733 O O . LEU A 1 342 ? -37.287 15.012 -12.014 1.00 44.84 342 LEU A O 1
ATOM 2737 N N . ASP A 1 343 ? -38.693 16.190 -10.722 1.00 41.28 343 ASP A N 1
ATOM 2738 C CA . ASP A 1 343 ? -37.725 16.357 -9.621 1.00 41.28 343 ASP A CA 1
ATOM 2739 C C . ASP A 1 343 ? -37.723 15.183 -8.618 1.00 41.28 343 ASP A C 1
ATOM 2741 O O . ASP A 1 343 ? -36.723 14.965 -7.925 1.00 41.28 343 ASP A O 1
ATOM 2745 N N . ASP A 1 344 ? -38.770 14.349 -8.605 1.00 42.62 344 ASP A N 1
ATOM 2746 C CA . ASP A 1 344 ? -38.826 13.158 -7.742 1.00 42.62 344 ASP A CA 1
ATOM 2747 C C . ASP A 1 344 ? -38.060 11.950 -8.321 1.00 42.62 344 ASP A C 1
ATOM 2749 O O . ASP A 1 344 ? -37.544 11.135 -7.561 1.00 42.62 344 ASP A O 1
ATOM 2753 N N . ASP A 1 345 ? -37.897 11.830 -9.648 1.00 46.16 345 ASP A N 1
ATOM 2754 C CA . ASP A 1 345 ? -37.263 10.643 -10.266 1.00 46.16 345 ASP A CA 1
ATOM 2755 C C . ASP A 1 345 ? -35.720 10.723 -10.308 1.00 46.16 345 ASP A C 1
ATOM 2757 O O . ASP A 1 345 ? -35.028 9.704 -10.239 1.00 46.16 345 ASP A O 1
ATOM 2761 N N . ILE A 1 346 ? -35.146 11.932 -10.364 1.00 47.41 346 ILE A N 1
ATOM 2762 C CA . ILE A 1 346 ? -33.683 12.127 -10.325 1.00 47.41 346 ILE A CA 1
ATOM 2763 C C . ILE A 1 346 ? -33.154 11.987 -8.891 1.00 47.41 346 ILE A C 1
ATOM 2765 O O . ILE A 1 346 ? -32.112 11.364 -8.671 1.00 47.41 346 ILE A O 1
ATOM 2769 N N . THR A 1 347 ? -33.898 12.485 -7.901 1.00 46.66 347 THR A N 1
ATOM 2770 C CA . THR A 1 347 ? -33.535 12.351 -6.485 1.00 46.66 347 THR A CA 1
ATOM 2771 C C . THR A 1 347 ? -33.741 10.924 -5.962 1.00 46.66 347 THR A C 1
ATOM 2773 O O . THR A 1 347 ? -32.912 10.460 -5.173 1.00 46.66 347 THR A O 1
ATOM 2776 N N . LEU A 1 348 ? -34.746 10.175 -6.448 1.00 47.91 348 LEU A N 1
ATOM 2777 C CA . LEU A 1 348 ? -34.891 8.743 -6.138 1.00 47.91 348 LEU A CA 1
ATOM 2778 C C . LEU A 1 348 ? -33.775 7.886 -6.748 1.00 47.91 348 LEU A C 1
ATOM 2780 O O . LEU A 1 348 ? -33.243 7.025 -6.053 1.00 47.91 348 LEU A O 1
ATOM 2784 N N . LYS A 1 349 ? -33.387 8.118 -8.012 1.00 49.84 349 LYS A N 1
ATOM 2785 C CA . LYS A 1 349 ? -32.320 7.337 -8.671 1.00 49.84 349 LYS A CA 1
ATOM 2786 C C . LYS A 1 349 ? -30.942 7.580 -8.068 1.00 49.84 349 LYS A C 1
ATOM 2788 O O . LYS A 1 349 ? -30.138 6.655 -7.975 1.00 49.84 349 LYS A O 1
ATOM 2793 N N . GLN A 1 350 ? -30.668 8.807 -7.629 1.00 47.91 350 GLN A N 1
ATOM 2794 C CA . GLN A 1 350 ? -29.413 9.123 -6.952 1.00 47.91 350 GLN A CA 1
ATOM 2795 C C . GLN A 1 350 ? -29.385 8.556 -5.523 1.00 47.91 350 GLN A C 1
ATOM 2797 O O . GLN A 1 350 ? -28.342 8.075 -5.091 1.00 47.91 350 GLN A O 1
ATOM 2802 N N . ARG A 1 351 ? -30.530 8.502 -4.824 1.00 46.53 351 ARG A N 1
ATOM 2803 C CA . ARG A 1 351 ? -30.654 7.787 -3.541 1.00 46.53 351 ARG A CA 1
ATOM 2804 C C . ARG A 1 351 ? -30.541 6.270 -3.698 1.00 46.53 351 ARG A C 1
ATOM 2806 O O . ARG A 1 351 ? -29.836 5.659 -2.911 1.00 46.53 351 ARG A O 1
ATOM 2813 N N . SER A 1 352 ? -31.134 5.671 -4.733 1.00 52.56 352 SER A N 1
ATOM 2814 C CA . SER A 1 352 ? -31.059 4.220 -4.959 1.00 52.56 352 SER A CA 1
ATOM 2815 C C . SER A 1 352 ? -29.662 3.741 -5.358 1.00 52.56 352 SER A C 1
ATOM 2817 O O . SER A 1 352 ? -29.279 2.632 -5.004 1.00 52.56 352 SER A O 1
ATOM 2819 N N . PHE A 1 353 ? -28.889 4.556 -6.087 1.00 45.16 353 PHE A N 1
ATOM 2820 C CA . PHE A 1 353 ? -27.492 4.233 -6.406 1.00 45.16 353 PHE A CA 1
ATOM 2821 C C . PHE A 1 353 ? -26.591 4.299 -5.168 1.00 45.16 353 PHE A C 1
ATOM 2823 O O . PHE A 1 353 ? -25.746 3.426 -4.987 1.00 45.16 353 PHE A O 1
ATOM 2830 N N . VAL A 1 354 ? -26.804 5.291 -4.297 1.00 47.97 354 VAL A N 1
ATOM 2831 C CA . VAL A 1 354 ? -26.050 5.426 -3.043 1.00 47.97 354 VAL A CA 1
ATOM 2832 C C . VAL A 1 354 ? -26.450 4.332 -2.044 1.00 47.97 354 VAL A C 1
ATOM 2834 O O . VAL A 1 354 ? -25.568 3.723 -1.452 1.00 47.97 354 VAL A O 1
ATOM 2837 N N . ASP A 1 355 ? -27.738 3.991 -1.918 1.00 47.12 355 ASP A N 1
ATOM 2838 C CA . ASP A 1 355 ? -28.196 2.877 -1.065 1.00 47.12 355 ASP A CA 1
ATOM 2839 C C . ASP A 1 355 ? -27.681 1.514 -1.555 1.00 47.12 355 ASP A C 1
ATOM 2841 O O . ASP A 1 355 ? -27.271 0.685 -0.743 1.00 47.12 355 ASP A O 1
ATOM 2845 N N . ALA A 1 356 ? -27.620 1.289 -2.873 1.00 51.38 356 ALA A N 1
ATOM 2846 C CA . ALA A 1 356 ? -27.050 0.066 -3.436 1.00 51.38 356 ALA A CA 1
ATOM 2847 C C . ALA A 1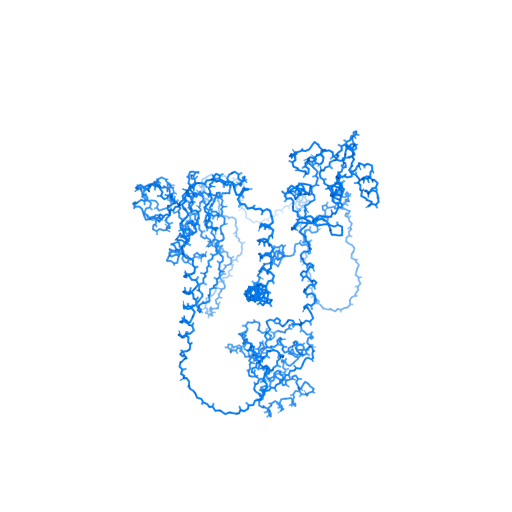 356 ? -25.535 -0.052 -3.169 1.00 51.38 356 ALA A C 1
ATOM 2849 O O . ALA A 1 356 ? -25.050 -1.140 -2.858 1.00 51.38 356 ALA A O 1
ATOM 2850 N N . GLU A 1 357 ? -24.774 1.048 -3.231 1.00 51.16 357 GLU A N 1
ATOM 2851 C CA . GLU A 1 357 ? -23.351 1.054 -2.852 1.00 51.16 357 GLU A CA 1
ATOM 2852 C C . GLU A 1 357 ? -23.142 0.878 -1.338 1.00 51.16 357 GLU A C 1
ATOM 2854 O O . GLU A 1 357 ? -22.192 0.207 -0.916 1.00 51.16 357 GLU A O 1
ATOM 2859 N N . VAL A 1 358 ? -24.040 1.417 -0.508 1.00 54.34 358 VAL A N 1
ATOM 2860 C CA . VAL A 1 358 ? -24.028 1.228 0.952 1.00 54.34 358 VAL A CA 1
ATOM 2861 C C . VAL A 1 358 ? -24.367 -0.221 1.324 1.00 54.34 358 VAL A C 1
ATOM 2863 O O . VAL A 1 358 ? -23.741 -0.781 2.221 1.00 54.34 358 VAL A O 1
ATOM 2866 N N . ASP A 1 359 ? -25.287 -0.884 0.620 1.00 54.53 359 ASP A N 1
ATOM 2867 C CA . ASP A 1 359 ? -25.593 -2.307 0.828 1.00 54.53 359 ASP A CA 1
ATOM 2868 C C . ASP A 1 359 ? -24.453 -3.231 0.397 1.00 54.53 359 ASP A C 1
ATOM 2870 O O . ASP A 1 359 ? -24.109 -4.163 1.128 1.00 54.53 359 ASP A O 1
ATOM 2874 N N . VAL A 1 360 ? -23.794 -2.939 -0.727 1.00 63.69 360 VAL A N 1
ATOM 2875 C CA . VAL A 1 360 ? -22.622 -3.705 -1.176 1.00 63.69 360 VAL A CA 1
ATOM 2876 C C . VAL A 1 360 ? -21.450 -3.529 -0.207 1.00 63.69 360 VAL A C 1
ATOM 2878 O O . VAL A 1 360 ? -20.814 -4.509 0.180 1.00 63.69 360 VAL A O 1
ATOM 2881 N N . THR A 1 361 ? -21.177 -2.307 0.254 1.00 62.41 361 THR A N 1
ATOM 2882 C CA . THR A 1 361 ? -20.111 -2.065 1.243 1.00 62.41 361 THR A CA 1
ATOM 2883 C C . THR A 1 361 ? -20.440 -2.658 2.612 1.00 62.41 361 THR A C 1
ATOM 2885 O O . THR A 1 361 ? -19.544 -3.177 3.275 1.00 62.41 361 THR A O 1
ATOM 2888 N N . ARG A 1 362 ? -21.711 -2.684 3.023 1.00 67.62 362 ARG A N 1
ATOM 2889 C CA . ARG A 1 362 ? -22.170 -3.337 4.260 1.00 67.62 362 ARG A CA 1
ATOM 2890 C C . ARG A 1 362 ? -22.054 -4.860 4.196 1.00 67.62 362 ARG A C 1
ATOM 2892 O O . ARG A 1 362 ? -21.645 -5.472 5.182 1.00 67.62 362 ARG A O 1
ATOM 2899 N N . ASP A 1 363 ? -22.362 -5.479 3.057 1.00 69.81 363 ASP A N 1
ATOM 2900 C CA . ASP A 1 363 ? -22.176 -6.922 2.852 1.00 69.81 363 ASP A CA 1
ATOM 2901 C C . ASP A 1 363 ? -20.682 -7.295 2.845 1.00 69.81 363 ASP A C 1
ATOM 2903 O O . ASP A 1 363 ? -20.277 -8.274 3.471 1.00 69.81 363 ASP A O 1
ATOM 2907 N N . ILE A 1 364 ? -19.831 -6.454 2.245 1.00 70.19 364 ILE A N 1
ATOM 2908 C CA . ILE A 1 364 ? -18.371 -6.626 2.281 1.00 70.19 364 ILE A CA 1
ATOM 2909 C C . ILE A 1 364 ? -17.840 -6.491 3.717 1.00 70.19 364 ILE A C 1
ATOM 2911 O O . ILE A 1 364 ? -17.135 -7.379 4.191 1.00 70.19 364 ILE A O 1
ATOM 2915 N N . VAL A 1 365 ? -18.212 -5.431 4.442 1.00 71.50 365 VAL A N 1
ATOM 2916 C CA . VAL A 1 365 ? -17.722 -5.160 5.808 1.00 71.50 365 VAL A CA 1
ATOM 2917 C C . VAL A 1 365 ? -18.260 -6.166 6.831 1.00 71.50 365 VAL A C 1
ATOM 2919 O O . VAL A 1 365 ? -17.546 -6.512 7.768 1.00 71.50 365 VAL A O 1
ATOM 2922 N N . SER A 1 366 ? -19.484 -6.676 6.661 1.00 73.56 366 SER A N 1
ATOM 2923 C CA . SER A 1 366 ? -20.048 -7.700 7.559 1.00 73.56 366 SER A CA 1
ATOM 2924 C C . SER A 1 366 ? -19.411 -9.080 7.366 1.00 73.56 366 SER A C 1
ATOM 2926 O O . SER A 1 366 ? -19.320 -9.857 8.315 1.00 73.56 366 SER A O 1
ATOM 2928 N N . ARG A 1 367 ? -18.905 -9.381 6.164 1.00 74.81 367 ARG A N 1
ATOM 2929 C CA . ARG A 1 367 ? -18.188 -10.632 5.866 1.00 74.81 367 ARG A CA 1
ATOM 2930 C C . ARG A 1 367 ? -16.675 -10.532 6.081 1.00 74.81 367 ARG A C 1
ATOM 2932 O O . ARG A 1 367 ? -16.001 -11.560 6.173 1.00 74.81 367 ARG A O 1
ATOM 2939 N N . GLU A 1 368 ? -16.120 -9.324 6.160 1.00 76.12 368 GLU A N 1
ATOM 2940 C CA . GLU A 1 368 ? -14.686 -9.096 6.335 1.00 76.12 368 GLU A CA 1
ATOM 2941 C C . GLU A 1 368 ? -14.255 -9.234 7.805 1.00 76.12 368 GLU A C 1
ATOM 2943 O O . GLU A 1 368 ? -14.783 -8.598 8.714 1.00 76.12 368 GLU A O 1
ATOM 2948 N N . ARG A 1 369 ? -13.217 -10.042 8.058 1.00 78.44 369 ARG A N 1
ATOM 2949 C CA . ARG A 1 369 ? -12.620 -10.188 9.393 1.00 78.44 369 ARG A CA 1
ATOM 2950 C C . ARG A 1 369 ? -11.331 -9.383 9.507 1.00 78.44 369 ARG A C 1
ATOM 2952 O O . ARG A 1 369 ? -10.294 -9.771 8.967 1.00 78.44 369 ARG A O 1
ATOM 2959 N N . VAL A 1 370 ? -11.359 -8.317 10.303 1.00 83.19 370 VAL A N 1
ATOM 2960 C CA . VAL A 1 370 ? -10.172 -7.494 10.574 1.00 83.19 370 VAL A CA 1
ATOM 2961 C C . VAL A 1 370 ? -9.251 -8.193 11.583 1.00 83.19 370 VAL A C 1
ATOM 2963 O O . VAL A 1 370 ? -9.499 -8.200 12.786 1.00 83.19 370 VAL A O 1
ATOM 2966 N N . TRP A 1 371 ? -8.158 -8.786 11.095 1.00 75.69 371 TRP A N 1
ATOM 2967 C CA . TRP A 1 371 ? -7.185 -9.515 11.928 1.00 75.69 371 TRP A CA 1
ATOM 2968 C C . TRP A 1 371 ? -6.185 -8.623 12.668 1.00 75.69 371 TRP A C 1
ATOM 2970 O O . TRP A 1 371 ? -5.653 -9.023 13.705 1.00 75.69 371 TRP A O 1
ATOM 2980 N N . ARG A 1 372 ? -5.868 -7.448 12.115 1.00 80.75 372 ARG A N 1
ATOM 2981 C CA . ARG A 1 372 ? -4.940 -6.479 12.706 1.00 80.75 372 ARG A CA 1
ATOM 2982 C C . ARG A 1 372 ? -5.423 -5.066 12.433 1.00 80.75 372 ARG A C 1
ATOM 2984 O O . ARG A 1 372 ? -5.712 -4.707 11.299 1.00 80.75 372 ARG A O 1
ATOM 2991 N N . THR A 1 373 ? -5.444 -4.256 13.474 1.00 83.25 373 THR A N 1
ATOM 2992 C CA . THR A 1 373 ? -5.691 -2.818 13.428 1.00 83.25 373 THR A CA 1
ATOM 2993 C C . THR A 1 373 ? -4.399 -2.052 13.695 1.00 83.25 373 THR A C 1
ATOM 2995 O O . THR A 1 373 ? -3.433 -2.596 14.244 1.00 83.25 373 THR A O 1
ATOM 2998 N N . ARG A 1 374 ? -4.399 -0.752 13.375 1.00 84.19 374 ARG A N 1
ATOM 2999 C CA . ARG A 1 374 ? -3.292 0.163 13.704 1.00 84.19 374 ARG A CA 1
ATOM 3000 C C . ARG A 1 374 ? -2.898 0.079 15.185 1.00 84.19 374 ARG A C 1
ATOM 3002 O O . ARG A 1 374 ? -1.718 0.141 15.494 1.00 84.19 374 ARG A O 1
ATOM 3009 N N . THR A 1 375 ? -3.858 -0.152 16.082 1.00 80.50 375 THR A N 1
ATOM 3010 C CA . THR A 1 375 ? -3.609 -0.311 17.522 1.00 80.50 375 THR A CA 1
ATOM 3011 C C . THR A 1 375 ? -2.996 -1.668 17.874 1.00 80.50 375 THR A C 1
ATOM 3013 O O . THR A 1 375 ? -2.045 -1.717 18.648 1.00 80.50 375 THR A O 1
ATOM 3016 N N . THR A 1 376 ? -3.461 -2.767 17.268 1.00 83.00 376 THR A N 1
ATOM 3017 C CA . THR A 1 376 ? -2.908 -4.113 17.534 1.00 83.00 376 THR A CA 1
ATOM 3018 C C . THR A 1 376 ? -1.471 -4.287 17.034 1.00 83.00 376 THR A C 1
ATOM 3020 O O . THR A 1 376 ? -0.746 -5.116 17.565 1.00 83.00 376 THR A O 1
ATOM 3023 N N . ILE A 1 377 ? -1.035 -3.505 16.035 1.00 82.06 377 ILE A N 1
ATOM 3024 C CA . ILE A 1 377 ? 0.348 -3.533 15.524 1.00 82.06 377 ILE A CA 1
ATOM 3025 C C . ILE A 1 377 ? 1.322 -2.884 16.520 1.00 82.06 377 ILE A C 1
ATOM 3027 O O . ILE A 1 377 ? 2.477 -3.295 16.601 1.00 82.06 377 ILE A O 1
ATOM 3031 N N . LEU A 1 378 ? 0.857 -1.901 17.297 1.00 83.62 378 LEU A N 1
ATOM 3032 C CA . LEU A 1 378 ? 1.661 -1.216 18.317 1.00 83.62 378 LEU A CA 1
ATOM 3033 C C . LEU A 1 378 ? 1.803 -2.030 19.611 1.00 83.62 378 LEU A C 1
ATOM 3035 O O . LEU A 1 378 ? 2.609 -1.687 20.473 1.00 83.62 378 LEU A O 1
ATOM 3039 N N . GLN A 1 379 ? 1.025 -3.101 19.758 1.00 81.62 379 GLN A N 1
ATOM 3040 C CA . GLN A 1 379 ? 1.035 -3.965 20.930 1.00 81.62 379 GLN A CA 1
ATOM 3041 C C . GLN A 1 379 ? 1.686 -5.303 20.578 1.00 81.62 379 GLN A C 1
ATOM 3043 O O . GLN A 1 379 ? 1.277 -5.993 19.646 1.00 81.62 379 GLN A O 1
ATOM 3048 N N . SER A 1 380 ? 2.697 -5.718 21.340 1.00 81.06 380 SER A N 1
ATOM 3049 C CA . SER A 1 380 ? 3.259 -7.057 21.176 1.00 81.06 380 SER A CA 1
ATOM 3050 C C . SER A 1 380 ? 2.289 -8.114 21.692 1.00 81.06 380 SER A C 1
ATOM 3052 O O . SER A 1 380 ? 1.933 -8.130 22.870 1.00 81.06 380 SER A O 1
ATOM 3054 N N . THR A 1 381 ? 1.913 -9.061 20.835 1.00 72.31 381 THR A N 1
ATOM 3055 C CA . THR A 1 381 ? 1.100 -10.213 21.236 1.00 72.31 381 THR A CA 1
ATOM 3056 C C . THR A 1 381 ? 1.869 -11.082 22.234 1.00 72.31 381 THR A C 1
ATOM 3058 O O . THR A 1 381 ? 2.871 -11.703 21.877 1.00 72.31 381 THR A O 1
ATOM 3061 N N . GLY A 1 382 ? 1.405 -11.123 23.485 1.00 76.12 382 GLY A N 1
ATOM 3062 C CA . GLY A 1 382 ? 1.915 -12.033 24.518 1.00 76.12 382 GLY A CA 1
ATOM 3063 C C . GLY A 1 382 ? 3.202 -11.597 25.226 1.00 76.12 382 GLY A C 1
ATOM 3064 O O . GLY A 1 382 ? 3.749 -12.376 26.001 1.00 76.12 382 GLY A O 1
ATOM 3065 N N . LYS A 1 383 ? 3.694 -10.372 25.000 1.00 80.19 383 LYS A N 1
ATOM 3066 C CA . LYS A 1 383 ? 4.821 -9.808 25.762 1.00 80.19 383 LYS A CA 1
ATOM 3067 C C . LYS A 1 383 ? 4.429 -8.458 26.342 1.00 80.19 383 LYS A C 1
ATOM 3069 O O . LYS A 1 383 ? 3.918 -7.611 25.620 1.00 80.19 383 LYS A O 1
ATOM 3074 N N . ASN A 1 384 ? 4.669 -8.264 27.636 1.00 80.38 384 ASN A N 1
ATOM 3075 C CA . ASN A 1 384 ? 4.457 -6.986 28.303 1.00 80.38 384 ASN A CA 1
ATOM 3076 C C . ASN A 1 384 ? 5.803 -6.445 28.786 1.00 80.38 384 ASN A C 1
ATOM 3078 O O . ASN A 1 384 ? 6.375 -6.948 29.751 1.00 80.38 384 ASN A O 1
ATOM 3082 N N . PHE A 1 385 ? 6.318 -5.441 28.082 1.00 80.62 385 PHE A N 1
ATOM 3083 C CA . PHE A 1 385 ? 7.627 -4.856 28.364 1.00 80.62 385 PHE A CA 1
ATOM 3084 C C . PHE A 1 385 ? 7.569 -3.711 29.378 1.00 80.62 385 PHE A C 1
ATOM 3086 O O . PHE A 1 385 ? 8.620 -3.226 29.785 1.00 80.62 385 PHE A O 1
ATOM 3093 N N . SER A 1 386 ? 6.371 -3.292 29.806 1.00 79.81 386 SER A N 1
ATOM 3094 C CA . SER A 1 386 ? 6.188 -2.115 30.660 1.00 79.81 386 SER A CA 1
ATOM 3095 C C . SER A 1 386 ? 6.998 -2.207 31.950 1.00 79.81 386 SER A C 1
ATOM 3097 O O . SER A 1 386 ? 7.723 -1.279 32.275 1.00 79.81 386 SER A O 1
ATOM 3099 N N . LYS A 1 387 ? 6.967 -3.353 32.638 1.00 78.06 387 LYS A N 1
ATOM 3100 C CA . LYS A 1 387 ? 7.685 -3.544 33.908 1.00 78.06 387 LYS A CA 1
ATOM 3101 C C . LYS A 1 387 ? 9.204 -3.410 33.760 1.00 78.06 387 LYS A C 1
ATOM 3103 O O . LYS A 1 387 ? 9.841 -2.806 34.613 1.00 78.06 387 LYS A O 1
ATOM 3108 N N . ASN A 1 388 ? 9.768 -3.914 32.664 1.00 83.94 388 ASN A N 1
ATOM 3109 C CA . ASN A 1 388 ? 11.213 -3.869 32.433 1.00 83.94 388 ASN A CA 1
ATOM 3110 C C . ASN A 1 388 ? 11.654 -2.491 31.922 1.00 83.94 388 ASN A C 1
ATOM 3112 O O . ASN A 1 388 ? 12.661 -1.958 32.372 1.00 83.94 388 ASN A O 1
ATOM 3116 N N . ILE A 1 389 ? 10.889 -1.897 31.002 1.00 87.88 389 ILE A N 1
ATOM 3117 C CA . ILE A 1 389 ? 11.226 -0.603 30.398 1.00 87.88 389 ILE A CA 1
ATOM 3118 C C . ILE A 1 389 ? 10.996 0.543 31.391 1.00 87.88 389 ILE A C 1
ATOM 3120 O O . ILE A 1 389 ? 11.848 1.421 31.496 1.00 87.88 389 ILE A O 1
ATOM 3124 N N . PHE A 1 390 ? 9.902 0.530 32.164 1.00 88.31 390 PHE A N 1
ATOM 3125 C CA . PHE A 1 390 ? 9.650 1.573 33.164 1.00 88.31 390 PHE A CA 1
ATOM 3126 C C . PHE A 1 390 ? 10.671 1.556 34.300 1.00 88.31 390 PHE A C 1
ATOM 3128 O O . PHE A 1 390 ? 11.067 2.630 34.737 1.00 88.31 390 PHE A O 1
ATOM 3135 N N . ALA A 1 391 ? 11.156 0.386 34.726 1.00 84.25 391 ALA A N 1
ATOM 3136 C CA . ALA A 1 391 ? 12.222 0.304 35.725 1.00 84.25 391 ALA A CA 1
ATOM 3137 C C . ALA A 1 391 ? 13.520 0.971 35.232 1.00 84.25 391 ALA A C 1
ATOM 3139 O O . ALA A 1 391 ? 14.142 1.742 35.962 1.00 84.25 391 ALA A O 1
ATOM 3140 N N . ILE A 1 392 ? 13.893 0.744 33.966 1.00 89.19 392 ILE A N 1
ATOM 3141 C CA . ILE A 1 392 ? 15.060 1.391 33.352 1.00 89.19 392 ILE A CA 1
ATOM 3142 C C . ILE A 1 392 ? 14.827 2.901 33.234 1.00 89.19 392 ILE A C 1
ATOM 3144 O O . ILE A 1 392 ? 15.669 3.677 33.676 1.00 89.19 392 ILE A O 1
ATOM 3148 N N . LEU A 1 393 ? 13.678 3.333 32.708 1.00 87.31 393 LEU A N 1
ATOM 3149 C CA . LEU A 1 393 ? 13.354 4.757 32.563 1.00 87.31 393 LEU A CA 1
ATOM 3150 C C . LEU A 1 393 ? 13.335 5.494 33.907 1.00 87.31 393 LEU A C 1
ATOM 3152 O O . LEU A 1 393 ? 13.849 6.605 33.997 1.00 87.31 393 LEU A O 1
ATOM 3156 N N . GLN A 1 394 ? 12.799 4.873 34.960 1.00 86.56 394 GLN A N 1
ATOM 3157 C CA . GLN A 1 394 ? 12.833 5.425 36.316 1.00 86.56 394 GLN A CA 1
ATOM 3158 C C . GLN A 1 394 ? 14.262 5.513 36.856 1.00 86.56 394 GLN A C 1
ATOM 3160 O O . GLN A 1 394 ? 14.607 6.518 37.467 1.00 86.56 394 GLN A O 1
ATOM 3165 N N . SER A 1 395 ? 15.107 4.510 36.593 1.00 83.06 395 SER A N 1
ATOM 3166 C CA . SER A 1 395 ? 16.516 4.541 37.005 1.00 83.06 395 SER A CA 1
ATOM 3167 C C . SER A 1 395 ? 17.326 5.629 36.288 1.00 83.06 395 SER A C 1
ATOM 3169 O O . SER A 1 395 ? 18.146 6.294 36.917 1.00 83.06 395 SER A O 1
ATOM 3171 N N . VAL A 1 396 ? 17.063 5.859 34.995 1.00 88.38 396 VAL A N 1
ATOM 3172 C CA . VAL A 1 396 ? 17.700 6.925 34.207 1.00 88.38 396 VAL A CA 1
ATOM 3173 C C . VAL A 1 396 ? 17.234 8.288 34.706 1.00 88.38 396 VAL A C 1
ATOM 3175 O O . VAL A 1 396 ? 18.067 9.134 35.013 1.00 88.38 396 VAL A O 1
ATOM 3178 N N . LYS A 1 397 ? 15.922 8.459 34.898 1.00 87.62 397 LYS A N 1
ATOM 3179 C CA . LYS A 1 397 ? 15.340 9.692 35.433 1.00 87.62 397 LYS A CA 1
ATOM 3180 C C . LYS A 1 397 ? 15.871 10.028 36.830 1.00 87.62 397 LYS A C 1
ATOM 3182 O O . LYS A 1 397 ? 16.266 11.160 37.067 1.00 87.62 397 LYS A O 1
ATOM 3187 N N . ALA A 1 398 ? 15.965 9.050 37.734 1.00 81.44 398 ALA A N 1
ATOM 3188 C CA . ALA A 1 398 ? 16.522 9.260 39.074 1.00 81.44 398 ALA A CA 1
ATOM 3189 C C . ALA A 1 398 ? 18.004 9.682 39.044 1.00 81.44 398 ALA A C 1
ATOM 3191 O O . ALA A 1 398 ? 18.443 10.462 39.889 1.00 81.44 398 ALA A O 1
ATOM 3192 N N . ARG A 1 399 ? 18.762 9.193 38.053 1.00 79.00 399 ARG A N 1
ATOM 3193 C CA . ARG A 1 399 ? 20.169 9.553 37.839 1.00 79.00 399 ARG A CA 1
ATOM 3194 C C . ARG A 1 399 ? 20.329 10.950 37.235 1.00 79.00 399 ARG A C 1
ATOM 3196 O O . ARG A 1 399 ? 21.244 11.662 37.633 1.00 79.00 399 ARG A O 1
ATOM 3203 N N . GLU A 1 400 ? 19.449 11.342 36.314 1.00 80.19 400 GLU A N 1
ATOM 3204 C CA . GLU A 1 400 ? 19.397 12.697 35.741 1.00 80.19 400 GLU A CA 1
ATOM 3205 C C . GLU A 1 400 ? 18.935 13.742 36.768 1.00 80.19 400 GLU A C 1
ATOM 3207 O O . GLU A 1 400 ? 19.454 14.853 36.792 1.00 80.19 400 GLU A O 1
ATOM 3212 N N . GLU A 1 401 ? 18.026 13.369 37.674 1.00 83.62 401 GLU A N 1
ATOM 3213 C CA . GLU A 1 401 ? 17.540 14.212 38.778 1.00 83.62 401 GLU A CA 1
ATOM 3214 C C . GLU A 1 401 ? 18.520 14.290 39.971 1.00 83.62 401 GLU A C 1
ATOM 3216 O O . GLU A 1 401 ? 18.195 14.870 41.007 1.00 83.62 401 GLU A O 1
ATOM 3221 N N . GLY A 1 402 ? 19.725 13.716 39.853 1.00 67.81 402 GLY A N 1
ATOM 3222 C CA . GLY A 1 402 ? 20.786 13.842 40.857 1.00 67.81 402 GLY A CA 1
ATOM 3223 C C . GLY A 1 402 ? 20.535 13.095 42.172 1.00 67.81 402 GLY A C 1
ATOM 3224 O O . GLY A 1 402 ? 21.230 13.343 43.158 1.00 67.81 402 GLY A O 1
ATOM 3225 N N . ARG A 1 403 ? 19.577 12.159 42.221 1.00 58.88 403 ARG A N 1
ATOM 3226 C CA . ARG A 1 403 ? 19.374 11.298 43.395 1.00 58.88 403 ARG A CA 1
ATOM 3227 C C . ARG A 1 403 ? 20.333 10.112 43.332 1.00 58.88 403 ARG A C 1
ATOM 3229 O O . ARG A 1 403 ? 20.111 9.149 42.601 1.00 58.88 403 ARG A O 1
ATOM 3236 N N . ALA A 1 404 ? 21.411 10.179 44.111 1.00 46.94 404 ALA A N 1
ATOM 3237 C CA . ALA A 1 404 ? 22.286 9.034 44.347 1.00 46.94 404 ALA A CA 1
ATOM 3238 C C . ALA A 1 404 ? 21.483 7.871 44.971 1.00 46.94 404 ALA A C 1
ATOM 3240 O O . ALA A 1 404 ? 20.645 8.119 45.843 1.00 46.94 404 ALA A O 1
ATOM 3241 N N . PRO A 1 405 ? 21.707 6.607 44.562 1.00 46.47 405 PRO A N 1
ATOM 3242 C CA . PRO A 1 405 ? 21.050 5.478 45.200 1.00 46.47 405 PRO A CA 1
ATOM 3243 C C . PRO A 1 405 ? 21.676 5.259 46.580 1.00 46.47 405 PRO A C 1
ATOM 3245 O O . PRO A 1 405 ? 22.785 4.741 46.705 1.00 46.47 405 PRO A O 1
ATOM 3248 N N . GLU A 1 406 ? 20.959 5.670 47.622 1.00 42.12 406 GLU A N 1
ATOM 3249 C CA . GLU A 1 406 ? 21.298 5.341 49.000 1.00 42.12 406 GLU A CA 1
ATOM 3250 C C . GLU A 1 406 ? 21.086 3.832 49.202 1.00 42.12 406 GLU A C 1
ATOM 3252 O O . GLU A 1 406 ? 19.963 3.324 49.170 1.00 42.12 406 GLU A O 1
ATOM 3257 N N . GLN A 1 407 ? 22.181 3.088 49.366 1.00 47.62 407 GLN A N 1
ATOM 3258 C CA . GLN A 1 407 ? 22.125 1.725 49.879 1.00 47.62 407 GLN A CA 1
ATOM 3259 C C . GLN A 1 407 ? 21.696 1.792 51.344 1.00 47.62 407 GLN A C 1
ATOM 3261 O O . GLN A 1 407 ? 22.479 2.188 52.205 1.00 47.62 407 GLN A O 1
ATOM 3266 N N . ARG A 1 408 ? 20.466 1.366 51.639 1.00 35.00 408 ARG A N 1
ATOM 3267 C CA . ARG A 1 408 ? 20.063 0.988 52.996 1.00 35.00 408 ARG A CA 1
ATOM 3268 C C . ARG A 1 408 ? 19.295 -0.332 53.014 1.00 35.00 408 ARG A C 1
ATOM 3270 O O . ARG A 1 408 ? 18.695 -0.711 52.009 1.00 35.00 408 ARG A O 1
ATOM 3277 N N . PRO A 1 409 ? 19.408 -1.072 54.129 1.00 35.56 409 PRO A N 1
ATOM 3278 C CA . PRO A 1 409 ? 19.306 -2.521 54.161 1.00 35.56 409 PRO A CA 1
ATOM 3279 C C . PRO A 1 409 ? 17.857 -2.991 54.233 1.00 35.56 409 PRO A C 1
ATOM 3281 O O . PRO A 1 409 ? 16.987 -2.311 54.774 1.00 35.56 409 PRO A O 1
ATOM 3284 N N . ALA A 1 410 ? 17.621 -4.204 53.739 1.00 36.22 410 ALA A N 1
ATOM 3285 C CA . ALA A 1 410 ? 16.355 -4.899 53.891 1.00 36.22 410 ALA A CA 1
ATOM 3286 C C . ALA A 1 410 ? 16.060 -5.160 55.380 1.00 36.22 410 ALA A C 1
ATOM 3288 O O . ALA A 1 410 ? 16.708 -5.991 56.014 1.00 36.22 410 ALA A O 1
ATOM 3289 N N . GLN A 1 411 ? 15.056 -4.471 55.922 1.00 34.78 411 GLN A N 1
ATOM 3290 C CA . GLN A 1 411 ? 14.368 -4.872 57.145 1.00 34.78 411 GLN A CA 1
ATOM 3291 C C . GLN A 1 411 ? 13.029 -5.504 56.770 1.00 34.78 411 GLN A C 1
ATOM 3293 O O . GLN A 1 411 ? 12.117 -4.845 56.276 1.00 34.78 411 GLN A O 1
ATOM 3298 N N . ASN A 1 412 ? 12.934 -6.808 57.022 1.00 33.53 412 ASN A N 1
ATOM 3299 C CA . ASN A 1 412 ? 11.675 -7.532 57.101 1.00 33.53 412 ASN A CA 1
ATOM 3300 C C . ASN A 1 412 ? 10.879 -7.040 58.316 1.00 33.53 412 ASN A C 1
ATOM 3302 O O . ASN A 1 412 ? 11.390 -7.062 59.433 1.00 33.53 412 ASN A O 1
ATOM 3306 N N . THR A 1 413 ? 9.604 -6.714 58.118 1.00 32.41 413 THR A N 1
ATOM 3307 C CA . T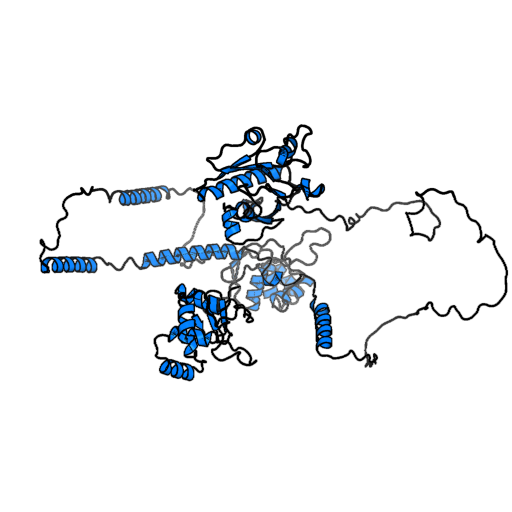HR A 1 413 ? 8.582 -6.812 59.167 1.00 32.41 413 THR A CA 1
ATOM 3308 C C . THR A 1 413 ? 7.394 -7.600 58.627 1.00 32.41 413 THR A C 1
ATOM 3310 O O . THR A 1 413 ? 6.711 -7.208 57.687 1.00 32.41 413 THR A O 1
ATOM 3313 N N . THR A 1 414 ? 7.210 -8.777 59.213 1.00 33.56 414 THR A N 1
ATOM 3314 C CA . THR A 1 414 ? 6.077 -9.691 59.065 1.00 33.56 414 THR A CA 1
ATOM 3315 C C . THR A 1 414 ? 4.953 -9.316 60.032 1.00 33.56 414 THR A C 1
ATOM 3317 O O . THR A 1 414 ? 5.227 -9.083 61.208 1.00 33.56 414 THR A O 1
ATOM 3320 N N . GLN A 1 415 ? 3.696 -9.383 59.580 1.00 32.97 415 GLN A N 1
ATOM 3321 C CA . GLN A 1 415 ? 2.539 -9.726 60.421 1.00 32.97 415 GLN A CA 1
ATOM 3322 C C . GLN A 1 415 ? 1.742 -10.881 59.768 1.00 32.97 415 GLN A C 1
ATOM 3324 O O . GLN A 1 415 ? 1.649 -10.960 58.544 1.00 32.97 415 GLN A O 1
ATOM 3329 N N . ALA A 1 416 ? 1.285 -11.795 60.634 1.00 28.86 416 ALA A N 1
ATOM 3330 C CA . ALA A 1 416 ? 0.775 -13.176 60.489 1.00 28.86 416 ALA A CA 1
ATOM 3331 C C . ALA A 1 416 ? -0.580 -13.324 59.728 1.00 28.86 416 ALA A C 1
ATOM 3333 O O . ALA A 1 416 ? -1.375 -12.393 59.783 1.00 28.86 416 ALA A O 1
ATOM 3334 N N . ASP A 1 417 ? -0.831 -14.335 58.860 1.00 28.00 417 ASP A N 1
ATOM 3335 C CA . ASP A 1 417 ? -1.240 -15.781 59.025 1.00 28.00 417 ASP A CA 1
ATOM 3336 C C . ASP A 1 417 ? -2.803 -15.965 59.000 1.00 28.00 417 ASP A C 1
ATOM 3338 O O . ASP A 1 417 ? -3.460 -15.011 59.415 1.00 28.00 417 ASP A O 1
ATOM 3342 N N . PRO A 1 418 ? -3.468 -17.082 58.542 1.00 42.00 418 PRO A N 1
ATOM 3343 C CA . PRO A 1 418 ? -2.955 -18.423 58.187 1.00 42.00 418 PRO A CA 1
ATOM 3344 C C . PRO A 1 418 ? -3.527 -19.201 56.958 1.00 42.00 418 PRO A C 1
ATOM 3346 O O . PRO A 1 418 ? -4.716 -19.161 56.642 1.00 42.00 418 PRO A O 1
ATOM 3349 N N . SER A 1 419 ? -2.682 -20.043 56.326 1.00 31.11 419 SER A N 1
ATOM 3350 C CA . SER A 1 419 ? -2.779 -21.533 56.366 1.00 31.11 419 SER A CA 1
ATOM 3351 C C . SER A 1 419 ? -1.816 -22.286 55.397 1.00 31.11 419 SER A C 1
ATOM 3353 O O . SER A 1 419 ? -2.029 -22.316 54.192 1.00 31.11 419 SER A O 1
ATOM 3355 N N . LEU A 1 420 ? -0.791 -22.943 55.989 1.00 37.59 420 LEU A N 1
ATOM 3356 C CA . LEU A 1 420 ? -0.232 -24.313 55.754 1.00 37.59 420 LEU A CA 1
ATOM 3357 C C . LEU A 1 420 ? 0.215 -24.741 54.315 1.00 37.59 420 LEU A C 1
ATOM 3359 O O . LEU A 1 420 ? -0.563 -24.668 53.381 1.00 37.59 420 LEU A O 1
ATOM 3363 N N . ARG A 1 421 ? 1.382 -25.365 54.020 1.00 35.56 421 ARG A N 1
ATOM 3364 C CA . ARG A 1 421 ? 2.407 -26.084 54.818 1.00 35.56 421 ARG A CA 1
ATOM 3365 C C . ARG A 1 421 ? 3.651 -26.478 53.955 1.00 35.56 421 ARG A C 1
ATOM 3367 O O . ARG A 1 421 ? 3.486 -27.002 52.862 1.00 35.56 421 ARG A O 1
ATOM 3374 N N . ASN A 1 422 ? 4.841 -26.414 54.578 1.00 34.88 422 ASN A N 1
ATOM 3375 C CA . ASN A 1 422 ? 5.965 -27.392 54.619 1.00 34.88 422 ASN A CA 1
ATOM 3376 C C . ASN A 1 422 ? 7.150 -27.507 53.598 1.00 34.88 422 ASN A C 1
ATOM 3378 O O . ASN A 1 422 ? 6.994 -28.043 52.507 1.00 34.88 422 ASN A O 1
ATOM 3382 N N . LYS A 1 423 ? 8.361 -27.269 54.173 1.00 34.62 423 LYS A N 1
ATOM 3383 C CA . LYS A 1 423 ? 9.665 -28.018 54.155 1.00 34.62 423 LYS A CA 1
ATOM 3384 C C . LYS A 1 423 ? 10.922 -27.460 53.419 1.00 34.62 423 LYS A C 1
ATOM 3386 O O . LYS A 1 423 ? 11.092 -27.695 52.235 1.00 34.62 423 LYS A O 1
ATOM 3391 N N . GLN A 1 424 ? 11.814 -26.825 54.215 1.00 35.56 424 GLN A N 1
ATOM 3392 C CA . GLN A 1 424 ? 13.194 -27.216 54.671 1.00 35.56 424 GLN A CA 1
ATOM 3393 C C . GLN A 1 424 ? 14.411 -27.448 53.697 1.00 35.56 424 GLN A C 1
ATOM 3395 O O . GLN A 1 424 ? 14.185 -27.718 52.526 1.00 35.56 424 GLN A O 1
ATOM 3400 N N . PRO A 1 425 ? 15.702 -27.306 54.153 1.00 44.78 425 PRO A N 1
ATOM 3401 C CA . PRO A 1 425 ? 16.679 -26.312 53.626 1.00 44.78 425 PRO A CA 1
ATOM 3402 C C . PRO A 1 425 ? 18.152 -26.799 53.348 1.00 44.78 425 PRO A C 1
ATOM 3404 O O . PRO A 1 425 ? 18.429 -27.990 53.427 1.00 44.78 425 PRO A O 1
ATOM 3407 N N . VAL A 1 426 ? 19.067 -25.812 53.134 1.00 36.50 426 VAL A N 1
ATOM 3408 C CA . VAL A 1 426 ? 20.576 -25.711 53.226 1.00 36.50 426 VAL A CA 1
ATOM 3409 C C . VAL A 1 426 ? 21.493 -26.300 52.116 1.00 36.50 426 VAL A C 1
ATOM 3411 O O . VAL A 1 426 ? 21.055 -27.234 51.452 1.00 36.50 426 VAL A O 1
ATOM 3414 N N . PRO A 1 427 ? 22.781 -25.857 51.916 1.00 43.41 427 PRO A N 1
ATOM 3415 C CA . PRO A 1 427 ? 23.573 -24.729 52.486 1.00 43.41 427 PRO A CA 1
ATOM 3416 C C . PRO A 1 427 ? 24.454 -23.883 51.500 1.00 43.41 427 PRO A C 1
ATOM 3418 O O . PRO A 1 427 ? 24.603 -24.190 50.320 1.00 43.41 427 PRO A O 1
ATOM 3421 N N . ALA A 1 428 ? 25.061 -22.808 52.038 1.00 41.41 428 ALA A N 1
ATOM 3422 C CA . ALA A 1 428 ? 25.976 -21.821 51.423 1.00 41.41 428 ALA A CA 1
ATOM 3423 C C . ALA A 1 428 ? 27.429 -22.347 51.219 1.00 41.41 428 ALA A C 1
ATOM 3425 O O . ALA A 1 428 ? 27.912 -23.122 52.034 1.00 41.41 428 ALA A O 1
ATOM 3426 N N . ALA A 1 429 ? 28.061 -22.116 50.057 1.00 44.44 429 ALA A N 1
ATOM 3427 C CA . ALA A 1 429 ? 29.046 -21.066 49.693 1.00 44.44 429 ALA A CA 1
ATOM 3428 C C . ALA A 1 429 ? 30.495 -21.258 50.214 1.00 44.44 429 ALA A C 1
ATOM 3430 O O . ALA A 1 429 ? 30.725 -21.326 51.415 1.00 44.44 429 ALA A O 1
ATOM 3431 N N . TYR A 1 430 ? 31.484 -21.252 49.303 1.00 31.72 430 TYR A N 1
ATOM 3432 C CA . TYR A 1 430 ? 32.918 -21.156 49.630 1.00 31.72 430 TYR A CA 1
ATOM 3433 C C . TYR A 1 430 ? 33.643 -20.244 48.626 1.00 31.72 430 TYR A C 1
ATOM 3435 O O . TYR A 1 430 ? 33.395 -20.331 47.421 1.00 31.72 430 TYR A O 1
ATOM 3443 N N . ASN A 1 431 ? 34.502 -19.351 49.129 1.00 56.53 431 ASN A N 1
ATOM 3444 C CA . ASN A 1 431 ? 35.133 -18.254 48.389 1.00 56.53 431 ASN A CA 1
ATOM 3445 C C . ASN A 1 431 ? 36.666 -18.413 48.381 1.00 56.53 431 ASN A C 1
ATOM 3447 O O . ASN A 1 431 ? 37.267 -18.856 49.352 1.00 56.53 431 ASN A O 1
ATOM 3451 N N . ARG A 1 432 ? 37.292 -18.080 47.249 1.00 47.44 432 ARG A N 1
ATOM 3452 C CA . ARG A 1 432 ? 38.592 -18.602 46.773 1.00 47.44 432 ARG A CA 1
ATOM 3453 C C . ARG A 1 432 ? 39.853 -17.983 47.409 1.00 47.44 432 ARG A C 1
ATOM 3455 O O . ARG A 1 432 ? 40.950 -18.297 46.966 1.00 47.44 432 ARG A O 1
ATOM 3462 N N . TYR A 1 433 ? 39.726 -17.108 48.404 1.00 45.28 433 TYR A N 1
ATOM 3463 C CA . TYR A 1 433 ? 40.834 -16.249 48.856 1.00 45.28 433 TYR A CA 1
ATOM 3464 C C . TYR A 1 433 ? 41.459 -16.595 50.220 1.00 45.28 433 TYR A C 1
ATOM 3466 O O . TYR A 1 433 ? 42.401 -15.924 50.621 1.00 45.28 433 TYR A O 1
ATOM 3474 N N . ASP A 1 434 ? 41.039 -17.670 50.891 1.00 48.62 434 ASP A N 1
ATOM 3475 C CA . ASP A 1 434 ? 41.584 -18.055 52.212 1.00 48.62 434 ASP A CA 1
ATOM 3476 C C . ASP A 1 434 ? 42.777 -19.040 52.165 1.00 48.62 434 ASP A C 1
ATOM 3478 O O . ASP A 1 434 ? 43.147 -19.641 53.173 1.00 48.62 434 ASP A O 1
ATOM 3482 N N . GLN A 1 435 ? 43.423 -19.223 51.007 1.00 46.69 435 GLN A N 1
ATOM 3483 C CA . GLN A 1 435 ? 44.430 -20.280 50.801 1.00 46.69 435 GLN A CA 1
ATOM 3484 C C . GLN A 1 435 ? 45.892 -19.932 51.143 1.00 46.69 435 GLN A C 1
ATOM 3486 O O . GLN A 1 435 ? 46.772 -20.760 50.931 1.00 46.69 435 GLN A O 1
ATOM 3491 N N . GLU A 1 436 ? 46.181 -18.767 51.719 1.00 48.84 436 GLU A N 1
ATOM 3492 C CA . GLU A 1 436 ? 47.569 -18.351 52.001 1.00 48.84 436 GLU A CA 1
ATOM 3493 C C . GLU A 1 436 ? 48.037 -18.637 53.439 1.00 48.84 436 GLU A C 1
ATOM 3495 O O . GLU A 1 436 ? 49.169 -18.310 53.787 1.00 48.84 436 GLU A O 1
ATOM 3500 N N . ARG A 1 437 ? 47.208 -19.227 54.316 1.00 46.91 437 ARG A N 1
ATOM 3501 C CA . ARG A 1 437 ? 47.519 -19.170 55.754 1.00 46.91 437 ARG A CA 1
ATOM 3502 C C . ARG A 1 437 ? 48.368 -20.286 56.345 1.00 46.91 437 ARG A C 1
ATOM 3504 O O . ARG A 1 437 ? 48.983 -20.014 57.365 1.00 46.91 437 ARG A O 1
ATOM 3511 N N . PHE A 1 438 ? 48.486 -21.479 55.758 1.00 41.91 438 PHE A N 1
ATOM 3512 C CA . PHE A 1 438 ? 49.322 -22.527 56.368 1.00 41.91 438 PHE A CA 1
ATOM 3513 C C . PHE A 1 438 ? 49.912 -23.505 55.341 1.00 41.91 438 PHE A C 1
ATOM 3515 O O . PHE A 1 438 ? 49.269 -24.465 54.927 1.00 41.91 438 PHE A O 1
ATOM 3522 N N . LYS A 1 439 ? 51.182 -23.281 54.976 1.00 41.00 439 LYS A N 1
ATOM 3523 C CA . LYS A 1 439 ? 52.119 -24.339 54.570 1.00 41.00 439 LYS A CA 1
ATOM 3524 C C . LYS A 1 439 ? 52.886 -24.794 55.814 1.00 41.00 439 LYS A C 1
ATOM 3526 O O . LYS A 1 439 ? 53.498 -23.962 56.477 1.00 41.00 439 LYS A O 1
ATOM 3531 N N . GLY A 1 440 ? 52.907 -26.097 56.091 1.00 36.78 440 GLY A N 1
ATOM 3532 C CA . GLY A 1 440 ? 53.743 -26.671 57.143 1.00 36.78 440 GLY A CA 1
ATOM 3533 C C . GLY A 1 440 ? 53.610 -28.189 57.283 1.00 36.78 440 GLY A C 1
ATOM 3534 O O . GLY A 1 440 ? 52.643 -28.650 57.870 1.00 36.78 440 GLY A O 1
ATOM 3535 N N . LYS A 1 441 ? 54.659 -28.879 56.817 1.00 36.84 441 LYS A N 1
ATOM 3536 C CA . LYS A 1 441 ? 55.163 -30.222 57.174 1.00 36.84 441 LYS A CA 1
ATOM 3537 C C . LYS A 1 441 ? 54.466 -31.511 56.694 1.00 36.84 441 LYS A C 1
ATOM 3539 O O . LYS A 1 441 ? 53.283 -31.720 56.912 1.00 36.84 441 LYS A O 1
ATOM 3544 N N . GLU A 1 442 ? 55.360 -32.351 56.146 1.00 41.06 442 GLU A N 1
ATOM 3545 C CA . GLU A 1 442 ? 55.430 -33.827 56.094 1.00 41.06 442 GLU A CA 1
ATOM 3546 C C . GLU A 1 442 ? 54.299 -34.532 55.330 1.00 41.06 442 GLU A C 1
ATOM 3548 O O . GLU A 1 442 ? 53.144 -34.546 55.733 1.00 41.06 442 GLU A O 1
ATOM 3553 N N . GLU A 1 443 ? 54.555 -34.967 54.088 1.00 39.88 443 GLU A N 1
ATOM 3554 C CA . GLU A 1 443 ? 55.082 -36.313 53.762 1.00 39.88 443 GLU A CA 1
ATOM 3555 C C . GLU A 1 443 ? 54.244 -37.382 54.482 1.00 39.88 443 GLU A C 1
ATOM 3557 O O . GLU A 1 443 ? 54.252 -37.488 55.700 1.00 39.88 443 GLU A O 1
ATOM 3562 N N . THR A 1 444 ? 53.468 -38.220 53.797 1.00 39.78 444 THR A N 1
ATOM 3563 C CA . THR A 1 444 ? 54.012 -39.386 53.091 1.00 39.78 444 THR A CA 1
ATOM 3564 C C . THR A 1 444 ? 52.912 -40.040 52.212 1.00 39.78 444 THR A C 1
ATOM 3566 O O . THR A 1 444 ? 51.722 -39.923 52.492 1.00 39.78 444 THR A O 1
ATOM 3569 N N . GLU A 1 445 ? 53.368 -40.787 51.197 1.00 41.03 445 GLU A N 1
ATOM 3570 C CA . GLU A 1 445 ? 52.747 -41.987 50.587 1.00 41.03 445 GLU A CA 1
ATOM 3571 C C . GLU A 1 445 ? 51.901 -41.840 49.306 1.00 41.03 445 GLU A C 1
ATOM 3573 O O . GLU A 1 445 ? 50.684 -41.695 49.334 1.00 41.03 445 GLU A O 1
ATOM 3578 N N . GLY A 1 446 ? 52.556 -42.077 48.156 1.00 38.34 446 GLY A N 1
ATOM 3579 C CA . GLY A 1 446 ? 51.931 -42.822 47.052 1.00 38.34 446 GLY A CA 1
ATOM 3580 C C . GLY A 1 446 ? 51.958 -42.172 45.664 1.00 38.34 446 GLY A C 1
ATOM 3581 O O . GLY A 1 446 ? 51.007 -41.512 45.272 1.00 38.34 446 GLY A O 1
ATOM 3582 N N . PHE A 1 447 ? 52.982 -42.525 44.878 1.00 34.09 447 PHE A N 1
ATOM 3583 C CA . PHE A 1 447 ? 53.049 -42.480 43.400 1.00 34.09 447 PHE A CA 1
ATOM 3584 C C . PHE A 1 447 ? 53.503 -41.182 42.687 1.00 34.09 447 PHE A C 1
ATOM 3586 O O . PHE A 1 447 ? 52.724 -40.382 42.184 1.00 34.09 447 PHE A O 1
ATOM 3593 N N . LYS A 1 448 ? 54.840 -41.095 42.577 1.00 41.88 448 LYS A N 1
ATOM 3594 C CA . LYS A 1 448 ? 55.707 -40.630 41.466 1.00 41.88 448 LYS A CA 1
ATOM 3595 C C . LYS A 1 448 ? 55.011 -40.275 40.131 1.00 41.88 448 LYS A C 1
ATOM 3597 O O . LYS A 1 448 ? 54.363 -41.149 39.567 1.00 41.88 448 LYS A O 1
ATOM 3602 N N . ILE A 1 449 ? 55.297 -39.090 39.564 1.00 45.25 449 ILE A N 1
ATOM 3603 C CA . ILE A 1 449 ? 55.931 -38.873 38.233 1.00 45.25 449 ILE A CA 1
ATOM 3604 C C . ILE A 1 449 ? 56.206 -37.367 37.995 1.00 45.25 449 ILE A C 1
ATOM 3606 O O . ILE A 1 449 ? 55.511 -36.493 38.506 1.00 45.25 449 ILE A O 1
ATOM 3610 N N . ASP A 1 450 ? 57.284 -37.143 37.245 1.00 47.91 450 ASP A N 1
ATOM 3611 C CA . ASP A 1 450 ? 58.189 -35.996 37.112 1.00 47.91 450 ASP A CA 1
ATOM 3612 C C . ASP A 1 450 ? 57.647 -34.652 36.601 1.00 47.91 450 ASP A C 1
ATOM 3614 O O . ASP A 1 450 ? 56.823 -34.585 35.690 1.00 47.91 450 ASP A O 1
ATOM 3618 N N . THR A 1 451 ? 58.263 -33.567 37.088 1.00 51.44 451 THR A N 1
ATOM 3619 C CA . THR A 1 451 ? 58.069 -32.174 36.639 1.00 51.44 451 THR A CA 1
ATOM 3620 C C . THR A 1 451 ? 59.178 -31.650 35.713 1.00 51.44 451 THR A C 1
ATOM 3622 O O . THR A 1 451 ? 59.190 -30.460 35.403 1.00 51.44 451 THR A O 1
ATOM 3625 N N . MET A 1 452 ? 60.097 -32.498 35.229 1.00 51.00 452 MET A N 1
ATOM 3626 C CA . MET A 1 452 ? 61.239 -32.056 34.404 1.00 51.00 452 MET A CA 1
ATOM 3627 C C . MET A 1 452 ? 61.492 -32.878 33.122 1.00 51.00 452 MET A C 1
ATOM 3629 O O . MET A 1 452 ? 62.637 -33.105 32.741 1.00 51.00 452 MET A O 1
ATOM 3633 N N . GLY A 1 453 ? 60.440 -33.287 32.402 1.00 40.69 453 GLY A N 1
ATOM 3634 C CA . GLY A 1 453 ? 60.560 -33.974 31.104 1.00 40.69 453 GLY A CA 1
ATOM 3635 C C . GLY A 1 453 ? 60.089 -33.140 29.904 1.00 40.69 453 GLY A C 1
ATOM 3636 O O . GLY A 1 453 ? 58.891 -33.020 29.666 1.00 40.69 453 GLY A O 1
ATOM 3637 N N . THR A 1 454 ? 61.031 -32.616 29.117 1.00 49.56 454 THR A N 1
ATOM 3638 C CA . THR A 1 454 ? 60.830 -31.958 27.808 1.00 49.56 454 THR A CA 1
ATOM 3639 C C . THR A 1 454 ? 60.973 -32.970 26.668 1.00 49.56 454 THR A C 1
ATOM 3641 O O . THR A 1 454 ? 62.040 -33.550 26.586 1.00 49.56 454 THR A O 1
ATOM 3644 N N . TYR A 1 455 ? 59.993 -33.112 25.760 1.00 41.62 455 TYR A N 1
ATOM 3645 C CA . TYR A 1 455 ? 60.121 -33.617 24.365 1.00 41.62 455 TYR A CA 1
ATOM 3646 C C . TYR A 1 455 ? 58.834 -33.200 23.615 1.00 41.62 455 TYR A C 1
ATOM 3648 O O . TYR A 1 455 ? 57.742 -33.579 24.020 1.00 41.62 455 TYR A O 1
ATOM 3656 N N . HIS A 1 456 ? 58.807 -32.268 22.653 1.00 35.78 456 HIS A N 1
ATOM 3657 C CA . HIS A 1 456 ? 59.488 -32.210 21.349 1.00 35.78 456 HIS A CA 1
ATOM 3658 C C . HIS A 1 456 ? 59.253 -33.479 20.510 1.00 35.78 456 HIS A C 1
ATOM 3660 O O . HIS A 1 456 ? 59.939 -34.477 20.701 1.00 35.78 456 HIS A O 1
ATOM 3666 N N . GLY A 1 457 ? 58.266 -33.433 19.596 1.00 53.34 457 GLY A N 1
ATOM 3667 C CA . GLY A 1 457 ? 58.031 -34.507 18.617 1.00 53.34 457 GLY A CA 1
ATOM 3668 C C . GLY A 1 457 ? 56.584 -34.914 18.289 1.00 53.34 457 GLY A C 1
ATOM 3669 O O . GLY A 1 457 ? 56.407 -35.998 17.745 1.00 53.34 457 GLY A O 1
ATOM 3670 N N . MET A 1 458 ? 55.543 -34.111 18.565 1.00 46.19 458 MET A N 1
ATOM 3671 C CA . MET A 1 458 ? 54.170 -34.432 18.119 1.00 46.19 458 MET A CA 1
ATOM 3672 C C . MET A 1 458 ? 53.508 -33.309 17.307 1.00 46.19 458 MET A C 1
ATOM 3674 O O . MET A 1 458 ? 53.552 -32.133 17.657 1.00 46.19 458 MET A O 1
ATOM 3678 N N . THR A 1 459 ? 52.921 -33.714 16.179 1.00 51.03 459 THR A N 1
ATOM 3679 C CA . THR A 1 459 ? 52.407 -32.901 15.066 1.00 51.03 459 THR A CA 1
ATOM 3680 C C . THR A 1 459 ? 51.030 -32.269 15.310 1.00 51.03 459 THR A C 1
ATOM 3682 O O . THR A 1 459 ? 50.177 -32.837 15.986 1.00 51.03 459 THR A O 1
ATOM 3685 N N . LEU A 1 460 ? 50.787 -31.140 14.635 1.00 45.88 460 LEU A N 1
ATOM 3686 C CA . LEU A 1 460 ? 49.728 -30.130 14.826 1.00 45.88 460 LEU A CA 1
ATOM 3687 C C . LEU A 1 460 ? 48.240 -30.558 14.712 1.00 45.88 460 LEU A C 1
ATOM 3689 O O . LEU A 1 460 ? 47.371 -29.691 14.703 1.00 45.88 460 LEU A O 1
ATOM 3693 N N . LYS A 1 461 ? 47.904 -31.852 14.623 1.00 47.72 461 LYS A N 1
ATOM 3694 C CA . LYS A 1 461 ? 46.504 -32.335 14.541 1.00 47.72 461 LYS A CA 1
ATOM 3695 C C . LYS A 1 461 ? 45.897 -32.776 15.882 1.00 47.72 461 LYS A C 1
ATOM 3697 O O . LYS A 1 461 ? 44.744 -33.186 15.906 1.00 47.72 461 LYS A O 1
ATOM 3702 N N . SER A 1 462 ? 46.625 -32.672 16.993 1.00 49.12 462 SER A N 1
ATOM 3703 C CA . SER A 1 462 ? 46.173 -33.143 18.314 1.00 49.12 462 SER A CA 1
ATOM 3704 C C . SER A 1 462 ? 45.911 -32.036 19.349 1.00 49.12 462 SER A C 1
ATOM 3706 O O . SER A 1 462 ? 45.776 -32.345 20.528 1.00 49.12 462 SER A O 1
ATOM 3708 N N . VAL A 1 463 ? 45.819 -30.757 18.949 1.00 46.41 463 VAL A N 1
ATOM 3709 C CA . VAL A 1 463 ? 45.657 -29.623 19.893 1.00 46.41 463 VAL A CA 1
ATOM 3710 C C . VAL A 1 463 ? 44.482 -28.691 19.550 1.00 46.41 463 VAL A C 1
ATOM 3712 O O . VAL A 1 463 ? 44.553 -27.496 19.809 1.00 46.41 463 VAL A O 1
ATOM 3715 N N . THR A 1 464 ? 43.373 -29.158 18.960 1.00 44.84 464 THR A N 1
ATOM 3716 C CA . THR A 1 464 ? 42.229 -28.231 18.743 1.00 44.84 464 THR A CA 1
ATOM 3717 C C . THR A 1 464 ? 40.818 -28.763 18.961 1.00 44.84 464 THR A C 1
ATOM 3719 O O . THR A 1 464 ? 39.880 -27.991 18.826 1.00 44.84 464 THR A O 1
ATOM 3722 N N . GLU A 1 465 ? 40.619 -29.997 19.420 1.00 38.53 465 GLU A N 1
ATOM 3723 C CA . GLU A 1 465 ? 39.279 -30.463 19.817 1.00 38.53 465 GLU A CA 1
ATOM 3724 C C . GLU A 1 465 ? 39.417 -31.652 20.788 1.00 38.53 465 GLU A C 1
ATOM 3726 O O . GLU A 1 465 ? 39.973 -32.677 20.425 1.00 38.53 465 GLU A O 1
ATOM 3731 N N . GLY A 1 466 ? 38.998 -31.601 22.053 1.00 32.03 466 GLY A N 1
ATOM 3732 C CA . GLY A 1 466 ? 38.278 -30.542 22.740 1.00 32.03 466 GLY A CA 1
ATOM 3733 C C . GLY A 1 466 ? 38.173 -30.779 24.250 1.00 32.03 466 GLY A C 1
ATOM 3734 O O . GLY A 1 466 ? 38.400 -31.874 24.767 1.00 32.03 466 GLY A O 1
ATOM 3735 N N . ALA A 1 467 ? 37.794 -29.715 24.955 1.00 32.78 467 ALA A N 1
ATOM 3736 C CA . ALA A 1 467 ? 37.287 -29.779 26.315 1.00 32.78 467 ALA A CA 1
ATOM 3737 C C . ALA A 1 467 ? 35.779 -30.047 26.264 1.00 32.78 467 ALA A C 1
ATOM 3739 O O . ALA A 1 467 ? 35.026 -29.223 25.747 1.00 32.78 467 ALA A O 1
ATOM 3740 N N . SER A 1 468 ? 35.356 -31.189 26.806 1.00 34.69 468 SER A N 1
ATOM 3741 C CA . SER A 1 468 ? 34.145 -31.377 27.627 1.00 34.69 468 SER A CA 1
ATOM 3742 C C . SER A 1 468 ? 33.771 -32.856 27.637 1.00 34.69 468 SER A C 1
ATOM 3744 O O . SER A 1 468 ? 33.101 -33.311 26.720 1.00 34.69 468 SER A O 1
ATOM 3746 N N . ALA A 1 469 ? 34.198 -33.597 28.666 1.00 32.00 469 ALA A N 1
ATOM 3747 C CA . ALA A 1 469 ? 33.465 -34.733 29.246 1.00 32.00 469 ALA A CA 1
ATOM 3748 C C . ALA A 1 469 ? 34.375 -35.562 30.159 1.00 32.00 469 ALA A C 1
ATOM 3750 O O . ALA A 1 469 ? 35.383 -36.096 29.709 1.00 32.00 469 ALA A O 1
ATOM 3751 N N . ARG A 1 470 ? 33.961 -35.754 31.416 1.00 32.81 470 ARG A N 1
ATOM 3752 C CA . ARG A 1 470 ? 34.098 -37.027 32.143 1.00 32.81 470 ARG A CA 1
ATOM 3753 C C . ARG A 1 470 ? 33.302 -36.978 33.443 1.00 32.81 470 ARG A C 1
ATOM 3755 O O . ARG A 1 470 ? 33.607 -36.189 34.330 1.00 32.81 470 ARG A O 1
ATOM 3762 N N . LYS A 1 471 ? 32.325 -37.876 33.548 1.00 30.91 471 LYS A N 1
ATOM 3763 C CA . LYS A 1 471 ? 32.221 -38.956 34.552 1.00 30.91 471 LYS A CA 1
ATOM 3764 C C . LYS A 1 471 ? 30.888 -39.678 34.314 1.00 30.91 471 LYS A C 1
ATOM 3766 O O . LYS A 1 471 ? 29.910 -39.013 34.006 1.00 30.91 471 LYS A O 1
ATOM 3771 N N . ALA A 1 472 ? 30.719 -40.983 34.480 1.00 30.72 472 ALA A N 1
ATOM 3772 C CA . ALA A 1 472 ? 31.561 -42.184 34.486 1.00 30.72 472 ALA A CA 1
ATOM 3773 C C . ALA A 1 472 ? 30.558 -43.372 34.466 1.00 30.72 472 ALA A C 1
ATOM 3775 O O . ALA A 1 472 ? 29.441 -43.222 34.956 1.00 30.72 472 ALA A O 1
ATOM 3776 N N . GLN A 1 473 ? 30.929 -44.509 33.868 1.00 29.59 473 GLN A N 1
ATOM 3777 C CA . GLN A 1 473 ? 30.108 -45.725 33.671 1.00 29.59 473 GLN A CA 1
ATOM 3778 C C . GLN A 1 473 ? 30.127 -46.665 34.895 1.00 29.59 473 GLN A C 1
ATOM 3780 O O . GLN A 1 473 ? 31.047 -46.590 35.705 1.00 29.59 473 GLN A O 1
ATOM 3785 N N . THR A 1 474 ? 29.156 -47.576 35.071 1.00 26.94 474 THR A N 1
ATOM 3786 C CA . THR A 1 474 ? 29.170 -48.995 34.593 1.00 26.94 474 THR A CA 1
ATOM 3787 C C . THR A 1 474 ? 27.903 -49.741 35.100 1.00 26.94 474 THR A C 1
ATOM 3789 O O . THR A 1 474 ? 27.264 -49.212 36.007 1.00 26.94 474 THR A O 1
ATOM 3792 N N . PRO A 1 475 ? 27.573 -50.995 34.699 1.00 36.84 475 PRO A N 1
ATOM 3793 C CA . PRO A 1 475 ? 27.603 -51.676 33.391 1.00 36.84 475 PRO A CA 1
ATOM 3794 C C . PRO A 1 475 ? 26.234 -52.342 33.015 1.00 36.84 475 PRO A C 1
ATOM 3796 O O . PRO A 1 475 ? 25.263 -52.282 33.762 1.00 36.84 475 PRO A O 1
ATOM 3799 N N . ALA A 1 476 ? 26.152 -52.946 31.822 1.00 38.03 476 ALA A N 1
ATOM 3800 C CA . ALA A 1 476 ? 24.932 -53.344 31.095 1.00 38.03 476 ALA A CA 1
ATOM 3801 C C . ALA A 1 476 ? 24.294 -54.713 31.453 1.00 38.03 476 ALA A C 1
ATOM 3803 O O . ALA A 1 476 ? 25.003 -55.656 31.787 1.00 38.03 476 ALA A O 1
ATOM 3804 N N . LEU A 1 477 ? 22.975 -54.840 31.206 1.00 29.66 477 LEU A N 1
ATOM 3805 C CA . LEU A 1 477 ? 22.245 -56.089 30.908 1.00 29.66 477 LEU A CA 1
ATOM 3806 C C . LEU A 1 477 ? 21.184 -55.853 29.800 1.00 29.66 477 LEU A C 1
ATOM 3808 O O . LEU A 1 477 ? 20.707 -54.738 29.604 1.00 29.66 477 LEU A O 1
ATOM 3812 N N . GLN A 1 478 ? 20.897 -56.920 29.053 1.00 35.56 478 GLN A N 1
ATOM 3813 C CA . GLN A 1 478 ? 20.221 -57.038 27.744 1.00 35.56 478 GLN A CA 1
ATOM 3814 C C . GLN A 1 478 ? 18.664 -56.864 27.735 1.00 35.56 478 GLN A C 1
ATOM 3816 O O . GLN A 1 478 ? 18.074 -56.676 28.797 1.00 35.56 478 GLN A O 1
ATOM 3821 N N . PRO A 1 479 ? 17.987 -56.856 26.553 1.00 51.41 479 PRO A N 1
ATOM 3822 C CA . PRO A 1 479 ? 16.804 -56.028 26.262 1.00 51.41 479 PRO A CA 1
ATOM 3823 C C . PRO A 1 479 ? 15.442 -56.754 26.301 1.00 51.41 479 PRO A C 1
ATOM 3825 O O . PRO A 1 479 ? 15.359 -57.944 26.016 1.00 51.41 479 PRO A O 1
ATOM 3828 N N . VAL A 1 480 ? 14.348 -56.001 26.520 1.00 33.06 480 VAL A N 1
ATOM 3829 C CA . VAL A 1 480 ? 12.957 -56.407 26.197 1.00 33.06 480 VAL A CA 1
ATOM 3830 C C . VAL A 1 480 ? 12.145 -55.175 25.726 1.00 33.06 480 VAL A C 1
ATOM 3832 O O . VAL A 1 480 ? 12.238 -54.123 26.363 1.00 33.06 480 VAL A O 1
ATOM 3835 N N . PRO A 1 481 ? 11.368 -55.247 24.621 1.00 41.62 481 PRO A N 1
ATOM 3836 C CA . PRO A 1 481 ? 10.821 -54.077 23.927 1.00 41.62 481 PRO A CA 1
ATOM 3837 C C . PRO A 1 481 ? 9.456 -53.626 24.473 1.00 41.62 481 PRO A C 1
ATOM 3839 O O . PRO A 1 481 ? 8.613 -54.450 24.825 1.00 41.62 481 PRO A O 1
ATOM 3842 N N . ARG A 1 482 ? 9.194 -52.311 24.463 1.00 33.41 482 ARG A N 1
ATOM 3843 C CA . ARG A 1 482 ? 7.839 -51.736 24.563 1.00 33.41 482 ARG A CA 1
ATOM 3844 C C . ARG A 1 482 ? 7.660 -50.541 23.612 1.00 33.41 482 ARG A C 1
ATOM 3846 O O . ARG A 1 482 ? 8.643 -49.884 23.277 1.00 33.41 482 ARG A O 1
ATOM 3853 N N . PRO A 1 483 ? 6.428 -50.315 23.120 1.00 36.47 483 PRO A N 1
ATOM 3854 C CA . PRO A 1 483 ? 6.182 -49.763 21.795 1.00 36.47 483 PRO A CA 1
ATOM 3855 C C . PRO A 1 483 ? 6.263 -48.236 21.723 1.00 36.47 483 PRO A C 1
ATOM 3857 O O . PRO A 1 483 ? 5.960 -47.504 22.661 1.00 36.47 483 PRO A O 1
ATOM 3860 N N . VAL A 1 484 ? 6.660 -47.796 20.534 1.00 36.09 484 VAL A N 1
ATOM 3861 C CA . VAL A 1 484 ? 6.871 -46.421 20.082 1.00 36.09 484 VAL A CA 1
ATOM 3862 C C . VAL A 1 484 ? 5.563 -45.620 20.096 1.00 36.09 484 VAL A C 1
ATOM 3864 O O . VAL A 1 484 ? 4.725 -45.768 19.211 1.00 36.09 484 VAL A O 1
ATOM 3867 N N . SER A 1 485 ? 5.416 -44.703 21.053 1.00 38.25 485 SER A N 1
ATOM 3868 C CA . SER A 1 485 ? 4.573 -43.515 20.886 1.00 38.25 485 SER A CA 1
ATOM 3869 C C . SER A 1 485 ? 5.461 -42.360 20.426 1.00 38.25 485 SER A C 1
ATOM 3871 O O . SER A 1 485 ? 6.391 -41.956 21.124 1.00 38.25 485 SER A O 1
ATOM 3873 N N . GLN A 1 486 ? 5.186 -41.891 19.214 1.00 43.09 486 GLN A N 1
ATOM 3874 C CA . GLN A 1 486 ? 5.955 -40.940 18.416 1.00 43.09 486 GLN A CA 1
ATOM 3875 C C . GLN A 1 486 ? 6.500 -39.747 19.218 1.00 43.09 486 GLN A C 1
ATOM 3877 O O . GLN A 1 486 ? 5.756 -38.908 19.729 1.00 43.09 486 GLN A O 1
ATOM 3882 N N . ALA A 1 487 ? 7.829 -39.652 19.270 1.00 36.00 487 ALA A N 1
ATOM 3883 C CA . ALA A 1 487 ? 8.532 -38.480 19.753 1.00 36.00 487 ALA A CA 1
ATOM 3884 C C . ALA A 1 487 ? 8.350 -37.310 18.773 1.00 36.00 487 ALA A C 1
ATOM 3886 O O . ALA A 1 487 ? 8.602 -37.407 17.572 1.00 36.00 487 ALA A O 1
ATOM 3887 N N . ARG A 1 488 ? 7.926 -36.182 19.335 1.00 39.31 488 ARG A N 1
ATOM 3888 C CA . ARG A 1 488 ? 7.937 -34.842 18.747 1.00 39.31 488 ARG A CA 1
ATOM 3889 C C . ARG A 1 488 ? 9.318 -34.536 18.126 1.00 39.31 488 ARG A C 1
ATOM 3891 O O . ARG A 1 488 ? 10.321 -34.742 18.808 1.00 39.31 488 ARG A O 1
ATOM 3898 N N . PRO A 1 489 ? 9.403 -34.015 16.886 1.00 37.59 489 PRO A N 1
ATOM 3899 C CA . PRO A 1 489 ? 10.691 -33.704 16.271 1.00 37.59 489 PRO A CA 1
ATOM 3900 C C . PRO A 1 489 ? 11.403 -32.545 17.000 1.00 37.59 489 PRO A C 1
ATOM 3902 O O . PRO A 1 489 ? 10.735 -31.676 17.576 1.00 37.59 489 PRO A O 1
ATOM 3905 N N . PRO A 1 490 ? 12.750 -32.520 16.983 1.00 38.34 490 PRO A N 1
ATOM 3906 C CA . PRO A 1 490 ? 13.560 -31.576 17.749 1.00 38.34 490 PRO A CA 1
ATOM 3907 C C . PRO A 1 490 ? 13.375 -30.126 17.262 1.00 38.34 490 PRO A C 1
ATOM 3909 O O . PRO A 1 490 ? 13.220 -29.883 16.060 1.00 38.34 490 PRO A O 1
ATOM 3912 N N . PRO A 1 491 ? 13.423 -29.125 18.159 1.00 53.97 491 PRO A N 1
ATOM 3913 C CA . PRO A 1 491 ? 13.137 -27.744 17.810 1.00 53.97 491 PRO A CA 1
ATOM 3914 C C . PRO A 1 491 ? 14.421 -27.002 17.416 1.00 53.97 491 PRO A C 1
ATOM 3916 O O . PRO A 1 491 ? 14.895 -26.211 18.217 1.00 53.97 491 PRO A O 1
ATOM 3919 N N . ASN A 1 492 ? 15.003 -27.227 16.224 1.00 46.19 492 ASN A N 1
ATOM 3920 C CA . ASN A 1 492 ? 15.900 -26.217 15.613 1.00 46.19 492 ASN A CA 1
ATOM 3921 C C . ASN A 1 492 ? 16.349 -26.457 14.154 1.00 46.19 492 ASN A C 1
ATOM 3923 O O . ASN A 1 492 ? 17.520 -26.293 13.821 1.00 46.19 492 ASN A O 1
ATOM 3927 N N . GLN A 1 493 ? 15.436 -26.758 13.232 1.00 45.78 493 GLN A N 1
ATOM 3928 C CA . GLN A 1 493 ? 15.687 -26.407 11.829 1.00 45.78 493 GLN A CA 1
ATOM 3929 C C . GLN A 1 493 ? 14.946 -25.104 11.547 1.00 45.78 493 GLN A C 1
ATOM 3931 O O . GLN A 1 493 ? 13.715 -25.081 11.500 1.00 45.78 493 GLN A O 1
ATOM 3936 N N . LYS A 1 494 ? 15.684 -23.992 11.419 1.00 46.22 494 LYS A N 1
ATOM 3937 C CA . LYS A 1 494 ? 15.131 -22.730 10.911 1.00 46.22 494 LYS A CA 1
ATOM 3938 C C . LYS A 1 494 ? 14.479 -23.044 9.563 1.00 46.22 494 LYS A C 1
ATOM 3940 O O . LYS A 1 494 ? 15.188 -23.252 8.585 1.00 46.22 494 LYS A O 1
ATOM 3945 N N . LYS A 1 495 ? 13.144 -23.129 9.509 1.00 55.34 495 LYS A N 1
ATOM 3946 C CA . LYS A 1 495 ? 12.415 -23.268 8.242 1.00 55.34 495 LYS A CA 1
ATOM 3947 C C . LYS A 1 495 ? 12.882 -22.131 7.330 1.00 55.34 495 LYS A C 1
ATOM 3949 O O . LYS A 1 495 ? 12.705 -20.966 7.687 1.00 55.34 495 LYS A O 1
ATOM 3954 N N . GLY A 1 496 ? 13.524 -22.473 6.210 1.00 65.31 496 GLY A N 1
ATOM 3955 C CA . GLY A 1 496 ? 13.981 -21.502 5.218 1.00 65.31 496 GLY A CA 1
ATOM 3956 C C . GLY A 1 496 ? 12.834 -20.592 4.777 1.00 65.31 496 GLY A C 1
ATOM 3957 O O . GLY A 1 496 ? 11.668 -20.999 4.781 1.00 65.31 496 GLY A O 1
ATOM 3958 N N . SER A 1 497 ? 13.149 -19.339 4.442 1.00 79.69 497 SER A N 1
ATOM 3959 C CA . SER A 1 497 ? 12.147 -18.394 3.936 1.00 79.69 497 SER A CA 1
ATOM 3960 C C . SER A 1 497 ? 11.445 -18.984 2.711 1.00 79.69 497 SER A C 1
ATOM 3962 O O . SER A 1 497 ? 12.100 -19.555 1.851 1.00 79.69 497 SER A O 1
ATOM 3964 N N . ARG A 1 498 ? 10.119 -18.852 2.611 1.00 88.06 498 ARG A N 1
ATOM 3965 C CA . ARG A 1 498 ? 9.333 -19.314 1.444 1.00 88.06 498 ARG A CA 1
ATOM 3966 C C . ARG A 1 498 ? 8.945 -18.170 0.507 1.00 88.06 498 ARG A C 1
ATOM 3968 O O . ARG A 1 498 ? 8.110 -18.358 -0.373 1.00 88.06 498 ARG A O 1
ATOM 3975 N N . THR A 1 499 ? 9.512 -16.984 0.728 1.00 92.75 499 THR A N 1
ATOM 3976 C CA . THR A 1 499 ? 9.220 -15.786 -0.061 1.00 92.75 499 THR A CA 1
ATOM 3977 C C . THR A 1 499 ? 9.923 -15.876 -1.420 1.00 92.75 499 THR A C 1
ATOM 3979 O O . THR A 1 499 ? 11.154 -16.003 -1.430 1.00 92.75 499 THR A O 1
ATOM 3982 N N . PRO A 1 500 ? 9.185 -15.805 -2.540 1.00 95.25 500 PRO A N 1
ATOM 3983 C CA . PRO A 1 500 ? 9.758 -15.804 -3.883 1.00 95.25 500 PRO A CA 1
ATOM 3984 C C . PRO A 1 500 ? 10.609 -14.556 -4.160 1.00 95.25 500 PRO A C 1
ATOM 3986 O O . PRO A 1 500 ? 10.328 -13.470 -3.646 1.00 95.25 500 PRO A O 1
ATOM 3989 N N . ILE A 1 501 ? 11.648 -14.717 -4.981 1.00 96.31 501 ILE A N 1
ATOM 3990 C CA . ILE A 1 501 ? 12.614 -13.679 -5.357 1.00 96.31 501 ILE A CA 1
ATOM 3991 C C . ILE A 1 501 ? 12.513 -13.380 -6.858 1.00 96.31 501 ILE A C 1
ATOM 3993 O O . ILE A 1 501 ? 12.510 -14.295 -7.683 1.00 96.31 501 ILE A O 1
ATOM 3997 N N . ILE A 1 502 ? 12.469 -12.098 -7.209 1.00 96.88 502 ILE A N 1
ATOM 3998 C CA . ILE A 1 502 ? 12.523 -11.581 -8.577 1.00 96.88 502 ILE A CA 1
ATOM 3999 C C . ILE A 1 502 ? 13.834 -10.810 -8.737 1.00 96.88 502 ILE A C 1
ATOM 4001 O O . ILE A 1 502 ? 14.140 -9.926 -7.936 1.00 96.88 502 ILE A O 1
ATOM 4005 N N . ILE A 1 503 ? 14.604 -11.139 -9.770 1.00 96.56 503 ILE A N 1
ATOM 4006 C CA . ILE A 1 503 ? 15.856 -10.446 -10.082 1.00 96.56 503 ILE A CA 1
ATOM 4007 C C . ILE A 1 503 ? 15.599 -9.448 -11.206 1.00 96.56 503 ILE A C 1
ATOM 4009 O O . ILE A 1 503 ? 15.069 -9.807 -12.257 1.00 96.56 503 ILE A O 1
ATOM 4013 N N . ILE A 1 504 ? 15.997 -8.200 -10.996 1.00 95.50 504 ILE A N 1
ATOM 4014 C CA . ILE A 1 504 ? 15.983 -7.156 -12.021 1.00 95.50 504 ILE A CA 1
ATOM 4015 C C . ILE A 1 504 ? 17.419 -6.797 -12.421 1.00 95.50 504 ILE A C 1
ATOM 4017 O O . ILE A 1 504 ? 18.348 -7.037 -11.648 1.00 95.50 504 ILE A O 1
ATOM 4021 N N . PRO A 1 505 ? 17.655 -6.247 -13.620 1.00 92.12 505 PRO A N 1
ATOM 4022 C CA . PRO A 1 505 ? 18.995 -5.830 -14.003 1.00 92.12 505 PRO A CA 1
ATOM 4023 C C . PRO A 1 505 ? 19.459 -4.623 -13.179 1.00 92.12 505 PRO A C 1
ATOM 4025 O O . PRO A 1 505 ? 18.689 -3.708 -12.890 1.00 92.12 505 PRO A O 1
ATOM 4028 N N . ALA A 1 506 ? 20.754 -4.588 -12.864 1.00 87.25 506 ALA A N 1
ATOM 4029 C CA . ALA A 1 506 ? 21.382 -3.476 -12.149 1.00 87.25 506 ALA A CA 1
ATOM 4030 C C . ALA A 1 506 ? 21.649 -2.240 -13.032 1.00 87.25 506 ALA A C 1
ATOM 4032 O O . ALA A 1 506 ? 22.120 -1.218 -12.528 1.00 87.25 506 ALA A O 1
ATOM 4033 N N . ALA A 1 507 ? 21.390 -2.312 -14.343 1.00 85.81 507 ALA A N 1
ATOM 4034 C CA . ALA A 1 507 ? 21.691 -1.205 -15.242 1.00 85.81 507 ALA A CA 1
ATOM 4035 C C . ALA A 1 507 ? 20.668 -0.072 -15.113 1.00 85.81 507 ALA A C 1
ATOM 4037 O O . ALA A 1 507 ? 19.455 -0.272 -15.160 1.00 85.81 507 ALA A O 1
ATOM 4038 N N . THR A 1 508 ? 21.184 1.149 -15.016 1.00 82.19 508 THR A N 1
ATOM 4039 C CA . THR A 1 508 ? 20.399 2.379 -14.850 1.00 82.19 508 THR A CA 1
ATOM 4040 C C . THR A 1 508 ? 19.543 2.728 -16.064 1.00 82.19 508 THR A C 1
ATOM 4042 O O . THR A 1 508 ? 18.562 3.452 -15.913 1.00 82.19 508 THR A O 1
ATOM 4045 N N . THR A 1 509 ? 19.899 2.211 -17.242 1.00 85.81 509 THR A N 1
ATOM 4046 C CA . THR A 1 509 ? 19.174 2.370 -18.511 1.00 85.81 509 THR A CA 1
ATOM 4047 C C . THR A 1 509 ? 17.999 1.402 -18.663 1.00 85.81 509 THR A C 1
ATOM 4049 O O . THR A 1 509 ? 17.235 1.513 -19.618 1.00 85.81 509 THR A O 1
ATOM 4052 N N . SER A 1 510 ? 17.836 0.451 -17.738 1.00 90.31 510 SER A N 1
ATOM 4053 C CA . SER A 1 510 ? 16.707 -0.478 -17.742 1.00 90.31 510 SER A CA 1
ATOM 4054 C C . SER A 1 510 ? 15.376 0.243 -17.509 1.00 90.31 510 SER A C 1
ATOM 4056 O O . SER A 1 510 ? 15.280 1.154 -16.684 1.00 90.31 510 SER A O 1
ATOM 4058 N N . LEU A 1 511 ? 14.319 -0.235 -18.171 1.00 92.75 511 LEU A N 1
ATOM 4059 C CA . LEU A 1 511 ? 12.945 0.220 -17.936 1.00 92.75 511 LEU A CA 1
ATOM 4060 C C . LEU A 1 511 ? 12.438 -0.143 -16.534 1.00 92.75 511 LEU A C 1
ATOM 4062 O O . LEU A 1 511 ? 11.624 0.583 -15.967 1.00 92.75 511 LEU A O 1
ATOM 4066 N N . ILE A 1 512 ? 12.949 -1.236 -15.964 1.00 94.44 512 ILE A N 1
ATOM 4067 C CA . ILE A 1 512 ? 12.696 -1.652 -14.583 1.00 94.44 512 ILE A CA 1
ATOM 4068 C C . ILE A 1 512 ? 13.975 -1.527 -13.753 1.00 94.44 512 ILE A C 1
ATOM 4070 O O . ILE A 1 512 ? 15.017 -2.076 -14.109 1.00 94.44 512 ILE A O 1
ATOM 4074 N N . THR A 1 513 ? 13.884 -0.803 -12.641 1.00 94.00 513 THR A N 1
ATOM 4075 C CA . THR A 1 513 ? 14.959 -0.554 -11.677 1.00 94.00 513 THR A CA 1
ATOM 4076 C C . THR A 1 513 ? 14.417 -0.649 -10.249 1.00 94.00 513 THR A C 1
ATOM 4078 O O . THR A 1 513 ? 13.207 -0.670 -10.026 1.00 94.00 513 THR A O 1
ATOM 4081 N N . MET A 1 514 ? 15.301 -0.648 -9.248 1.00 93.75 514 MET A N 1
ATOM 4082 C CA . MET A 1 514 ? 14.890 -0.689 -7.836 1.00 93.75 514 MET A CA 1
ATOM 4083 C C . MET A 1 514 ? 14.014 0.507 -7.417 1.00 93.75 514 MET A C 1
ATOM 4085 O O . MET A 1 514 ? 13.299 0.417 -6.426 1.00 93.75 514 MET A O 1
ATOM 4089 N N . LEU A 1 515 ? 14.030 1.612 -8.175 1.00 92.25 515 LEU A N 1
ATOM 4090 C CA . LEU A 1 515 ? 13.244 2.815 -7.880 1.00 92.25 515 LEU A CA 1
ATOM 4091 C C . LEU A 1 515 ? 11.775 2.708 -8.303 1.00 92.25 515 LEU A C 1
ATOM 4093 O O . LEU A 1 515 ? 10.919 3.330 -7.678 1.00 92.25 515 LEU A O 1
ATOM 4097 N N . ASN A 1 516 ? 11.489 1.970 -9.379 1.00 93.44 516 ASN A N 1
ATOM 4098 C CA . ASN A 1 516 ? 10.151 1.875 -9.969 1.00 93.44 516 ASN A CA 1
ATOM 4099 C C . ASN A 1 516 ? 9.567 0.454 -9.944 1.00 93.44 516 ASN A C 1
ATOM 4101 O O . ASN A 1 516 ? 8.399 0.276 -10.283 1.00 93.44 516 ASN A O 1
ATOM 4105 N N . ALA A 1 517 ? 10.335 -0.560 -9.521 1.00 93.94 517 ALA A N 1
ATOM 4106 C CA . ALA A 1 517 ? 9.886 -1.953 -9.469 1.00 93.94 517 ALA A CA 1
ATOM 4107 C C . ALA A 1 517 ? 8.597 -2.138 -8.655 1.00 93.94 517 ALA A C 1
ATOM 4109 O O . ALA A 1 517 ? 7.767 -2.978 -9.004 1.00 93.94 517 ALA A O 1
ATOM 4110 N N . LYS A 1 518 ? 8.408 -1.344 -7.593 1.00 93.69 518 LYS A N 1
ATOM 4111 C CA . LYS A 1 518 ? 7.185 -1.380 -6.789 1.00 93.69 518 LYS A CA 1
ATOM 4112 C C . LYS A 1 518 ? 5.970 -0.903 -7.581 1.00 93.69 518 LYS A C 1
ATOM 4114 O O . LYS A 1 518 ? 4.990 -1.633 -7.655 1.00 93.69 518 LYS A O 1
ATOM 4119 N N . ASP A 1 519 ? 6.057 0.255 -8.223 1.00 93.56 519 ASP A N 1
ATOM 4120 C CA . ASP A 1 519 ? 4.958 0.810 -9.021 1.00 93.56 519 ASP A CA 1
ATOM 4121 C C . ASP A 1 519 ? 4.608 -0.099 -10.211 1.00 93.56 519 ASP A C 1
ATOM 4123 O O . ASP A 1 519 ? 3.440 -0.355 -10.495 1.00 93.56 519 ASP A O 1
ATOM 4127 N N . LEU A 1 520 ? 5.635 -0.656 -10.859 1.00 94.19 520 LEU A N 1
ATOM 4128 C CA . LEU A 1 520 ? 5.501 -1.565 -11.997 1.00 94.19 520 LEU A CA 1
ATOM 4129 C C . LEU A 1 520 ? 4.799 -2.870 -11.623 1.00 94.19 520 LEU A C 1
ATOM 4131 O O . LEU A 1 520 ? 3.818 -3.261 -12.249 1.00 94.19 520 LEU A O 1
ATOM 4135 N N . LEU A 1 521 ? 5.326 -3.572 -10.620 1.00 94.25 521 LEU A N 1
ATOM 4136 C CA . LEU A 1 521 ? 4.922 -4.945 -10.329 1.00 94.25 521 LEU A CA 1
ATOM 4137 C C . LEU A 1 521 ? 3.759 -5.012 -9.337 1.00 94.25 521 LEU A C 1
ATOM 4139 O O . LEU A 1 521 ? 2.935 -5.918 -9.436 1.00 94.25 521 LEU A O 1
ATOM 4143 N N . GLN A 1 522 ? 3.668 -4.072 -8.395 1.00 93.44 522 GLN A N 1
ATOM 4144 C CA . GLN A 1 522 ? 2.595 -4.043 -7.402 1.00 93.44 522 GLN A CA 1
ATOM 4145 C C . GLN A 1 522 ? 1.405 -3.203 -7.869 1.00 93.44 522 GLN A C 1
ATOM 4147 O O . GLN A 1 522 ? 0.272 -3.676 -7.818 1.00 93.44 522 GLN A O 1
ATOM 4152 N N . ASP A 1 523 ? 1.664 -1.981 -8.340 1.00 92.31 523 ASP A N 1
ATOM 4153 C CA . ASP A 1 523 ? 0.603 -1.032 -8.703 1.00 92.31 523 ASP A CA 1
ATOM 4154 C C . ASP A 1 523 ? 0.212 -1.129 -10.192 1.00 92.31 523 ASP A C 1
ATOM 4156 O O . ASP A 1 523 ? -0.748 -0.493 -10.631 1.00 92.31 523 ASP A O 1
ATOM 4160 N N . LEU A 1 524 ? 0.913 -1.981 -10.956 1.00 93.75 524 LEU A N 1
ATOM 4161 C CA . LEU A 1 524 ? 0.687 -2.254 -12.380 1.00 93.75 524 LEU A CA 1
ATOM 4162 C C . LEU A 1 524 ? 0.772 -0.989 -13.245 1.00 93.75 524 LEU A C 1
ATOM 4164 O O . LEU A 1 524 ? 0.037 -0.844 -14.225 1.00 93.75 524 LEU A O 1
ATOM 4168 N N . LYS A 1 525 ? 1.653 -0.061 -12.860 1.00 92.44 525 LYS A N 1
ATOM 4169 C CA . LYS A 1 525 ? 1.805 1.250 -13.490 1.00 92.44 525 LYS A CA 1
ATOM 4170 C C . LYS A 1 525 ? 3.261 1.514 -13.842 1.00 92.44 525 LYS A C 1
ATOM 4172 O O . LYS A 1 525 ? 4.140 1.470 -12.983 1.00 92.44 525 LYS A O 1
ATOM 4177 N N . PHE A 1 526 ? 3.515 1.872 -15.098 1.00 93.88 526 PHE A N 1
ATOM 4178 C CA . PHE A 1 526 ? 4.847 2.294 -15.503 1.00 93.88 526 PHE A CA 1
ATOM 4179 C C . PHE A 1 526 ? 5.129 3.732 -15.051 1.00 93.88 526 PHE A C 1
ATOM 4181 O O . PHE A 1 526 ? 4.382 4.660 -15.366 1.00 93.88 526 PHE A O 1
ATOM 4188 N N . ILE A 1 527 ? 6.241 3.914 -14.339 1.00 92.19 527 ILE A N 1
ATOM 4189 C CA . ILE A 1 527 ? 6.823 5.217 -13.999 1.00 92.19 527 ILE A CA 1
ATOM 4190 C C . ILE A 1 527 ? 8.308 5.152 -14.341 1.00 92.19 527 ILE A C 1
ATOM 4192 O O . ILE A 1 527 ? 8.978 4.163 -14.031 1.00 92.19 527 ILE A O 1
ATOM 4196 N N . THR A 1 528 ? 8.837 6.192 -14.982 1.00 91.69 528 THR A N 1
ATOM 4197 C CA . THR A 1 528 ? 10.253 6.215 -15.359 1.00 91.69 528 THR A CA 1
ATOM 4198 C C . THR A 1 528 ? 11.153 6.373 -14.130 1.00 91.69 528 THR A C 1
ATOM 4200 O O . THR A 1 528 ? 10.816 7.035 -13.145 1.00 91.69 528 THR A O 1
ATOM 4203 N N . SER A 1 529 ? 12.353 5.793 -14.193 1.00 89.62 529 SER A N 1
ATOM 4204 C CA . SER A 1 529 ? 13.365 5.947 -13.141 1.00 89.62 529 SER A CA 1
ATOM 4205 C C . SER A 1 529 ? 13.767 7.415 -12.929 1.00 89.62 529 SER A C 1
ATOM 4207 O O . SER A 1 529 ? 14.105 7.810 -11.816 1.00 89.62 529 SER A O 1
ATOM 4209 N N . GLU A 1 530 ? 13.716 8.242 -13.977 1.00 89.94 530 GLU A N 1
ATOM 4210 C CA . GLU A 1 530 ? 14.009 9.679 -13.907 1.00 89.94 530 GLU A CA 1
ATOM 4211 C C . GLU A 1 530 ? 12.947 10.459 -13.129 1.00 89.94 530 GLU A C 1
ATOM 4213 O O . GLU A 1 530 ? 13.293 11.285 -12.285 1.00 89.94 530 GLU A O 1
ATOM 4218 N N . GLU A 1 531 ? 11.662 10.172 -13.353 1.00 90.88 531 GLU A N 1
ATOM 4219 C CA . GLU A 1 531 ? 10.564 10.764 -12.579 1.00 90.88 531 GLU A CA 1
ATOM 4220 C C . GLU A 1 531 ? 10.683 10.419 -11.090 1.00 90.88 531 GLU A C 1
ATOM 4222 O O . GLU A 1 531 ? 10.549 11.300 -10.239 1.00 90.88 531 GLU A O 1
ATOM 4227 N N . LYS A 1 532 ? 11.022 9.165 -10.761 1.00 89.88 532 LYS A N 1
ATOM 4228 C CA . LYS A 1 532 ? 11.253 8.735 -9.371 1.00 89.88 532 LYS A CA 1
ATOM 4229 C C . LYS A 1 532 ? 12.452 9.426 -8.726 1.00 89.88 532 LYS A C 1
ATOM 4231 O O . LYS A 1 532 ? 12.371 9.827 -7.566 1.00 89.88 532 LYS A O 1
ATOM 4236 N N . LYS A 1 533 ? 13.540 9.629 -9.477 1.00 87.25 533 LYS A N 1
ATOM 4237 C CA . LYS A 1 533 ? 14.703 10.402 -9.008 1.00 87.25 533 LYS A CA 1
ATOM 4238 C C . LYS A 1 533 ? 14.345 11.864 -8.742 1.00 87.25 533 LYS A C 1
ATOM 4240 O O . LYS A 1 533 ? 14.752 12.398 -7.716 1.00 87.25 533 LYS A O 1
ATOM 4245 N N . LYS A 1 534 ? 13.546 12.495 -9.611 1.00 89.62 534 LYS A N 1
ATOM 4246 C CA . LYS A 1 534 ? 13.064 13.878 -9.416 1.00 89.62 534 LYS A CA 1
ATOM 4247 C C . LYS A 1 534 ? 12.210 14.032 -8.153 1.00 89.62 534 LYS A C 1
ATOM 4249 O O . LYS A 1 534 ? 12.223 15.093 -7.543 1.00 89.62 534 LYS A O 1
ATOM 4254 N N . GLN A 1 535 ? 11.512 12.977 -7.735 1.00 87.88 535 GLN A N 1
ATOM 4255 C CA . GLN A 1 535 ? 10.741 12.945 -6.485 1.00 87.88 535 GLN A CA 1
ATOM 4256 C C . GLN A 1 535 ? 11.608 12.762 -5.224 1.00 87.88 535 GLN A C 1
ATOM 4258 O O . GLN A 1 535 ? 11.073 12.783 -4.118 1.00 87.88 535 GLN A O 1
ATOM 4263 N N . GLY A 1 536 ? 12.928 12.588 -5.360 1.00 82.69 536 GLY A N 1
ATOM 4264 C CA . GLY A 1 536 ? 13.850 12.466 -4.228 1.00 82.69 536 GLY A CA 1
ATOM 4265 C C . GLY A 1 536 ? 13.744 11.143 -3.465 1.00 82.69 536 GLY A C 1
ATOM 4266 O O . GLY A 1 536 ? 14.137 11.078 -2.302 1.00 82.69 536 GLY A O 1
ATOM 4267 N N . ILE A 1 537 ? 13.202 10.090 -4.088 1.00 81.12 537 ILE A N 1
ATOM 4268 C CA . ILE A 1 537 ? 13.045 8.783 -3.439 1.00 81.12 537 ILE A CA 1
ATOM 4269 C C . ILE A 1 537 ? 14.422 8.106 -3.319 1.00 81.12 537 ILE A C 1
ATOM 4271 O O . ILE A 1 537 ? 15.111 7.955 -4.336 1.00 81.12 537 ILE A O 1
ATOM 4275 N N . PRO A 1 538 ? 14.841 7.689 -2.108 1.00 79.69 538 PRO A N 1
ATOM 4276 C CA . PRO A 1 538 ? 16.095 6.971 -1.924 1.00 79.69 538 PRO A CA 1
ATOM 4277 C C . PRO A 1 538 ? 16.040 5.594 -2.598 1.00 79.69 538 PRO A C 1
ATOM 4279 O O . PRO A 1 538 ? 14.996 4.948 -2.657 1.00 79.69 538 PRO A O 1
ATOM 4282 N N . ARG A 1 539 ? 17.184 5.137 -3.115 1.00 84.56 539 ARG A N 1
ATOM 4283 C CA . ARG A 1 539 ? 17.313 3.798 -3.701 1.00 84.56 539 ARG A CA 1
ATOM 4284 C C . ARG A 1 539 ? 17.512 2.763 -2.598 1.00 84.56 539 ARG A C 1
ATOM 4286 O O . ARG A 1 539 ? 18.535 2.795 -1.918 1.00 84.56 539 ARG A O 1
ATOM 4293 N N . ASP A 1 540 ? 16.606 1.796 -2.523 1.00 85.62 540 ASP A N 1
ATOM 4294 C CA . ASP A 1 540 ? 16.760 0.617 -1.673 1.00 85.62 540 ASP A CA 1
ATOM 4295 C C . ASP A 1 540 ? 17.568 -0.489 -2.372 1.00 85.62 540 ASP A C 1
ATOM 4297 O O . ASP A 1 540 ? 17.509 -0.658 -3.593 1.00 85.62 540 ASP A O 1
ATOM 4301 N N . ASN A 1 541 ? 18.309 -1.275 -1.585 1.00 86.44 541 ASN A N 1
ATOM 4302 C CA . ASN A 1 541 ? 19.027 -2.466 -2.066 1.00 86.44 541 ASN A CA 1
ATOM 4303 C C . ASN A 1 541 ? 18.111 -3.693 -2.210 1.00 86.44 541 ASN A C 1
ATOM 4305 O O . ASN A 1 541 ? 18.470 -4.671 -2.861 1.00 86.44 541 ASN A O 1
ATOM 4309 N N . GLU A 1 542 ? 16.942 -3.662 -1.573 1.00 89.44 542 GLU A N 1
ATOM 4310 C CA . GLU A 1 542 ? 15.956 -4.734 -1.587 1.00 89.44 542 GLU A CA 1
ATOM 4311 C C . GLU A 1 542 ? 14.557 -4.127 -1.488 1.00 89.44 542 GLU A C 1
ATOM 4313 O O . GLU A 1 542 ? 14.301 -3.295 -0.621 1.00 89.44 542 GLU A O 1
ATOM 4318 N N . VAL A 1 543 ? 13.647 -4.563 -2.359 1.00 93.31 543 VAL A N 1
ATOM 4319 C CA . VAL A 1 543 ? 12.262 -4.081 -2.386 1.00 93.31 543 VAL A CA 1
ATOM 4320 C C . VAL A 1 543 ? 11.326 -5.251 -2.105 1.00 93.31 543 VAL A C 1
ATOM 4322 O O . VAL A 1 543 ? 11.344 -6.258 -2.810 1.00 93.31 543 VAL A O 1
ATOM 4325 N N . LEU A 1 544 ? 10.489 -5.123 -1.075 1.00 94.12 544 LEU A N 1
ATOM 4326 C CA . LEU A 1 544 ? 9.441 -6.097 -0.765 1.00 94.12 544 LEU A CA 1
ATOM 4327 C C . LEU A 1 544 ? 8.114 -5.654 -1.387 1.00 94.12 544 LEU A C 1
ATOM 4329 O O . LEU A 1 544 ? 7.552 -4.624 -1.012 1.00 94.12 544 LEU A O 1
ATOM 4333 N N . LEU A 1 545 ? 7.609 -6.454 -2.320 1.00 94.19 545 LEU A N 1
ATOM 4334 C CA . LEU A 1 545 ? 6.310 -6.268 -2.959 1.00 94.19 545 LEU A CA 1
ATOM 4335 C C . LEU A 1 545 ? 5.233 -7.029 -2.196 1.00 94.19 545 LEU A C 1
ATOM 4337 O O . LEU A 1 545 ? 5.481 -8.127 -1.700 1.00 94.19 545 LEU A O 1
ATOM 4341 N N . GLN A 1 546 ? 4.022 -6.483 -2.164 1.00 92.56 546 GLN A N 1
ATOM 4342 C CA . GLN A 1 546 ? 2.832 -7.154 -1.647 1.00 92.56 546 GLN A CA 1
ATOM 4343 C C . GLN A 1 546 ? 1.795 -7.269 -2.760 1.00 92.56 546 GLN A C 1
ATOM 4345 O O . GLN A 1 546 ? 0.967 -6.381 -2.956 1.00 92.56 546 GLN A O 1
ATOM 4350 N N . ARG A 1 547 ? 1.851 -8.369 -3.510 1.00 90.19 547 ARG A N 1
ATOM 4351 C CA . ARG A 1 547 ? 0.918 -8.634 -4.603 1.00 90.19 547 ARG A CA 1
ATOM 4352 C C . ARG A 1 547 ? -0.405 -9.141 -4.040 1.00 90.19 547 ARG A C 1
ATOM 4354 O O . ARG A 1 547 ? -0.403 -10.097 -3.272 1.00 90.19 547 ARG A O 1
ATOM 4361 N N . ARG A 1 548 ? -1.528 -8.556 -4.453 1.00 85.69 548 ARG A N 1
ATOM 4362 C CA . ARG A 1 548 ? -2.859 -9.138 -4.222 1.00 85.69 548 ARG A CA 1
ATOM 4363 C C . ARG A 1 548 ? -3.194 -10.105 -5.353 1.00 85.69 548 ARG A C 1
ATOM 4365 O O . ARG A 1 548 ? -2.949 -9.796 -6.518 1.00 85.69 548 ARG A O 1
ATOM 4372 N N . LYS A 1 549 ? -3.708 -11.275 -5.000 1.00 82.50 549 LYS A N 1
ATOM 4373 C CA . LYS A 1 549 ? -4.065 -12.352 -5.920 1.00 82.50 549 LYS A CA 1
ATOM 4374 C C . LYS A 1 549 ? -5.379 -12.965 -5.474 1.00 82.50 549 LYS A C 1
ATOM 4376 O O . LYS A 1 549 ? -5.500 -13.363 -4.320 1.00 82.50 549 LYS A O 1
ATOM 4381 N N . ASP A 1 550 ? -6.321 -13.091 -6.393 1.00 79.62 550 ASP A N 1
ATOM 4382 C CA . ASP A 1 550 ? -7.580 -13.772 -6.124 1.00 79.62 550 ASP A CA 1
ATOM 4383 C C . ASP A 1 550 ? -7.382 -15.278 -6.290 1.00 79.62 550 ASP A C 1
ATOM 4385 O O . ASP A 1 550 ? -7.017 -15.770 -7.358 1.00 79.62 550 ASP A O 1
ATOM 4389 N N . GLN A 1 551 ? -7.571 -16.020 -5.203 1.00 75.38 551 GLN A N 1
ATOM 4390 C CA . GLN A 1 551 ? -7.508 -17.471 -5.186 1.00 75.38 551 GLN A CA 1
ATOM 4391 C C . GLN A 1 551 ? -8.929 -18.030 -5.142 1.00 75.38 551 GLN A C 1
ATOM 4393 O O . GLN A 1 551 ? -9.682 -17.780 -4.201 1.00 75.38 551 GLN A O 1
ATOM 4398 N N . ILE A 1 552 ? -9.292 -18.803 -6.162 1.00 71.81 552 ILE A N 1
ATOM 4399 C CA . ILE A 1 552 ? -10.571 -19.513 -6.212 1.00 71.81 552 ILE A CA 1
ATOM 4400 C C . ILE A 1 552 ? -10.451 -20.741 -5.307 1.00 71.81 552 ILE A C 1
ATOM 4402 O O . ILE A 1 552 ? -9.622 -21.620 -5.551 1.00 71.81 552 ILE A O 1
ATOM 4406 N N . GLN A 1 553 ? -11.240 -20.787 -4.236 1.00 73.56 553 GLN A N 1
ATOM 4407 C CA . GLN A 1 553 ? -11.297 -21.950 -3.354 1.00 73.56 553 GLN A CA 1
ATOM 4408 C C . GLN A 1 553 ? -12.163 -23.068 -3.960 1.00 73.56 553 GLN A C 1
ATOM 4410 O O . GLN A 1 553 ? -13.074 -22.784 -4.749 1.00 73.56 553 GLN A O 1
ATOM 4415 N N . PRO A 1 554 ? -11.925 -24.342 -3.583 1.00 52.81 554 PRO A N 1
ATOM 4416 C CA . PRO A 1 554 ? -12.831 -25.439 -3.913 1.00 52.81 554 PRO A CA 1
ATOM 4417 C C . PRO A 1 554 ? -14.221 -25.114 -3.347 1.00 52.81 554 PRO A C 1
ATOM 4419 O O . PRO A 1 554 ? -14.386 -25.038 -2.133 1.00 52.81 554 PRO A O 1
ATOM 4422 N N . GLY A 1 555 ? -15.188 -24.835 -4.223 1.00 69.31 555 GLY A N 1
ATOM 4423 C CA . GLY A 1 555 ? -16.504 -24.291 -3.850 1.00 69.31 555 GLY A CA 1
ATOM 4424 C C . GLY A 1 555 ? -16.878 -22.975 -4.545 1.00 69.31 555 GLY A C 1
ATOM 4425 O O . GLY A 1 555 ? -17.983 -22.484 -4.353 1.00 69.31 555 GLY A O 1
ATOM 4426 N N . GLY A 1 556 ? -15.990 -22.405 -5.369 1.00 72.12 556 GLY A N 1
ATOM 4427 C CA . GLY A 1 556 ? -16.299 -21.256 -6.233 1.00 72.12 556 GLY A CA 1
ATOM 4428 C C . GLY A 1 556 ? -16.168 -19.885 -5.563 1.00 72.12 556 GLY A C 1
ATOM 4429 O O . GLY A 1 556 ? -16.319 -18.864 -6.227 1.00 72.12 556 GLY A O 1
ATOM 4430 N N . THR A 1 557 ? -15.840 -19.830 -4.270 1.00 70.19 557 THR A N 1
ATOM 4431 C CA . THR A 1 557 ? -15.602 -18.571 -3.551 1.00 70.19 557 THR A CA 1
ATOM 4432 C C . THR A 1 557 ? -14.205 -18.020 -3.855 1.00 70.19 557 THR A C 1
ATOM 4434 O O . THR A 1 557 ? -13.198 -18.703 -3.657 1.00 70.19 557 THR A O 1
ATOM 4437 N N . THR A 1 558 ? -14.128 -16.769 -4.309 1.00 76.12 558 THR A N 1
ATOM 4438 C CA . THR A 1 558 ? -12.872 -16.044 -4.556 1.00 76.12 558 THR A CA 1
ATOM 4439 C C . THR A 1 558 ? -12.357 -15.397 -3.269 1.00 76.12 558 THR A C 1
ATOM 4441 O O . THR A 1 558 ? -13.033 -14.547 -2.692 1.00 76.12 558 THR A O 1
ATOM 4444 N N . LEU A 1 559 ? -11.157 -15.768 -2.820 1.00 80.12 559 LEU A N 1
ATOM 4445 C CA . LEU A 1 559 ? -10.467 -15.146 -1.688 1.00 80.12 559 LEU A CA 1
ATOM 4446 C C . LEU A 1 559 ? -9.270 -14.329 -2.187 1.00 80.12 559 LEU A C 1
ATOM 4448 O O . LEU A 1 559 ? -8.335 -14.893 -2.749 1.00 80.12 559 LEU A O 1
ATOM 4452 N N . SER A 1 560 ? -9.255 -13.020 -1.928 1.00 80.31 560 SER A N 1
ATOM 4453 C CA . SER A 1 560 ? -8.084 -12.177 -2.202 1.00 80.31 560 SER A CA 1
ATOM 4454 C C . SER A 1 560 ? -6.981 -12.446 -1.170 1.00 80.31 560 SER A C 1
ATOM 4456 O O . SER A 1 560 ? -7.100 -12.087 0.003 1.00 80.31 560 SER A O 1
ATOM 4458 N N . VAL A 1 561 ? -5.873 -13.038 -1.609 1.00 85.62 561 VAL A N 1
ATOM 4459 C CA . VAL A 1 561 ? -4.677 -13.338 -0.814 1.00 85.62 561 VAL A CA 1
ATOM 4460 C C . VAL A 1 561 ? -3.556 -12.358 -1.160 1.00 85.62 561 VAL A C 1
ATOM 4462 O O . VAL A 1 561 ? -3.277 -12.091 -2.327 1.00 85.62 561 VAL A O 1
ATOM 4465 N N . THR A 1 562 ? -2.864 -11.843 -0.140 1.00 89.19 562 THR A N 1
ATOM 4466 C CA . THR A 1 562 ? -1.653 -11.031 -0.336 1.00 89.19 562 THR A CA 1
ATOM 4467 C C . THR A 1 562 ? -0.399 -11.893 -0.238 1.00 89.19 562 THR A C 1
ATOM 4469 O O . THR A 1 562 ? -0.151 -12.555 0.775 1.00 89.19 562 THR A O 1
ATOM 4472 N N . VAL A 1 563 ? 0.424 -11.828 -1.277 1.00 90.50 563 VAL A N 1
ATOM 4473 C CA . VAL A 1 563 ? 1.656 -12.589 -1.447 1.00 90.50 563 VAL A CA 1
ATOM 4474 C C . VAL A 1 563 ? 2.863 -11.647 -1.421 1.00 90.50 563 VAL A C 1
ATOM 4476 O O . VAL A 1 563 ? 2.929 -10.715 -2.229 1.00 90.50 563 VAL A O 1
ATOM 4479 N N . PRO A 1 564 ? 3.846 -11.880 -0.534 1.00 94.12 564 PRO A N 1
ATOM 4480 C CA . PRO A 1 564 ? 5.085 -11.122 -0.544 1.00 94.12 564 PRO A CA 1
ATOM 4481 C C . PRO A 1 564 ? 6.042 -11.621 -1.637 1.00 94.12 564 PRO A C 1
ATOM 4483 O O . PRO A 1 564 ? 6.279 -12.822 -1.739 1.00 94.12 564 PRO A O 1
ATOM 4486 N N . TYR A 1 565 ? 6.661 -10.708 -2.385 1.00 95.25 565 TYR A N 1
ATOM 4487 C CA . TYR A 1 565 ? 7.797 -10.998 -3.271 1.00 95.25 565 TYR A CA 1
ATOM 4488 C C . TYR A 1 565 ? 8.989 -10.127 -2.888 1.00 95.25 565 TYR A C 1
ATOM 4490 O O . TYR A 1 565 ? 8.825 -8.974 -2.498 1.00 95.25 565 TYR A O 1
ATOM 4498 N N . ARG A 1 566 ? 10.196 -10.670 -3.019 1.00 95.56 566 ARG A N 1
ATOM 4499 C CA . ARG A 1 566 ? 11.453 -9.952 -2.799 1.00 95.56 566 ARG A CA 1
ATOM 4500 C C . ARG A 1 566 ? 12.072 -9.592 -4.142 1.00 95.56 566 ARG A C 1
ATOM 4502 O O . ARG A 1 566 ? 12.321 -10.483 -4.942 1.00 95.56 566 ARG A O 1
ATOM 4509 N N . VAL A 1 567 ? 12.348 -8.318 -4.381 1.00 96.50 567 VAL A N 1
ATOM 4510 C CA . VAL A 1 567 ? 13.023 -7.836 -5.591 1.00 96.50 567 VAL A CA 1
ATOM 4511 C C . VAL A 1 567 ? 14.438 -7.405 -5.241 1.00 96.50 567 VAL A C 1
ATOM 4513 O O . VAL A 1 567 ? 14.642 -6.678 -4.266 1.00 96.50 567 VAL A O 1
ATOM 4516 N N . ILE A 1 568 ? 15.400 -7.858 -6.041 1.00 95.44 568 ILE A N 1
ATOM 4517 C CA . ILE A 1 568 ? 16.816 -7.506 -5.916 1.00 95.44 568 ILE A CA 1
ATOM 4518 C C . ILE A 1 568 ? 17.416 -7.204 -7.290 1.00 95.44 568 ILE A C 1
ATOM 4520 O O . ILE A 1 568 ? 16.947 -7.722 -8.302 1.00 95.44 568 ILE A O 1
ATOM 4524 N N . ASP A 1 569 ? 18.503 -6.440 -7.316 1.00 94.00 569 ASP A N 1
ATOM 4525 C CA . ASP A 1 569 ? 19.302 -6.173 -8.519 1.00 94.00 569 ASP A CA 1
ATOM 4526 C C . ASP A 1 569 ? 20.734 -6.740 -8.451 1.00 94.00 569 ASP A C 1
ATOM 4528 O O . ASP A 1 569 ? 21.439 -6.798 -9.457 1.00 94.00 569 ASP A O 1
ATOM 4532 N N . GLN A 1 570 ? 21.167 -7.192 -7.269 1.00 91.12 570 GLN A N 1
ATOM 4533 C CA . GLN A 1 570 ? 22.495 -7.752 -7.009 1.00 91.12 570 GLN A CA 1
ATOM 4534 C C . GLN A 1 570 ? 22.418 -9.263 -6.727 1.00 91.12 570 GLN A C 1
ATOM 4536 O O . GLN A 1 570 ? 22.440 -9.678 -5.565 1.00 91.12 570 GLN A O 1
ATOM 4541 N N . PRO A 1 571 ? 22.363 -10.113 -7.771 1.00 90.44 571 PRO A N 1
ATOM 4542 C CA . PRO A 1 571 ? 22.201 -11.562 -7.624 1.00 90.44 571 PRO A CA 1
ATOM 4543 C C . PRO A 1 571 ? 23.387 -12.239 -6.924 1.00 90.44 571 PRO A C 1
ATOM 4545 O O . PRO A 1 571 ? 23.202 -13.229 -6.227 1.00 90.44 571 PRO A O 1
ATOM 4548 N N . LEU A 1 572 ? 24.598 -11.680 -7.030 1.00 89.19 572 LEU A N 1
ATOM 4549 C CA . LEU A 1 572 ? 25.812 -12.238 -6.417 1.00 89.19 572 LEU A CA 1
ATOM 4550 C C . LEU A 1 572 ? 25.797 -12.209 -4.877 1.00 89.19 572 LEU A C 1
ATOM 4552 O O . LEU A 1 572 ? 26.604 -12.880 -4.244 1.00 89.19 572 LEU A O 1
ATOM 4556 N N . LYS A 1 573 ? 24.883 -11.445 -4.261 1.00 88.25 573 LYS A N 1
ATOM 4557 C CA . LYS A 1 573 ? 24.683 -11.430 -2.802 1.00 88.25 573 LYS A CA 1
ATOM 4558 C C . LYS A 1 573 ? 23.751 -12.543 -2.310 1.00 88.25 573 LYS A C 1
ATOM 4560 O O . LYS A 1 573 ? 23.550 -12.668 -1.102 1.00 88.25 573 LYS A O 1
ATOM 4565 N N . LEU A 1 574 ? 23.147 -13.319 -3.212 1.00 90.38 574 LEU A N 1
ATOM 4566 C CA . LEU A 1 574 ? 22.268 -14.421 -2.839 1.00 90.38 574 LEU A CA 1
ATOM 4567 C C . LEU A 1 574 ? 23.067 -15.613 -2.317 1.00 90.38 574 LEU A C 1
ATOM 4569 O O . LEU A 1 574 ? 24.015 -16.077 -2.951 1.00 90.38 574 LEU A O 1
ATOM 4573 N N . ALA A 1 575 ? 22.626 -16.157 -1.183 1.00 91.12 575 ALA A N 1
ATOM 4574 C CA . ALA A 1 575 ? 23.139 -17.427 -0.693 1.00 91.12 575 ALA A CA 1
ATOM 4575 C C . ALA A 1 575 ? 22.725 -18.575 -1.640 1.00 91.12 575 ALA A C 1
ATOM 4577 O O . ALA A 1 575 ? 21.657 -18.493 -2.251 1.00 91.12 575 ALA A O 1
ATOM 4578 N N . PRO A 1 576 ? 23.480 -19.689 -1.712 1.00 89.19 576 PRO A N 1
ATOM 4579 C CA . PRO A 1 576 ? 23.132 -20.841 -2.554 1.00 89.19 576 PRO A CA 1
ATOM 4580 C C . PRO A 1 576 ? 21.689 -21.342 -2.367 1.00 89.19 576 PRO A C 1
ATOM 4582 O O . PRO A 1 576 ? 20.998 -21.634 -3.335 1.00 89.19 576 PRO A O 1
ATOM 4585 N N . GLN A 1 577 ? 21.197 -21.352 -1.125 1.00 88.62 577 GLN A N 1
ATOM 4586 C CA . GLN A 1 577 ? 19.822 -21.741 -0.779 1.00 88.62 577 GLN A CA 1
ATOM 4587 C C . GLN A 1 577 ? 18.740 -20.771 -1.287 1.00 88.62 577 GLN A C 1
ATOM 4589 O O . GLN A 1 577 ? 17.583 -21.153 -1.439 1.00 88.62 577 GLN A O 1
ATOM 4594 N N . ASP A 1 578 ? 19.088 -19.506 -1.535 1.00 91.88 578 ASP A N 1
ATOM 4595 C CA . ASP A 1 578 ? 18.132 -18.498 -1.990 1.00 91.88 578 ASP A CA 1
ATOM 4596 C C . ASP A 1 578 ? 17.829 -18.624 -3.481 1.00 91.88 578 ASP A C 1
ATOM 4598 O O . ASP A 1 578 ? 16.756 -18.207 -3.913 1.00 91.88 578 ASP A O 1
ATOM 4602 N N . TRP A 1 579 ? 18.729 -19.240 -4.252 1.00 93.00 579 TRP A N 1
ATOM 4603 C CA . TRP A 1 579 ? 18.545 -19.473 -5.683 1.00 93.00 579 TRP A CA 1
ATOM 4604 C C . TRP A 1 579 ? 17.358 -20.385 -5.991 1.00 93.00 579 TRP A C 1
ATOM 4606 O O . TRP A 1 579 ? 16.700 -20.199 -7.012 1.00 93.00 579 TRP A O 1
ATOM 4616 N N . ASP A 1 580 ? 16.999 -21.299 -5.085 1.00 91.94 580 ASP A N 1
ATOM 4617 C CA . ASP A 1 580 ? 15.774 -22.091 -5.243 1.00 91.94 580 ASP A CA 1
ATOM 4618 C C . ASP A 1 580 ? 14.500 -21.235 -5.108 1.00 91.94 580 ASP A C 1
ATOM 4620 O O . ASP A 1 580 ? 13.451 -21.552 -5.665 1.00 91.94 580 ASP A O 1
ATOM 4624 N N . ARG A 1 581 ? 14.596 -20.079 -4.447 1.00 94.12 581 ARG A N 1
ATOM 4625 C CA . ARG A 1 581 ? 13.482 -19.137 -4.277 1.00 94.12 581 ARG A CA 1
ATOM 4626 C C . ARG A 1 581 ? 13.381 -18.128 -5.412 1.00 94.12 581 ARG A C 1
ATOM 4628 O O . ARG A 1 581 ? 12.436 -17.343 -5.420 1.00 94.12 581 ARG A O 1
ATOM 4635 N N . VAL A 1 582 ? 14.332 -18.113 -6.345 1.00 95.62 582 VAL A N 1
ATOM 4636 C CA . VAL A 1 582 ? 14.299 -17.232 -7.514 1.00 95.62 582 VAL A CA 1
ATOM 4637 C C . VAL A 1 582 ? 13.288 -17.776 -8.516 1.00 95.62 582 VAL A C 1
ATOM 4639 O O . VAL A 1 582 ? 13.359 -18.931 -8.929 1.00 95.62 582 VAL A O 1
ATOM 4642 N N . VAL A 1 583 ? 12.312 -16.941 -8.870 1.00 96.12 583 VAL A N 1
ATOM 4643 C CA . VAL A 1 583 ? 11.162 -17.341 -9.698 1.00 96.12 583 VAL A CA 1
ATOM 4644 C C . VAL A 1 583 ? 11.130 -16.621 -11.034 1.00 96.12 583 VAL A C 1
ATOM 4646 O O . VAL A 1 583 ? 10.661 -17.191 -12.016 1.00 96.12 583 VAL A O 1
ATOM 4649 N N . ALA A 1 584 ? 11.645 -15.391 -11.073 1.00 97.00 584 ALA A N 1
ATOM 4650 C CA . ALA A 1 584 ? 11.668 -14.572 -12.271 1.00 97.00 584 ALA A CA 1
ATOM 4651 C C . ALA A 1 584 ? 12.961 -13.761 -12.393 1.00 97.00 584 ALA A C 1
ATOM 4653 O O . ALA A 1 584 ? 13.517 -13.310 -11.387 1.00 97.00 584 ALA A O 1
ATOM 4654 N N . VAL A 1 5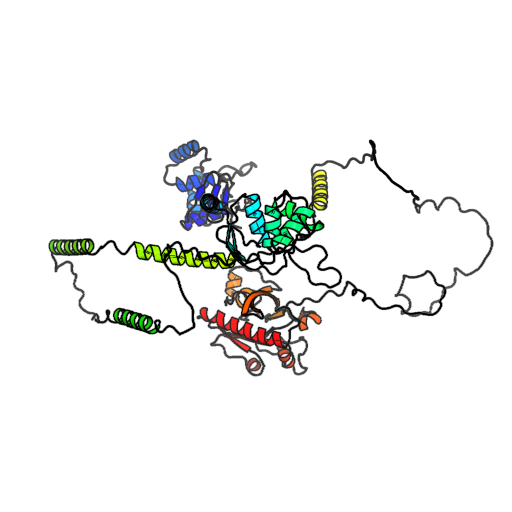85 ? 13.391 -13.529 -13.632 1.00 96.31 585 VAL A N 1
ATOM 4655 C CA . VAL A 1 585 ? 14.503 -12.637 -13.980 1.00 96.31 585 VAL A CA 1
ATOM 4656 C C . VAL A 1 585 ? 14.109 -11.691 -15.112 1.00 96.31 585 VAL A C 1
ATOM 4658 O O . VAL A 1 585 ? 13.542 -12.125 -16.113 1.00 96.31 585 VAL A O 1
ATOM 4661 N N . PHE A 1 586 ? 14.439 -10.406 -14.976 1.00 96.19 586 PHE A N 1
ATOM 4662 C CA . PHE A 1 586 ? 14.374 -9.443 -16.073 1.00 96.19 586 PHE A CA 1
ATOM 4663 C C . PHE A 1 586 ? 15.710 -9.391 -16.823 1.00 96.19 586 PHE A C 1
ATOM 4665 O O . PHE A 1 586 ? 16.764 -9.123 -16.243 1.00 96.19 586 PHE A O 1
ATOM 4672 N N . VAL A 1 587 ? 15.661 -9.651 -18.124 1.00 94.19 587 VAL A N 1
ATOM 4673 C CA . VAL A 1 587 ? 16.816 -9.796 -19.014 1.00 94.19 587 VAL A CA 1
ATOM 4674 C C . VAL A 1 587 ? 16.979 -8.541 -19.865 1.00 94.19 587 VAL A C 1
ATOM 4676 O O . VAL A 1 587 ? 15.995 -8.007 -20.375 1.00 94.19 587 VAL A O 1
ATOM 4679 N N . GLN A 1 588 ? 18.214 -8.071 -20.035 1.00 89.44 588 GLN A N 1
ATOM 4680 C CA . GLN A 1 588 ? 18.537 -6.929 -20.900 1.00 89.44 588 GLN A CA 1
ATOM 4681 C C . GLN A 1 588 ? 18.964 -7.336 -22.308 1.00 89.44 588 GLN A C 1
ATOM 4683 O O . GLN A 1 588 ? 18.714 -6.582 -23.240 1.00 89.44 588 GLN A O 1
ATOM 4688 N N . GLY A 1 589 ? 19.579 -8.512 -22.457 1.00 87.12 589 GLY A N 1
ATOM 4689 C CA . GLY A 1 589 ? 19.982 -9.075 -23.749 1.00 87.12 589 GLY A CA 1
ATOM 4690 C C . GLY A 1 589 ? 21.411 -9.609 -23.788 1.00 87.12 589 GLY A C 1
ATOM 4691 O O . GLY A 1 589 ? 21.601 -10.739 -24.217 1.00 87.12 589 GLY A O 1
ATOM 4692 N N . PRO A 1 590 ? 22.426 -8.891 -23.284 1.00 89.31 590 PRO A N 1
ATOM 4693 C CA . PRO A 1 590 ? 23.790 -9.411 -23.298 1.00 89.31 590 PRO A CA 1
ATOM 4694 C C . PRO A 1 590 ? 23.999 -10.605 -22.351 1.00 89.31 590 PRO A C 1
ATOM 4696 O O . PRO A 1 590 ? 23.660 -10.537 -21.169 1.00 89.31 590 PRO A O 1
ATOM 4699 N N . ALA A 1 591 ? 24.644 -11.675 -22.836 1.00 88.00 591 ALA A N 1
ATOM 4700 C CA . ALA A 1 591 ? 24.881 -12.904 -22.060 1.00 88.00 591 ALA A CA 1
ATOM 4701 C C . ALA A 1 591 ? 25.730 -12.684 -20.794 1.00 88.00 591 ALA A C 1
ATOM 4703 O O . ALA A 1 591 ? 25.554 -13.376 -19.790 1.00 88.00 591 ALA A O 1
ATOM 4704 N N . TRP A 1 592 ? 26.604 -11.668 -20.793 1.00 89.00 592 TRP A N 1
ATOM 4705 C CA . TRP A 1 592 ? 27.430 -11.331 -19.630 1.00 89.00 592 TRP A CA 1
ATOM 4706 C C . TRP A 1 592 ? 26.604 -10.954 -18.389 1.00 89.00 592 TRP A C 1
ATOM 4708 O O . TRP A 1 592 ? 27.132 -11.047 -17.281 1.00 89.00 592 TRP A O 1
ATOM 4718 N N . GLN A 1 593 ? 25.320 -10.593 -18.543 1.00 91.25 593 GLN A N 1
ATOM 4719 C CA . GLN A 1 593 ? 24.396 -10.345 -17.428 1.00 91.25 593 GLN A CA 1
ATOM 4720 C C . GLN A 1 593 ? 24.356 -11.520 -16.433 1.00 91.25 593 GLN A C 1
ATOM 4722 O O . GLN A 1 593 ? 24.205 -11.307 -15.229 1.00 91.25 593 GLN A O 1
ATOM 4727 N N . PHE A 1 594 ? 24.511 -12.750 -16.928 1.00 92.38 594 PHE A N 1
ATOM 4728 C CA . PHE A 1 594 ? 24.407 -13.981 -16.143 1.00 92.38 594 PHE A CA 1
ATOM 4729 C C . PHE A 1 594 ? 25.754 -14.485 -15.615 1.00 92.38 594 PHE A C 1
ATOM 4731 O O . PHE A 1 594 ? 25.830 -15.557 -15.016 1.00 92.38 594 PHE A O 1
ATOM 4738 N N . LYS A 1 595 ? 26.841 -13.729 -15.807 1.00 90.69 595 LYS A N 1
ATOM 4739 C CA . LYS A 1 595 ? 28.171 -14.124 -15.336 1.00 90.69 595 LYS A CA 1
ATOM 4740 C C . LYS A 1 595 ? 28.166 -14.329 -13.815 1.00 90.69 595 LYS A C 1
ATOM 4742 O O . LYS A 1 595 ? 27.796 -13.433 -13.058 1.00 90.69 595 LYS A O 1
ATOM 4747 N N . GLY A 1 596 ? 28.609 -15.506 -13.372 1.00 88.69 596 GLY A N 1
ATOM 4748 C CA . GLY A 1 596 ? 28.661 -15.878 -11.952 1.00 88.69 596 GLY A CA 1
ATOM 4749 C C . GLY A 1 596 ? 27.337 -16.385 -11.370 1.00 88.69 596 GLY A C 1
ATOM 4750 O O . GLY A 1 596 ? 27.253 -16.591 -10.162 1.00 88.69 596 GLY A O 1
ATOM 4751 N N . TRP A 1 597 ? 26.308 -16.582 -12.198 1.00 93.56 597 TRP A N 1
ATOM 4752 C CA . TRP A 1 597 ? 25.060 -17.213 -11.776 1.00 93.56 597 TRP A CA 1
ATOM 4753 C C . TRP A 1 597 ? 25.209 -18.738 -11.743 1.00 93.56 597 TRP A C 1
ATOM 4755 O O . TRP A 1 597 ? 25.988 -19.300 -12.519 1.00 93.56 597 TRP A O 1
ATOM 4765 N N . PRO A 1 598 ? 24.456 -19.436 -10.876 1.00 89.88 598 PRO A N 1
ATOM 4766 C CA . PRO A 1 598 ? 24.368 -20.884 -10.952 1.00 89.88 598 PRO A CA 1
ATOM 4767 C C . PRO A 1 598 ? 23.713 -21.302 -12.272 1.00 89.88 598 PRO A C 1
ATOM 4769 O O . PRO A 1 598 ? 22.882 -20.578 -12.818 1.00 89.88 598 PRO A O 1
ATOM 4772 N N . TRP A 1 599 ? 24.070 -22.494 -12.752 1.00 91.94 599 TRP A N 1
ATOM 4773 C CA . TRP A 1 599 ? 23.532 -23.087 -13.986 1.00 91.94 599 TRP A CA 1
ATOM 4774 C C . TRP A 1 599 ? 23.865 -22.321 -15.272 1.00 91.94 599 TRP A C 1
ATOM 4776 O O . TRP A 1 599 ? 23.288 -22.609 -16.314 1.00 91.94 599 TRP A O 1
ATOM 4786 N N . LEU A 1 600 ? 24.800 -21.368 -15.230 1.00 91.38 600 LEU A N 1
ATOM 4787 C CA . LEU A 1 600 ? 25.390 -20.849 -16.457 1.00 91.38 600 LEU A CA 1
ATOM 4788 C C . LEU A 1 600 ? 26.258 -21.943 -17.086 1.00 91.38 600 LEU A C 1
ATOM 4790 O O . LEU A 1 600 ? 27.133 -22.501 -16.418 1.00 91.38 600 LEU A O 1
ATOM 4794 N N . LEU A 1 601 ? 26.017 -22.238 -18.360 1.00 88.31 601 LEU A N 1
ATOM 4795 C CA . LEU A 1 601 ? 26.800 -23.228 -19.087 1.00 88.31 601 LEU A CA 1
ATOM 4796 C C . LEU A 1 601 ? 28.232 -22.711 -19.355 1.00 88.31 601 LEU A C 1
ATOM 4798 O O . LEU A 1 601 ? 28.447 -21.496 -19.428 1.00 88.31 601 LEU A O 1
ATOM 4802 N N . PRO A 1 602 ? 29.232 -23.602 -19.512 1.00 84.62 602 PRO A N 1
ATOM 4803 C CA . PRO A 1 602 ? 30.624 -23.206 -19.764 1.00 84.62 602 PRO A CA 1
ATOM 4804 C C . PRO A 1 602 ? 30.837 -22.399 -21.055 1.00 84.62 602 PRO A C 1
ATOM 4806 O O . PRO A 1 602 ? 31.800 -21.644 -21.153 1.00 84.62 602 PRO A O 1
ATOM 4809 N N . ASP A 1 603 ? 29.935 -22.537 -22.027 1.00 84.19 603 ASP A N 1
ATOM 4810 C CA . ASP A 1 603 ? 29.890 -21.767 -23.276 1.00 84.19 603 ASP A CA 1
ATOM 4811 C C . ASP A 1 603 ? 29.313 -20.344 -23.095 1.00 84.19 603 ASP A C 1
ATOM 4813 O O . ASP A 1 603 ? 29.283 -19.554 -24.038 1.00 84.19 603 ASP A O 1
ATOM 4817 N N . GLY A 1 604 ? 28.862 -20.001 -21.881 1.00 82.81 604 GLY A N 1
ATOM 4818 C CA . GLY A 1 604 ? 28.227 -18.727 -21.547 1.00 82.81 604 GLY A CA 1
ATOM 4819 C C . GLY A 1 604 ? 26.727 -18.667 -21.851 1.00 82.81 604 GLY A C 1
ATOM 4820 O O . GLY A 1 604 ? 26.134 -17.591 -21.744 1.00 82.81 604 GLY A O 1
ATOM 4821 N N . SER A 1 605 ? 26.100 -19.787 -22.219 1.00 88.25 605 SER A N 1
ATOM 4822 C CA . SER A 1 605 ? 24.682 -19.852 -22.569 1.00 88.25 605 SER A CA 1
ATOM 4823 C C . SER A 1 605 ? 23.772 -19.932 -21.325 1.00 88.25 605 SER A C 1
ATOM 4825 O O . SER A 1 605 ? 23.977 -20.786 -20.458 1.00 88.25 605 SER A O 1
ATOM 4827 N N . PRO A 1 606 ? 22.732 -19.079 -21.205 1.00 92.00 606 PRO A N 1
ATOM 4828 C CA . PRO A 1 606 ? 21.829 -19.054 -20.047 1.00 92.00 606 PRO A CA 1
ATOM 4829 C C . PRO A 1 606 ? 20.643 -20.037 -20.142 1.00 92.00 606 PRO A C 1
ATOM 4831 O O . PRO A 1 606 ? 19.667 -19.896 -19.406 1.00 92.00 606 PRO A O 1
ATOM 4834 N N . VAL A 1 607 ? 20.686 -21.028 -21.038 1.00 91.69 607 VAL A N 1
ATOM 4835 C CA . VAL A 1 607 ? 19.557 -21.947 -21.300 1.00 91.69 607 VAL A CA 1
ATOM 4836 C C . VAL A 1 607 ? 19.100 -22.688 -20.036 1.00 91.69 607 VAL A C 1
ATOM 4838 O O . VAL A 1 607 ? 17.911 -22.680 -19.713 1.00 91.69 607 VAL A O 1
ATOM 4841 N N . ASP A 1 608 ? 20.034 -23.243 -19.262 1.00 92.19 608 ASP A N 1
ATOM 4842 C CA . ASP A 1 608 ? 19.723 -23.968 -18.020 1.00 92.19 608 ASP A CA 1
ATOM 484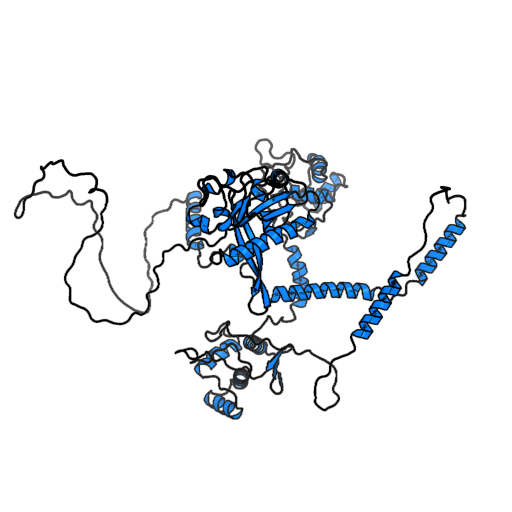3 C C . ASP A 1 608 ? 19.194 -23.046 -16.909 1.00 92.19 608 ASP A C 1
ATOM 4845 O O . ASP A 1 608 ? 18.405 -23.470 -16.055 1.00 92.19 608 ASP A O 1
ATOM 4849 N N . ILE A 1 609 ? 19.577 -21.765 -16.939 1.00 93.50 609 ILE A N 1
ATOM 4850 C CA . ILE A 1 609 ? 19.028 -20.738 -16.048 1.00 93.50 609 ILE A CA 1
ATOM 4851 C C . ILE A 1 609 ? 17.545 -20.543 -16.367 1.00 93.50 609 ILE A C 1
ATOM 4853 O O . ILE A 1 609 ? 16.715 -20.563 -15.458 1.00 93.50 609 ILE A O 1
ATOM 4857 N N . PHE A 1 610 ? 17.193 -20.412 -17.648 1.00 94.12 610 PHE A N 1
ATOM 4858 C CA . PHE A 1 610 ? 15.812 -20.176 -18.083 1.00 94.12 610 PHE A CA 1
ATOM 4859 C C . PHE A 1 610 ? 14.903 -21.402 -17.944 1.00 94.12 610 PHE A C 1
ATOM 4861 O O . PHE A 1 610 ? 13.698 -21.256 -17.741 1.00 94.12 610 PHE A O 1
ATOM 4868 N N . ALA A 1 611 ? 15.467 -22.610 -17.922 1.00 91.81 611 ALA A N 1
ATOM 4869 C CA . ALA A 1 611 ? 14.724 -23.811 -17.544 1.00 91.81 611 ALA A CA 1
ATOM 4870 C C . ALA A 1 611 ? 14.276 -23.786 -16.062 1.00 91.81 611 ALA A C 1
ATOM 4872 O O . ALA A 1 611 ? 13.215 -24.312 -15.708 1.00 91.81 611 ALA A O 1
ATOM 4873 N N . LYS A 1 612 ? 15.071 -23.165 -15.178 1.00 91.94 612 LYS A N 1
ATOM 4874 C CA . LYS A 1 612 ? 14.849 -23.129 -13.717 1.00 91.94 612 LYS A CA 1
ATOM 4875 C C . LYS A 1 612 ? 14.249 -21.824 -13.188 1.00 91.94 612 LYS A C 1
ATOM 4877 O O . LYS A 1 612 ? 13.778 -21.807 -12.048 1.00 91.94 612 LYS A O 1
ATOM 4882 N N . ILE A 1 613 ? 14.286 -20.749 -13.974 1.00 95.50 613 ILE A N 1
ATOM 4883 C CA . ILE A 1 613 ? 13.796 -19.412 -13.623 1.00 95.50 613 ILE A CA 1
ATOM 4884 C C . ILE A 1 613 ? 13.070 -18.828 -14.834 1.00 95.50 613 ILE A C 1
ATOM 4886 O O . ILE A 1 613 ? 13.623 -18.798 -15.929 1.00 95.50 613 ILE A O 1
ATOM 4890 N N . ARG A 1 614 ? 11.863 -18.277 -14.650 1.00 96.69 614 ARG A N 1
ATOM 4891 C CA . ARG A 1 614 ? 11.148 -17.657 -15.771 1.00 96.69 614 ARG A CA 1
ATOM 4892 C C . ARG A 1 614 ? 11.781 -16.319 -16.162 1.00 96.69 614 ARG A C 1
ATOM 4894 O O . ARG A 1 614 ? 11.884 -15.410 -15.339 1.00 96.69 614 ARG A O 1
ATOM 4901 N N . ALA A 1 615 ? 12.167 -16.171 -17.423 1.00 96.12 615 ALA A N 1
ATOM 4902 C CA . ALA A 1 615 ? 12.780 -14.946 -17.919 1.00 96.12 615 ALA A CA 1
ATOM 4903 C C . ALA A 1 615 ? 11.778 -14.012 -18.608 1.00 96.12 615 ALA A C 1
ATOM 4905 O O . ALA A 1 615 ? 10.893 -14.447 -19.351 1.00 96.12 615 ALA A O 1
ATOM 4906 N N . PHE A 1 616 ? 11.958 -12.710 -18.389 1.00 97.06 616 PHE A N 1
ATOM 4907 C CA . PHE A 1 616 ? 11.160 -11.641 -18.980 1.00 97.06 616 PHE A CA 1
ATOM 4908 C C . PHE A 1 616 ? 12.061 -10.564 -19.578 1.00 97.06 616 PHE A C 1
ATOM 4910 O O . PHE A 1 616 ? 13.081 -10.214 -18.992 1.00 97.06 616 PHE A O 1
ATOM 4917 N N . HIS A 1 617 ? 11.677 -9.996 -20.715 1.00 95.31 617 HIS A N 1
ATOM 4918 C CA . HIS A 1 617 ? 12.370 -8.859 -21.318 1.00 95.31 617 HIS A CA 1
ATOM 4919 C C . HIS A 1 617 ? 11.394 -7.701 -21.465 1.00 95.31 617 HIS A C 1
ATOM 4921 O O . HIS A 1 617 ? 10.377 -7.842 -22.137 1.00 95.31 617 HIS A O 1
ATOM 4927 N N . LEU A 1 618 ? 11.686 -6.576 -20.817 1.00 94.88 618 LEU A N 1
ATOM 4928 C CA . LEU A 1 618 ? 10.839 -5.388 -20.854 1.00 94.88 618 LEU A CA 1
ATOM 4929 C C . LEU A 1 618 ? 11.425 -4.381 -21.843 1.00 94.88 618 LEU A C 1
ATOM 4931 O O . LEU A 1 618 ? 12.540 -3.903 -21.631 1.00 94.88 618 LEU A O 1
ATOM 4935 N N . LYS A 1 619 ? 10.667 -4.039 -22.885 1.00 94.00 619 LYS A N 1
ATOM 4936 C CA . LYS A 1 619 ? 11.078 -3.078 -23.917 1.00 94.00 619 LYS A CA 1
ATOM 4937 C C . LYS A 1 619 ? 9.937 -2.138 -24.305 1.00 94.00 619 LYS A C 1
ATOM 4939 O O . LYS A 1 619 ? 8.780 -2.390 -23.973 1.00 94.00 619 LYS A O 1
ATOM 4944 N N . TYR A 1 620 ? 10.265 -1.068 -25.026 1.00 94.50 620 TYR A N 1
ATOM 4945 C CA . TYR A 1 620 ? 9.246 -0.270 -25.708 1.00 94.50 620 TYR A CA 1
ATOM 4946 C C . TYR A 1 620 ? 8.764 -0.970 -26.987 1.00 94.50 620 TYR A C 1
ATOM 4948 O O . TYR A 1 620 ? 9.518 -1.731 -27.593 1.00 94.50 620 TYR A O 1
ATOM 4956 N N . ASP A 1 621 ? 7.521 -0.708 -27.383 1.00 91.56 621 ASP A N 1
ATOM 4957 C CA . ASP A 1 621 ? 6.878 -1.230 -28.599 1.00 91.56 621 ASP A CA 1
ATOM 4958 C C . ASP A 1 621 ? 7.678 -0.919 -29.878 1.00 91.56 621 ASP A C 1
ATOM 4960 O O . ASP A 1 621 ? 7.871 -1.784 -30.726 1.00 91.56 621 ASP A O 1
ATOM 4964 N N . GLU A 1 622 ? 8.225 0.288 -29.978 1.00 90.69 622 GLU A N 1
ATOM 4965 C CA . GLU A 1 622 ? 9.090 0.734 -31.082 1.00 90.69 622 GLU A CA 1
ATOM 4966 C C . GLU A 1 622 ? 10.542 0.213 -31.024 1.00 90.69 622 GLU A C 1
ATOM 4968 O O . GLU A 1 622 ? 11.299 0.377 -31.981 1.00 90.69 622 GLU A O 1
ATOM 4973 N N . ALA A 1 623 ? 10.966 -0.392 -29.909 1.00 89.81 623 ALA A N 1
ATOM 4974 C CA . ALA A 1 623 ? 12.342 -0.851 -29.746 1.00 89.81 623 ALA A CA 1
ATOM 4975 C C . ALA A 1 623 ? 12.554 -2.234 -30.381 1.00 89.81 623 ALA A C 1
ATOM 4977 O O . ALA A 1 623 ? 11.764 -3.172 -30.195 1.00 89.81 623 ALA A O 1
ATOM 4978 N N . THR A 1 624 ? 13.672 -2.389 -31.091 1.00 90.19 624 THR A N 1
ATOM 4979 C CA . THR A 1 624 ? 14.088 -3.677 -31.649 1.00 90.19 624 THR A CA 1
ATOM 4980 C C . THR A 1 624 ? 14.480 -4.638 -30.526 1.00 90.19 624 THR A C 1
ATOM 4982 O O . THR A 1 624 ? 15.181 -4.278 -29.581 1.00 90.19 624 THR A O 1
ATOM 4985 N N . THR A 1 625 ? 13.991 -5.879 -30.599 1.00 90.62 625 THR A N 1
ATOM 4986 C CA . THR A 1 625 ? 14.354 -6.918 -29.626 1.00 90.62 625 THR A CA 1
ATOM 4987 C C . THR A 1 625 ? 15.783 -7.379 -29.892 1.00 90.62 625 THR A C 1
ATOM 4989 O O . THR A 1 625 ? 16.096 -7.742 -31.028 1.00 90.62 625 THR A O 1
ATOM 4992 N N . ASP A 1 626 ? 16.621 -7.422 -28.856 1.00 89.25 626 ASP A N 1
ATOM 4993 C CA . ASP A 1 626 ? 18.010 -7.882 -28.964 1.00 89.25 626 ASP A CA 1
ATOM 4994 C C . ASP A 1 626 ? 18.096 -9.307 -29.567 1.00 89.25 626 ASP A C 1
ATOM 4996 O O . ASP A 1 626 ? 17.309 -10.180 -29.175 1.00 89.25 626 ASP A O 1
ATOM 5000 N N . PRO A 1 627 ? 19.036 -9.583 -30.496 1.00 90.38 627 PRO A N 1
ATOM 5001 C CA . PRO A 1 627 ? 19.151 -10.886 -31.154 1.00 90.38 627 PRO A CA 1
ATOM 5002 C C . PRO A 1 627 ? 19.347 -12.068 -30.198 1.00 90.38 627 PRO A C 1
ATOM 5004 O O . PRO A 1 627 ? 18.930 -13.181 -30.513 1.00 90.38 627 PRO A O 1
ATOM 5007 N N . ASN A 1 628 ? 19.972 -11.857 -29.037 1.00 90.94 628 ASN A N 1
ATOM 5008 C CA . ASN A 1 628 ? 20.153 -12.921 -28.050 1.00 90.94 628 ASN A CA 1
ATOM 5009 C C . ASN A 1 628 ? 18.833 -13.252 -27.352 1.00 90.94 628 ASN A C 1
ATOM 5011 O O . ASN A 1 628 ? 18.507 -14.423 -27.184 1.00 90.94 628 ASN A O 1
ATOM 5015 N N . VAL A 1 629 ? 18.028 -12.234 -27.028 1.00 91.50 629 VAL A N 1
ATOM 5016 C CA . VAL A 1 629 ? 16.705 -12.417 -26.406 1.00 91.50 629 VAL A CA 1
ATOM 5017 C C . VAL A 1 629 ? 15.771 -13.198 -27.324 1.00 91.50 629 VAL A C 1
ATOM 5019 O O . VAL A 1 629 ? 15.008 -14.022 -26.838 1.00 91.50 629 VAL A O 1
ATOM 5022 N N . GLN A 1 630 ? 15.861 -12.994 -28.642 1.00 90.44 630 GLN A N 1
ATOM 5023 C CA . GLN A 1 630 ? 15.064 -13.747 -29.619 1.00 90.44 630 GLN A CA 1
ATOM 5024 C C . GLN A 1 630 ? 15.397 -15.248 -29.644 1.00 90.44 630 GLN A C 1
ATOM 5026 O O . GLN A 1 630 ? 14.543 -16.056 -29.995 1.00 90.44 630 GLN A O 1
ATOM 5031 N N . LYS A 1 631 ? 16.630 -15.627 -29.282 1.00 90.81 631 LYS A N 1
ATOM 5032 C CA . LYS A 1 631 ? 17.085 -17.027 -29.250 1.00 90.81 631 LYS A CA 1
ATOM 5033 C C . LYS A 1 631 ? 16.761 -17.733 -27.934 1.00 90.81 631 LYS A C 1
ATOM 5035 O O . LYS A 1 631 ? 16.822 -18.957 -27.867 1.00 90.81 631 LYS A O 1
ATOM 5040 N N . TRP A 1 632 ? 16.480 -16.980 -26.878 1.00 92.56 632 TRP A N 1
ATOM 5041 C CA . TRP A 1 632 ? 16.277 -17.502 -25.532 1.00 92.56 632 TRP A CA 1
ATOM 5042 C C . TRP A 1 632 ? 14.787 -17.674 -25.204 1.00 92.56 632 TRP A C 1
ATOM 5044 O O . TRP A 1 632 ? 13.948 -16.946 -25.727 1.00 92.56 632 TRP A O 1
ATOM 5054 N N . ASP A 1 633 ? 14.443 -18.594 -24.290 1.00 92.88 633 ASP A N 1
ATOM 5055 C CA . ASP A 1 633 ? 13.068 -18.730 -23.766 1.00 92.88 633 ASP A CA 1
ATOM 5056 C C . ASP A 1 633 ? 12.742 -17.580 -22.799 1.00 92.88 633 ASP A C 1
ATOM 5058 O O . ASP A 1 633 ? 12.779 -17.710 -21.572 1.00 92.88 633 ASP A O 1
ATOM 5062 N N . VAL A 1 634 ? 12.464 -16.412 -23.377 1.00 94.38 634 VAL A N 1
ATOM 5063 C CA . VAL A 1 634 ? 12.186 -15.170 -22.660 1.00 94.38 634 VAL A CA 1
ATOM 5064 C C . VAL A 1 634 ? 10.829 -14.630 -23.089 1.00 94.38 634 VAL A C 1
ATOM 5066 O O . VAL A 1 634 ? 10.523 -14.497 -24.271 1.00 94.38 634 VAL A O 1
ATOM 5069 N N . THR A 1 635 ? 9.998 -14.267 -22.114 1.00 95.38 635 THR A N 1
ATOM 5070 C CA . THR A 1 635 ? 8.713 -13.616 -22.397 1.00 95.38 635 THR A CA 1
ATOM 5071 C C . THR A 1 635 ? 8.931 -12.123 -22.609 1.00 95.38 635 THR A C 1
ATOM 5073 O O . THR A 1 635 ? 9.309 -11.409 -21.679 1.00 95.38 635 THR A O 1
ATOM 5076 N N . VAL A 1 636 ? 8.685 -11.640 -23.824 1.00 95.31 636 VAL A N 1
ATOM 5077 C CA . VAL A 1 636 ? 8.804 -10.214 -24.148 1.00 95.31 636 VAL A CA 1
ATOM 5078 C C . VAL A 1 636 ? 7.554 -9.464 -23.679 1.00 95.31 636 VAL A C 1
ATOM 5080 O O . VAL A 1 636 ? 6.425 -9.858 -23.971 1.00 95.31 636 VAL A O 1
ATOM 5083 N N . LEU A 1 637 ? 7.770 -8.391 -22.924 1.00 95.44 637 LEU A N 1
ATOM 5084 C CA . LEU A 1 637 ? 6.763 -7.460 -22.433 1.00 95.44 637 LEU A CA 1
ATOM 5085 C C . LEU A 1 637 ? 6.986 -6.118 -23.127 1.00 95.44 637 LEU A C 1
ATOM 5087 O O . LEU A 1 637 ? 8.045 -5.503 -22.983 1.00 95.44 637 LEU A O 1
ATOM 5091 N N . GLU A 1 638 ? 5.986 -5.676 -23.879 1.00 94.62 638 GLU A N 1
ATOM 5092 C CA . GLU A 1 638 ? 6.061 -4.459 -24.683 1.00 94.62 638 GLU A CA 1
ATOM 5093 C C . GLU A 1 638 ? 5.264 -3.347 -24.014 1.00 94.62 638 GLU A C 1
ATOM 5095 O O . GLU A 1 638 ? 4.085 -3.507 -23.702 1.00 94.62 638 GLU A O 1
ATOM 5100 N N . LEU A 1 639 ? 5.922 -2.217 -23.780 1.00 94.25 639 LEU A N 1
ATOM 5101 C CA . LEU A 1 639 ? 5.308 -1.022 -23.223 1.00 94.25 639 LEU A CA 1
ATOM 5102 C C . LEU A 1 639 ? 5.207 0.060 -24.283 1.00 94.25 639 LEU A C 1
ATOM 5104 O O . LEU A 1 639 ? 6.130 0.273 -25.062 1.00 94.25 639 LEU A O 1
ATOM 5108 N N . SER A 1 640 ? 4.119 0.818 -24.254 1.00 92.69 640 SER A N 1
ATOM 5109 C CA . SER A 1 640 ? 4.005 2.002 -25.096 1.00 92.69 640 SER A CA 1
ATOM 5110 C C . SER A 1 640 ? 4.602 3.215 -24.387 1.00 92.69 640 SER A C 1
ATOM 5112 O O . SER A 1 640 ? 4.429 3.392 -23.177 1.00 92.69 640 SER A O 1
ATOM 5114 N N . ARG A 1 641 ? 5.276 4.106 -25.122 1.00 89.81 641 ARG A N 1
ATOM 5115 C CA . ARG A 1 641 ? 5.790 5.359 -24.535 1.00 89.81 641 ARG A CA 1
ATOM 5116 C C . ARG A 1 641 ? 4.687 6.313 -24.087 1.00 89.81 641 ARG A C 1
ATOM 5118 O O . ARG A 1 641 ? 4.860 7.020 -23.096 1.00 89.81 641 ARG A O 1
ATOM 5125 N N . HIS A 1 642 ? 3.567 6.324 -24.806 1.00 89.25 642 HIS A N 1
ATOM 5126 C CA . HIS A 1 642 ? 2.511 7.327 -24.636 1.00 89.25 642 HIS A CA 1
ATOM 5127 C C . HIS A 1 642 ? 1.213 6.741 -24.061 1.00 89.25 642 HIS A C 1
ATOM 5129 O O . HIS A 1 642 ? 0.476 7.431 -23.359 1.00 89.25 642 HIS A O 1
ATOM 5135 N N . ARG A 1 643 ? 0.925 5.456 -24.310 1.00 89.81 643 ARG A N 1
ATOM 5136 C CA . ARG A 1 643 ? -0.350 4.818 -23.934 1.00 89.81 643 ARG A CA 1
ATOM 5137 C C . ARG A 1 643 ? -0.268 4.073 -22.597 1.00 89.81 643 ARG A C 1
ATOM 5139 O O . ARG A 1 643 ? -0.271 2.849 -22.562 1.00 89.81 643 ARG A O 1
ATOM 5146 N N . ARG A 1 644 ? -0.274 4.813 -21.484 1.00 91.00 644 ARG A N 1
ATOM 5147 C CA . ARG A 1 644 ? -0.152 4.255 -20.114 1.00 91.00 644 ARG A CA 1
ATOM 5148 C C . ARG A 1 644 ? -1.311 3.358 -19.659 1.00 91.00 644 ARG A C 1
ATOM 5150 O O . ARG A 1 644 ? -1.146 2.547 -18.756 1.00 91.00 644 ARG A O 1
ATOM 5157 N N . HIS A 1 645 ? -2.486 3.455 -20.283 1.00 88.38 645 HIS A N 1
ATOM 5158 C CA . HIS A 1 645 ? -3.610 2.557 -19.977 1.00 88.38 645 HIS A CA 1
ATOM 5159 C C . HIS A 1 645 ? -3.342 1.100 -20.402 1.00 88.38 645 HIS A C 1
ATOM 5161 O O . HIS A 1 645 ? -3.993 0.189 -19.894 1.00 88.38 645 HIS A O 1
ATOM 5167 N N . LEU A 1 646 ? -2.369 0.873 -21.296 1.00 91.81 646 LEU A N 1
ATOM 5168 C CA . LEU A 1 646 ? -1.948 -0.458 -21.740 1.00 91.81 646 LEU A CA 1
ATOM 5169 C C . LEU A 1 646 ? -0.921 -1.110 -20.802 1.00 91.81 646 LEU A C 1
ATOM 5171 O O . LEU A 1 646 ? -0.672 -2.305 -20.919 1.00 91.81 646 LEU A O 1
ATOM 5175 N N . ASP A 1 647 ? -0.362 -0.375 -19.839 1.00 92.50 647 ASP A N 1
ATOM 5176 C CA . ASP A 1 647 ? 0.637 -0.922 -18.913 1.00 92.50 647 ASP A CA 1
ATOM 5177 C C . ASP A 1 647 ? 0.026 -2.027 -18.031 1.00 92.50 647 ASP A C 1
ATOM 5179 O O . ASP A 1 647 ? 0.600 -3.103 -17.856 1.00 92.50 647 ASP A O 1
ATOM 5183 N N . ARG A 1 648 ? -1.190 -1.792 -17.520 1.00 93.25 648 ARG A N 1
ATOM 5184 C CA . ARG A 1 648 ? -1.901 -2.724 -16.635 1.00 93.25 648 ARG A CA 1
ATOM 5185 C C . ARG A 1 648 ? -2.068 -4.125 -17.248 1.00 93.25 648 ARG A C 1
ATOM 5187 O O . ARG A 1 648 ? -1.667 -5.083 -16.587 1.00 93.25 648 ARG A O 1
ATOM 5194 N N . PRO A 1 649 ? -2.619 -4.302 -18.468 1.00 94.25 649 PRO A N 1
ATOM 5195 C CA . PRO A 1 649 ? -2.737 -5.632 -19.069 1.00 94.25 649 PRO A CA 1
ATOM 5196 C C . PRO A 1 649 ? -1.379 -6.303 -19.335 1.00 94.25 649 PRO A C 1
ATOM 5198 O O . PRO A 1 649 ? -1.276 -7.520 -19.183 1.00 94.25 649 PRO A O 1
ATOM 5201 N N . VAL A 1 650 ? -0.321 -5.545 -19.651 1.00 95.06 650 VAL A N 1
ATOM 5202 C CA . VAL A 1 650 ? 1.035 -6.096 -19.845 1.00 95.06 650 VAL A CA 1
ATOM 5203 C C . VAL A 1 650 ? 1.569 -6.710 -18.547 1.00 95.06 650 VAL A C 1
ATOM 5205 O O . VAL A 1 650 ? 2.042 -7.850 -18.547 1.00 95.06 650 VAL A O 1
ATOM 5208 N N . PHE A 1 651 ? 1.439 -6.008 -17.418 1.00 95.06 651 PHE A N 1
ATOM 5209 C CA . PHE A 1 651 ? 1.879 -6.535 -16.122 1.00 95.06 651 PHE A CA 1
ATOM 5210 C C . PHE A 1 651 ? 0.963 -7.637 -15.574 1.00 95.06 651 PHE A C 1
ATOM 5212 O O . PHE A 1 651 ? 1.443 -8.545 -14.897 1.00 95.06 651 PHE A O 1
ATOM 5219 N N . LEU A 1 652 ? -0.331 -7.632 -15.908 1.00 93.12 652 LEU A N 1
ATOM 5220 C CA . LEU A 1 652 ? -1.209 -8.771 -15.615 1.00 93.12 652 LEU A CA 1
ATOM 5221 C C . LEU A 1 652 ? -0.762 -10.032 -16.367 1.00 93.12 652 LEU A C 1
ATOM 5223 O O . LEU A 1 652 ? -0.668 -11.095 -15.757 1.00 93.12 652 LEU A O 1
ATOM 5227 N N . ARG A 1 653 ? -0.388 -9.911 -17.648 1.00 94.31 653 ARG A N 1
ATOM 5228 C CA . ARG A 1 653 ? 0.164 -11.025 -18.438 1.00 94.31 653 ARG A CA 1
ATOM 5229 C C . ARG A 1 653 ? 1.485 -11.548 -17.866 1.00 94.31 653 ARG A C 1
ATOM 5231 O O . ARG A 1 653 ? 1.706 -12.761 -17.851 1.00 94.31 653 ARG A O 1
ATOM 5238 N N . PHE A 1 654 ? 2.354 -10.659 -17.375 1.00 95.75 654 PHE A N 1
ATOM 5239 C CA . PHE A 1 654 ? 3.562 -11.044 -16.634 1.00 95.75 654 PHE A CA 1
ATOM 5240 C C . PHE A 1 654 ? 3.211 -11.933 -15.434 1.00 95.75 654 PHE A C 1
ATOM 5242 O O . PHE A 1 654 ? 3.746 -13.035 -15.299 1.00 95.75 654 PHE A O 1
ATOM 5249 N N . TRP A 1 655 ? 2.276 -11.479 -14.598 1.00 94.81 655 TRP A N 1
ATOM 5250 C CA . TRP A 1 655 ? 1.874 -12.194 -13.393 1.00 94.81 655 TRP A CA 1
ATOM 5251 C C . TRP A 1 655 ? 1.191 -13.529 -13.685 1.00 94.81 655 TRP A C 1
ATOM 5253 O O . TRP A 1 655 ? 1.481 -14.509 -13.005 1.00 94.81 655 TRP A O 1
ATOM 5263 N N . GLU A 1 656 ? 0.345 -13.597 -14.712 1.00 93.50 656 GLU A N 1
ATOM 5264 C CA . GLU A 1 656 ? -0.290 -14.842 -15.154 1.00 93.50 656 GLU A CA 1
ATOM 5265 C C . GLU A 1 656 ? 0.753 -15.868 -15.625 1.00 93.50 656 GLU A C 1
ATOM 5267 O O . GLU A 1 656 ? 0.722 -17.039 -15.234 1.00 93.50 656 GLU A O 1
ATOM 5272 N N . THR A 1 657 ? 1.721 -15.417 -16.428 1.00 95.12 657 THR A N 1
ATOM 5273 C CA . THR A 1 657 ? 2.820 -16.260 -16.921 1.00 95.12 657 THR A CA 1
ATOM 5274 C C . THR A 1 657 ? 3.664 -16.785 -15.761 1.00 95.12 657 THR A C 1
ATOM 5276 O O . THR A 1 657 ? 4.017 -17.966 -15.728 1.00 95.12 657 THR A O 1
ATOM 5279 N N . LEU A 1 658 ? 3.966 -15.921 -14.786 1.00 94.75 658 LEU A N 1
ATOM 5280 C CA . LEU A 1 658 ? 4.731 -16.294 -13.603 1.00 94.75 658 LEU A CA 1
ATOM 5281 C C . LEU A 1 658 ? 3.955 -17.260 -12.701 1.00 94.75 658 LEU A C 1
ATOM 5283 O O . LEU A 1 658 ? 4.517 -18.264 -12.277 1.00 94.75 658 LEU A O 1
ATOM 5287 N N . ASP A 1 659 ? 2.669 -17.019 -12.448 1.00 92.81 659 ASP A N 1
ATOM 5288 C CA . ASP A 1 659 ? 1.832 -17.915 -11.642 1.00 92.81 659 ASP A CA 1
ATOM 5289 C C . ASP A 1 659 ? 1.773 -19.318 -12.242 1.00 92.81 659 ASP A C 1
ATOM 5291 O O . ASP A 1 659 ? 1.989 -20.303 -11.536 1.00 92.81 659 ASP A O 1
ATOM 5295 N N . ARG A 1 660 ? 1.543 -19.414 -13.556 1.00 93.19 660 ARG A N 1
ATOM 5296 C CA . ARG A 1 660 ? 1.502 -20.695 -14.272 1.00 93.19 660 ARG A CA 1
ATOM 5297 C C . ARG A 1 660 ? 2.819 -21.459 -14.131 1.00 93.19 660 ARG A C 1
ATOM 5299 O O . ARG A 1 660 ? 2.813 -22.668 -13.898 1.00 93.19 660 ARG A O 1
ATOM 5306 N N . TYR A 1 661 ? 3.942 -20.749 -14.225 1.00 93.81 661 TYR A N 1
ATOM 5307 C CA . TYR A 1 661 ? 5.266 -21.319 -14.000 1.00 93.81 661 TYR A CA 1
ATOM 5308 C C . TYR A 1 661 ? 5.448 -21.796 -12.551 1.00 93.81 661 TYR A C 1
ATOM 5310 O O . TYR A 1 661 ? 5.884 -22.924 -12.308 1.00 93.81 661 TYR A O 1
ATOM 5318 N N . MET A 1 662 ? 5.072 -20.966 -11.578 1.00 92.81 662 MET A N 1
ATOM 5319 C CA . MET A 1 662 ? 5.268 -21.251 -10.160 1.00 92.81 662 MET A CA 1
ATOM 5320 C C . MET A 1 662 ? 4.413 -22.424 -9.664 1.00 92.81 662 MET A C 1
ATOM 5322 O O . MET A 1 662 ? 4.912 -23.230 -8.880 1.00 92.81 662 MET A O 1
ATOM 5326 N N . VAL A 1 663 ? 3.178 -22.587 -10.158 1.00 91.62 663 VAL A N 1
ATOM 5327 C CA . VAL A 1 663 ? 2.329 -23.758 -9.850 1.00 91.62 663 VAL A CA 1
ATOM 5328 C C . VAL A 1 663 ? 3.018 -25.061 -10.252 1.00 91.62 663 VAL A C 1
ATOM 5330 O O . VAL A 1 663 ? 2.996 -26.024 -9.489 1.00 91.62 663 VAL A O 1
ATOM 5333 N N . LYS A 1 664 ? 3.675 -25.081 -11.416 1.00 92.19 664 LYS A N 1
ATOM 5334 C CA . LYS A 1 664 ? 4.320 -26.281 -11.957 1.00 92.19 664 LYS A CA 1
ATOM 5335 C C . LYS A 1 664 ? 5.697 -26.557 -11.347 1.00 92.19 664 LYS A C 1
ATOM 5337 O O . LYS A 1 664 ? 6.015 -27.708 -11.068 1.00 92.19 664 LYS A O 1
ATOM 5342 N N . HIS A 1 665 ? 6.514 -25.523 -11.149 1.00 90.75 665 HIS A N 1
ATOM 5343 C CA . HIS A 1 665 ? 7.940 -25.685 -10.828 1.00 90.75 665 HIS A CA 1
ATOM 5344 C C . HIS A 1 665 ? 8.329 -25.249 -9.408 1.00 90.75 665 HIS A C 1
ATOM 5346 O O . HIS A 1 665 ? 9.394 -25.631 -8.927 1.00 90.75 665 HIS A O 1
ATOM 5352 N N . LYS A 1 666 ? 7.500 -24.450 -8.722 1.00 91.56 666 LYS A N 1
ATOM 5353 C CA . LYS A 1 666 ? 7.839 -23.799 -7.442 1.00 91.56 666 LYS A CA 1
ATOM 5354 C C . LYS A 1 666 ? 6.702 -23.872 -6.408 1.00 91.56 666 LYS A C 1
ATOM 5356 O O . LYS A 1 666 ? 6.542 -22.966 -5.594 1.00 91.56 666 LYS A O 1
ATOM 5361 N N . SER A 1 667 ? 5.952 -24.977 -6.379 1.00 87.94 667 SER A N 1
ATOM 5362 C CA . SER A 1 667 ? 4.813 -25.204 -5.463 1.00 87.94 667 SER A CA 1
ATOM 5363 C C . SER A 1 667 ? 5.172 -25.141 -3.968 1.00 87.94 667 SER A C 1
ATOM 5365 O O . SER A 1 667 ? 4.319 -24.896 -3.116 1.00 87.94 667 SER A O 1
ATOM 5367 N N . HIS A 1 668 ? 6.450 -25.326 -3.630 1.00 87.50 668 HIS A N 1
ATOM 5368 C CA . HIS A 1 668 ? 6.960 -25.202 -2.268 1.00 87.50 668 HIS A CA 1
ATOM 5369 C C . HIS A 1 668 ? 7.133 -23.738 -1.812 1.00 87.50 668 HIS A C 1
ATOM 5371 O O . HIS A 1 668 ? 7.333 -23.494 -0.623 1.00 87.50 668 HIS A O 1
ATOM 5377 N N . LEU A 1 669 ? 7.052 -22.743 -2.697 1.00 89.31 669 LEU A N 1
ATOM 5378 C CA . LEU A 1 669 ? 7.076 -21.328 -2.312 1.00 89.31 669 LEU A CA 1
ATOM 5379 C C . LEU A 1 669 ? 5.680 -20.853 -1.899 1.00 89.31 669 LEU A C 1
ATOM 5381 O O . LEU A 1 669 ? 4.682 -21.532 -2.123 1.00 89.31 669 LEU A O 1
ATOM 5385 N N . ARG A 1 670 ? 5.602 -19.704 -1.226 1.00 84.62 670 ARG A N 1
ATOM 5386 C CA . ARG A 1 670 ? 4.324 -19.082 -0.857 1.00 84.62 670 ARG A CA 1
ATOM 5387 C C . ARG A 1 670 ? 3.991 -18.007 -1.891 1.00 84.62 670 ARG A C 1
ATOM 5389 O O . ARG A 1 670 ? 4.607 -16.943 -1.835 1.00 84.62 670 ARG A O 1
ATOM 5396 N N . PHE A 1 671 ? 3.060 -18.296 -2.804 1.00 80.94 671 PHE A N 1
ATOM 5397 C CA . PHE A 1 671 ? 2.685 -17.417 -3.917 1.00 80.94 671 PHE A CA 1
ATOM 5398 C C . PHE A 1 671 ? 1.230 -17.537 -4.378 1.00 80.94 671 PHE A C 1
ATOM 5400 O O . PHE A 1 671 ? 0.536 -18.444 -3.878 1.00 80.94 671 PHE A O 1
#